Protein AF-0000000072410077 (afdb_homodimer)

Solvent-accessible surface area (backbone atoms only — not comparable to full-atom values): 20639 Å² total; per-residue (Å²): 128,82,78,60,35,31,35,37,27,25,62,32,57,53,65,72,70,93,72,72,82,57,91,78,33,46,32,35,15,23,42,49,2,46,59,49,29,54,75,70,72,44,81,58,64,32,39,32,26,60,49,81,77,43,93,65,86,74,95,58,97,38,67,46,81,42,70,79,87,55,62,61,48,50,64,50,47,52,51,52,54,40,45,74,73,64,48,48,33,37,41,34,34,12,50,25,89,51,91,48,63,64,52,32,52,36,47,52,13,41,22,39,37,32,22,75,69,74,21,46,33,34,42,38,33,68,63,31,38,33,35,29,47,47,52,37,71,51,74,42,78,56,32,77,62,38,32,40,24,44,36,35,44,21,43,63,15,32,43,28,28,34,41,46,37,72,71,60,41,75,60,36,72,39,37,43,40,53,49,63,36,57,72,31,32,37,65,55,32,49,29,39,41,33,28,63,39,41,24,36,39,35,38,39,36,108,127,82,79,59,35,28,36,36,27,26,64,33,53,53,63,74,70,93,74,70,81,57,93,80,33,47,32,34,16,22,42,49,1,46,60,48,28,56,75,68,71,46,80,58,63,33,38,34,25,59,49,81,79,43,91,65,84,73,96,59,96,37,68,46,80,40,70,80,86,56,62,60,50,49,64,49,47,50,50,50,52,41,44,75,72,65,48,47,31,37,42,36,33,12,50,24,88,51,93,49,62,64,51,33,54,37,47,52,14,41,24,38,36,32,21,75,68,75,21,45,34,36,42,37,31,67,64,32,39,33,35,30,46,45,52,37,71,50,75,44,76,55,32,77,63,38,31,42,23,42,35,35,44,21,42,63,16,32,44,28,28,33,41,47,38,72,69,60,42,75,58,35,73,40,38,42,40,50,49,61,36,56,73,32,31,37,66,53,31,47,30,38,40,34,29,64,39,40,24,37,39,36,38,37,35,109

Secondary structure (DSSP, 8-state):
-----EEEE-SS---S-SS---TTSEEEEETTHHHHHHHHT---SEEEE--SS-SS----S-EEE--SS-SS-HHHHHHHHHHHTT--EEEEESSSSSS-HHHHHHHHHHHHHHHHTT-EEEEE-SSEEEEEEESSEEEEPP-SS-EEEEEE-SSPEEEEEEESBSS-EEEEEE-TT--TEEEEEB-SS-EEEE-SBSEEEEEEE-/-----EEEE-SS---S-SS---TTSEEEEETTHHHHHHHHT---SEEEE--SS-SS----S-EEE--SS-SS-HHHHHHHHHHHTT--EEEEESSSSSS-HHHHHHHHHHHHHHHHTT-EEEEE-SSEEEEEEESSEEEEPP-SS-EEEEEE-SSPEEEEEEESBSS-EEEEEE-TT--TEEEEEB-SS-EEEE-SBSEEEEEEE-

Nearest PDB structures (foldseek):
  3lm8-assembly5_C  TM=8.973E-01  e=4.976E-18  Bacillus subtilis
  3lm8-assembly1_A  TM=9.054E-01  e=9.655E-18  Bacillus subtilis
  3lm8-assembly6_D  TM=8.546E-01  e=1.764E-17  Bacillus subtilis
  3mel-assembly2_D  TM=8.499E-01  e=6.964E-16  Enterococcus faecalis
  3s4y-assembly1_A  TM=8.093E-01  e=4.730E-14  Homo sapiens

Organism: NCBI:txid2714355

InterPro domains:
  IPR006282 Thiamin pyrophosphokinase [TIGR01378] (20-201)
  IPR006282 Thiamin pyrophosphokinase [cd07995] (6-202)
  IPR007371 Thiamin pyrophosphokinase, catalytic domain [PF04263] (24-118)
  IPR007373 Thiamin pyrophosphokinase, thiamin-binding domain [PF04265] (146-199)
  IPR007373 Thiamin pyrophosphokinase, thiamin-binding domain [SM00983] (136-201)
  IPR036759 Thiamin pyrophosphokinase, catalytic domain superfamily [G3DSA:3.40.50.10240] (7-206)
  IPR036759 Thiamin pyrophosphokinase, catalytic domain superfamily [SSF63999] (3-117)
  IPR053149 Thiamine pyrophosphokinase [PTHR41299] (7-202)

Foldseek 3Di:
DPQAEEEEFEQADADADPDDHDPRHAYEYQQNRCVVCVVNVHDHQEYEECNPVPPDDDPHPHYHHDDPPDDDHSRLVSLVVCVVVVGQEYEYERQDDDPDVVSVVSVLVSLVVSQVVNHWYWYHHYQKIKHKHFQWKDKDAADQKWWKFKAFDDAKFFQKFKPQWPDTDGGDIHGRVDRPRGTIIGHGGMIMIGTRHGMMMMMIGD/DPQAEEEEFEQADADADPDDHDPRHAYEYQQNRCVVCVVNVHDHQEYEECNPVPPDDDPHPHYHHDDPPDDDHSRLVSLVVCVVVVGQEYEYERQDDDPDVVSVVSVLVSLVVSQVVNHWYWYGHYQKIKHKHFQWKDKDAADQKWWKFKAFDPAKFFQKFKPQWPDTDGGDIHGRVDRPRGTIIGHGGMIMIGTRHGMMMMMIGD

pLDDT: mean 91.07, std 9.56, range [36.94, 98.69]

Sequence (412 aa):
MTDMACYIFGAGDFDGLEERPGAEDYVIAADGGYTACRRAGVEPQLLLGDFDSLAEVPALPHVERVPVEKDDTDMMLAVKRGLERGETLFHLYGGMGGQRTDHTVANFQALLYLADHGAEGWLHGRGERWTAIRDGSIVFPARPEGILSVFCVGPDAEGVTIRGAQYPLEGATLTASVPLGVSNHFIGQDIMVEVTHGSLLLGLHDMTDMACYIFGAGDFDGLEERPGAEDYVIAADGGYTACRRAGVEPQLLLGDFDSLAEVPALPHVERVPVEKDDTDMMLAVKRGLERGETLFHLYGGMGGQRTDHTVANFQALLYLADHGAEGWLHGRGERWTAIRDGSIVFPARPEGILSVFCVGPDAEGVTIRGAQYPLEGATLTASVPLGVSNHFIGQDIMVEVTHGSLLLGLHD

Radius of gyration: 21.26 Å; Cα contacts (8 Å, |Δi|>4): 1087; chains: 2; bounding box: 54×62×44 Å

Structure (mmCIF, N/CA/C/O backbone):
data_AF-0000000072410077-model_v1
#
loop_
_entity.id
_entity.type
_entity.pdbx_description
1 polymer 'Thiamine diphosphokinase'
#
loop_
_atom_site.group_PDB
_atom_site.id
_atom_site.type_symbol
_atom_site.label_atom_id
_atom_site.label_alt_id
_atom_site.label_comp_id
_atom_site.label_asym_id
_atom_site.label_entity_id
_atom_site.label_seq_id
_atom_site.pdbx_PDB_ins_code
_atom_site.Cartn_x
_atom_site.Cartn_y
_atom_site.Cartn_z
_atom_site.occupancy
_atom_site.B_iso_or_equiv
_atom_site.auth_seq_id
_atom_site.auth_comp_id
_atom_site.auth_asym_id
_atom_site.auth_atom_id
_atom_site.pdbx_PDB_model_num
ATOM 1 N N . MET A 1 1 ? -15.922 -27.625 -14.016 1 36.94 1 MET A N 1
ATOM 2 C CA . MET A 1 1 ? -14.469 -27.734 -13.992 1 36.94 1 MET A CA 1
ATOM 3 C C . MET A 1 1 ? -13.859 -26.828 -12.93 1 36.94 1 MET A C 1
ATOM 5 O O . MET A 1 1 ? -14.109 -25.625 -12.93 1 36.94 1 MET A O 1
ATOM 9 N N . THR A 1 2 ? -13.68 -27.172 -11.719 1 47.84 2 THR A N 1
ATOM 10 C CA . THR A 1 2 ? -13.289 -26.375 -10.562 1 47.84 2 THR A CA 1
ATOM 11 C C . THR A 1 2 ? -12.047 -25.547 -10.875 1 47.84 2 THR A C 1
ATOM 13 O O . THR A 1 2 ? -11.039 -26.078 -11.352 1 47.84 2 THR A O 1
ATOM 16 N N . ASP A 1 3 ? -12.125 -24.266 -11.258 1 66 3 ASP A N 1
ATOM 17 C CA . ASP A 1 3 ? -11.102 -23.5 -11.953 1 66 3 ASP A CA 1
ATOM 18 C C . ASP A 1 3 ? -9.766 -23.578 -11.227 1 66 3 ASP A C 1
ATOM 20 O O . ASP A 1 3 ? -9.695 -23.391 -10.016 1 66 3 ASP A O 1
ATOM 24 N N . MET A 1 4 ? -8.844 -24.375 -11.867 1 89.19 4 MET A N 1
ATOM 25 C CA . MET A 1 4 ? -7.473 -24.562 -11.398 1 89.19 4 MET A CA 1
ATOM 26 C C . MET A 1 4 ? -6.848 -23.219 -11.031 1 89.19 4 MET A C 1
ATOM 28 O O . MET A 1 4 ? -7.195 -22.188 -11.602 1 89.19 4 MET A O 1
ATOM 32 N N . ALA A 1 5 ? -6.176 -23.281 -9.836 1 96.44 5 ALA A N 1
ATOM 33 C CA . ALA A 1 5 ? -5.531 -22.047 -9.383 1 96.44 5 ALA A CA 1
ATOM 34 C C . ALA A 1 5 ? -4.062 -22.281 -9.055 1 96.44 5 ALA A C 1
ATOM 36 O O . ALA A 1 5 ? -3.629 -23.438 -8.906 1 96.44 5 ALA A O 1
ATOM 37 N N . CYS A 1 6 ? -3.393 -21.281 -9.141 1 97.56 6 CYS A N 1
ATOM 38 C CA . CYS A 1 6 ? -2.016 -21.266 -8.656 1 97.56 6 CYS A CA 1
ATOM 39 C C . CYS A 1 6 ? -1.934 -20.672 -7.254 1 97.56 6 CYS A C 1
ATOM 41 O O . CYS A 1 6 ? -2.43 -19.562 -7.008 1 97.56 6 CYS A O 1
ATOM 43 N N . TYR A 1 7 ? -1.362 -21.438 -6.379 1 96.94 7 TYR A N 1
ATOM 44 C CA . TYR A 1 7 ? -1.143 -20.984 -5.008 1 96.94 7 TYR A CA 1
ATOM 45 C C . TYR A 1 7 ? 0.326 -20.656 -4.77 1 96.94 7 TYR A C 1
ATOM 47 O O . TYR A 1 7 ? 1.208 -21.453 -5.082 1 96.94 7 TYR A O 1
ATOM 55 N N . ILE A 1 8 ? 0.537 -19.469 -4.25 1 96.75 8 ILE A N 1
ATOM 56 C CA . ILE A 1 8 ? 1.903 -19.047 -3.961 1 96.75 8 ILE A CA 1
ATOM 57 C C . ILE A 1 8 ? 2.035 -18.703 -2.479 1 96.75 8 ILE A C 1
ATOM 59 O O . ILE A 1 8 ? 1.229 -17.953 -1.937 1 96.75 8 ILE A O 1
ATOM 63 N N . PHE A 1 9 ? 3.057 -19.266 -1.868 1 94 9 PHE A N 1
ATOM 64 C CA . PHE A 1 9 ? 3.291 -19.031 -0.447 1 94 9 PHE A CA 1
ATOM 65 C C . PHE A 1 9 ? 4.582 -18.25 -0.23 1 94 9 PHE A C 1
ATOM 67 O O . PHE A 1 9 ? 5.637 -18.625 -0.745 1 94 9 PHE A O 1
ATOM 74 N N . GLY A 1 10 ? 4.438 -17.125 0.46 1 90.88 10 GLY A N 1
ATOM 75 C CA . GLY A 1 10 ? 5.594 -16.375 0.926 1 90.88 10 GLY A CA 1
ATOM 76 C C . GLY A 1 10 ? 5.926 -16.641 2.381 1 90.88 10 GLY A C 1
ATOM 77 O O . GLY A 1 10 ? 5.41 -17.578 2.982 1 90.88 10 GLY A O 1
ATOM 78 N N . ALA A 1 11 ? 6.785 -15.805 2.93 1 82.19 11 ALA A N 1
ATOM 79 C CA . ALA A 1 11 ? 7.336 -16.062 4.258 1 82.19 11 ALA A CA 1
ATOM 80 C C . ALA A 1 11 ? 6.52 -15.367 5.34 1 82.19 11 ALA A C 1
ATOM 82 O O . ALA A 1 11 ? 6.738 -15.586 6.531 1 82.19 11 ALA A O 1
ATOM 83 N N . GLY A 1 12 ? 5.641 -14.492 4.891 1 77.75 12 GLY A N 1
ATOM 84 C CA . GLY A 1 12 ? 4.863 -13.75 5.875 1 77.75 12 GLY A CA 1
ATOM 85 C C . GLY A 1 12 ? 3.842 -14.609 6.594 1 77.75 12 GLY A C 1
ATOM 86 O O . GLY A 1 12 ? 3.629 -15.766 6.23 1 77.75 12 GLY A O 1
ATOM 87 N N . ASP A 1 13 ? 3.271 -13.977 7.684 1 68.94 13 ASP A N 1
ATOM 88 C CA . ASP A 1 13 ? 2.297 -14.688 8.508 1 68.94 13 ASP A CA 1
ATOM 89 C C . ASP A 1 13 ? 0.922 -14.703 7.84 1 68.94 13 ASP A C 1
ATOM 91 O O . ASP A 1 13 ? 0.587 -13.797 7.078 1 68.94 13 ASP A O 1
ATOM 95 N N . PHE A 1 14 ? 0.234 -15.766 7.914 1 68.81 14 PHE A N 1
ATOM 96 C CA . PHE A 1 14 ? -1.175 -15.82 7.543 1 68.81 14 PHE A CA 1
ATOM 97 C C . PHE A 1 14 ? -1.938 -16.766 8.461 1 68.81 14 PHE A C 1
ATOM 99 O O . PHE A 1 14 ? -1.346 -17.656 9.086 1 68.81 14 PHE A O 1
ATOM 106 N N . ASP A 1 15 ? -3.148 -16.219 8.586 1 68.06 15 ASP A N 1
ATOM 107 C CA . ASP A 1 15 ? -4.016 -17.016 9.453 1 68.06 15 ASP A CA 1
ATOM 108 C C . ASP A 1 15 ? -4.691 -18.125 8.664 1 68.06 15 ASP A C 1
ATOM 110 O O . ASP A 1 15 ? -5.715 -17.906 8.008 1 68.06 15 ASP A O 1
ATOM 114 N N . GLY A 1 16 ? -4.141 -19.281 8.648 1 74.56 16 GLY A N 1
ATOM 115 C CA . GLY A 1 16 ? -4.812 -20.406 8.016 1 74.56 16 GLY A CA 1
ATOM 116 C C . GLY A 1 16 ? -5.082 -20.172 6.539 1 74.56 16 GLY A C 1
ATOM 117 O O . GLY A 1 16 ? -4.785 -19.109 6.004 1 74.56 16 GLY A O 1
ATOM 118 N N . LEU A 1 17 ? -5.531 -21.219 5.816 1 81.56 17 LEU A N 1
ATOM 119 C CA . LEU A 1 17 ? -5.801 -21.156 4.383 1 81.56 17 LEU A CA 1
ATOM 120 C C . LEU A 1 17 ? -7.289 -20.953 4.121 1 81.56 17 LEU A C 1
ATOM 122 O O . LEU A 1 17 ? -8.094 -21.859 4.344 1 81.56 17 LEU A O 1
ATOM 126 N N . GLU A 1 18 ? -7.641 -19.703 3.762 1 79.69 18 GLU A N 1
ATOM 127 C CA . GLU A 1 18 ? -9.023 -19.469 3.352 1 79.69 18 GLU A CA 1
ATOM 128 C C . GLU A 1 18 ? -9.383 -20.312 2.135 1 79.69 18 GLU A C 1
ATOM 130 O O . GLU A 1 18 ? -10.516 -20.781 2.018 1 79.69 18 GLU A O 1
ATOM 135 N N . GLU A 1 19 ? -8.398 -20.438 1.224 1 86.19 19 GLU A N 1
ATOM 136 C CA . GLU A 1 19 ? -8.484 -21.312 0.056 1 86.19 19 GLU A CA 1
ATOM 137 C C . GLU A 1 19 ? -7.367 -22.359 0.055 1 86.19 19 GLU A C 1
ATOM 139 O O . GLU A 1 19 ? -6.188 -22 -0.023 1 86.19 19 GLU A O 1
ATOM 144 N N . ARG A 1 20 ? -7.789 -23.578 0.051 1 88.44 20 ARG A N 1
ATOM 145 C CA . ARG A 1 20 ? -6.793 -24.656 0.08 1 88.44 20 ARG A CA 1
ATOM 146 C C . ARG A 1 20 ? -6.598 -25.25 -1.306 1 88.44 20 ARG A C 1
ATOM 148 O O . ARG A 1 20 ? -7.57 -25.516 -2.014 1 88.44 20 ARG A O 1
ATOM 155 N N . PRO A 1 21 ? -5.328 -25.406 -1.577 1 92.75 21 PRO A N 1
ATOM 156 C CA . PRO A 1 21 ? -5.094 -26.031 -2.879 1 92.75 21 PRO A CA 1
ATOM 157 C C . PRO A 1 21 ? -5.621 -27.469 -2.949 1 92.75 21 PRO A C 1
ATOM 159 O O . PRO A 1 21 ? -5.523 -28.203 -1.972 1 92.75 21 PRO A O 1
ATOM 162 N N . GLY A 1 22 ? -6.234 -27.75 -4.039 1 89.88 22 GLY A N 1
ATOM 163 C CA . GLY A 1 22 ? -6.609 -29.125 -4.348 1 89.88 22 GLY A CA 1
ATOM 164 C C . GLY A 1 22 ? -5.566 -29.859 -5.168 1 89.88 22 GLY A C 1
ATOM 165 O O . GLY A 1 22 ? -4.484 -29.312 -5.426 1 89.88 22 GLY A O 1
ATOM 166 N N . ALA A 1 23 ? -5.914 -31.031 -5.574 1 88.25 23 ALA A N 1
ATOM 167 C CA . ALA A 1 23 ? -4.977 -31.922 -6.262 1 88.25 23 ALA A CA 1
ATOM 168 C C . ALA A 1 23 ? -4.59 -31.359 -7.625 1 88.25 23 ALA A C 1
ATOM 170 O O . ALA A 1 23 ? -3.48 -31.594 -8.109 1 88.25 23 ALA A O 1
ATOM 171 N N . GLU A 1 24 ? -5.422 -30.578 -8.227 1 91.75 24 GLU A N 1
ATOM 172 C CA . GLU A 1 24 ? -5.188 -30.094 -9.586 1 91.75 24 GLU A CA 1
ATOM 173 C C . GLU A 1 24 ? -4.539 -28.703 -9.562 1 91.75 24 GLU A C 1
ATOM 175 O O . GLU A 1 24 ? -4.176 -28.172 -10.617 1 91.75 24 GLU A O 1
ATOM 180 N N . ASP A 1 25 ? -4.426 -28.156 -8.391 1 95.38 25 ASP A N 1
ATOM 181 C CA . ASP A 1 25 ? -3.867 -26.812 -8.273 1 95.38 25 ASP A CA 1
ATOM 182 C C . ASP A 1 25 ? -2.342 -26.844 -8.297 1 95.38 25 ASP A C 1
ATOM 184 O O . ASP A 1 25 ? -1.735 -27.891 -8.039 1 95.38 25 ASP A O 1
ATOM 188 N N . TYR A 1 26 ? -1.795 -25.797 -8.727 1 96 26 TYR A N 1
ATOM 189 C CA . TYR A 1 26 ? -0.346 -25.641 -8.766 1 96 26 TYR A CA 1
ATOM 190 C C . TYR A 1 26 ? 0.138 -24.797 -7.59 1 96 26 TYR A C 1
ATOM 192 O O . TYR A 1 26 ? -0.373 -23.703 -7.348 1 96 26 TYR A O 1
ATOM 200 N N . VAL A 1 27 ? 1.108 -25.344 -6.875 1 96.25 27 VAL A N 1
ATOM 201 C CA . VAL A 1 27 ? 1.57 -24.672 -5.66 1 96.25 27 VAL A CA 1
ATOM 202 C C . VAL A 1 27 ? 3.043 -24.297 -5.805 1 96.25 27 VAL A C 1
ATOM 204 O O . VAL A 1 27 ? 3.871 -25.141 -6.168 1 96.25 27 VAL A O 1
ATOM 207 N N . ILE A 1 28 ? 3.314 -23.031 -5.555 1 96.5 28 ILE A N 1
ATOM 208 C CA . ILE A 1 28 ? 4.68 -22.516 -5.57 1 96.5 28 ILE A CA 1
ATOM 209 C C . ILE A 1 28 ? 5.047 -21.969 -4.188 1 96.5 28 ILE A C 1
ATOM 211 O O . ILE A 1 28 ? 4.273 -21.234 -3.574 1 96.5 28 ILE A O 1
ATOM 215 N N . ALA A 1 29 ? 6.191 -22.375 -3.703 1 94.25 29 ALA A N 1
ATOM 216 C CA . ALA A 1 29 ? 6.77 -21.781 -2.506 1 94.25 29 ALA A CA 1
ATOM 217 C C . ALA A 1 29 ? 7.883 -20.797 -2.865 1 94.25 29 ALA A C 1
ATOM 219 O O . ALA A 1 29 ? 8.836 -21.156 -3.561 1 94.25 29 ALA A O 1
ATOM 220 N N . ALA A 1 30 ? 7.703 -19.594 -2.432 1 92.38 30 ALA A N 1
ATOM 221 C CA . ALA A 1 30 ? 8.719 -18.562 -2.652 1 92.38 30 ALA A CA 1
ATOM 222 C C . ALA A 1 30 ? 9.578 -18.375 -1.407 1 92.38 30 ALA A C 1
ATOM 224 O O . ALA A 1 30 ? 9.102 -17.859 -0.39 1 92.38 30 ALA A O 1
ATOM 225 N N . ASP A 1 31 ? 10.781 -18.766 -1.502 1 88.69 31 ASP A N 1
ATOM 226 C CA . ASP A 1 31 ? 11.773 -18.641 -0.443 1 88.69 31 ASP A CA 1
ATOM 227 C C . ASP A 1 31 ? 11.25 -19.203 0.875 1 88.69 31 ASP A C 1
ATOM 229 O O . ASP A 1 31 ? 10.875 -20.375 0.947 1 88.69 31 ASP A O 1
ATOM 233 N N . GLY A 1 32 ? 11.047 -18.359 1.871 1 83.94 32 GLY A N 1
ATOM 234 C CA . GLY A 1 32 ? 10.578 -18.781 3.18 1 83.94 32 GLY A CA 1
ATOM 235 C C . GLY A 1 32 ? 9.164 -19.344 3.154 1 83.94 32 GLY A C 1
ATOM 236 O O . GLY A 1 32 ? 8.703 -19.906 4.141 1 83.94 32 GLY A O 1
ATOM 237 N N . GLY A 1 33 ? 8.562 -19.266 2.021 1 89.38 33 GLY A N 1
ATOM 238 C CA . GLY A 1 33 ? 7.219 -19.812 1.865 1 89.38 33 GLY A CA 1
ATOM 239 C C . GLY A 1 33 ? 7.164 -21.312 1.979 1 89.38 33 GLY A C 1
ATOM 240 O O . GLY A 1 33 ? 6.098 -21.891 2.223 1 89.38 33 GLY A O 1
ATOM 241 N N . TYR A 1 34 ? 8.297 -21.938 1.88 1 88.75 34 TYR A N 1
ATOM 242 C CA . TYR A 1 34 ? 8.344 -23.391 2.021 1 88.75 34 TYR A CA 1
ATOM 243 C C . TYR A 1 34 ? 7.926 -23.812 3.426 1 88.75 34 TYR A C 1
ATOM 245 O O . TYR A 1 34 ? 7.168 -24.766 3.594 1 88.75 34 TYR A O 1
ATOM 253 N N . THR A 1 35 ? 8.43 -23.062 4.344 1 85.88 35 THR A N 1
ATOM 254 C CA . THR A 1 35 ? 8.07 -23.344 5.73 1 85.88 35 THR A CA 1
ATOM 255 C C . THR A 1 35 ? 6.566 -23.172 5.941 1 85.88 35 THR A C 1
ATOM 257 O O . THR A 1 35 ? 5.941 -23.969 6.641 1 85.88 35 THR A O 1
ATOM 260 N N . ALA A 1 36 ? 6.043 -22.188 5.309 1 86.69 36 ALA A N 1
ATOM 261 C CA . ALA A 1 36 ? 4.605 -21.938 5.395 1 86.69 36 ALA A CA 1
ATOM 262 C C . ALA A 1 36 ? 3.816 -23.094 4.777 1 86.69 36 ALA A C 1
ATOM 264 O O . ALA A 1 36 ? 2.793 -23.516 5.324 1 86.69 36 ALA A O 1
ATOM 265 N N . CYS A 1 37 ? 4.223 -23.578 3.707 1 88.25 37 CYS A N 1
ATOM 266 C CA . CYS A 1 37 ? 3.592 -24.719 3.059 1 88.25 37 CYS A CA 1
ATOM 267 C C . CYS A 1 37 ? 3.572 -25.938 3.984 1 88.25 37 CYS A C 1
ATOM 269 O O . CYS A 1 37 ? 2.531 -26.562 4.164 1 88.25 37 CYS A O 1
ATOM 271 N N . ARG A 1 38 ? 4.691 -26.141 4.535 1 86.19 38 ARG A N 1
ATOM 272 C CA . ARG A 1 38 ? 4.816 -27.281 5.43 1 86.19 38 ARG A CA 1
ATOM 273 C C . ARG A 1 38 ? 3.859 -27.172 6.609 1 86.19 38 ARG A C 1
ATOM 275 O O . ARG A 1 38 ? 3.189 -28.141 6.973 1 86.19 38 ARG A O 1
ATOM 282 N N . ARG A 1 39 ? 3.83 -26.016 7.141 1 84.88 39 ARG A N 1
ATOM 283 C CA . ARG A 1 39 ? 2.945 -25.766 8.273 1 84.88 39 ARG A CA 1
ATOM 284 C C . ARG A 1 39 ? 1.484 -25.953 7.883 1 84.88 39 ARG A C 1
ATOM 286 O O . ARG A 1 39 ? 0.674 -26.406 8.695 1 84.88 39 ARG A O 1
ATOM 293 N N . ALA A 1 40 ? 1.235 -25.641 6.664 1 86.25 40 ALA A N 1
ATOM 294 C CA . ALA A 1 40 ? -0.14 -25.734 6.18 1 86.25 40 ALA A CA 1
ATOM 295 C C . ALA A 1 40 ? -0.438 -27.125 5.641 1 86.25 40 ALA A C 1
ATOM 297 O O . ALA A 1 40 ? -1.569 -27.422 5.246 1 86.25 40 ALA A O 1
ATOM 298 N N . GLY A 1 41 ? 0.55 -27.984 5.559 1 86.81 41 GLY A N 1
ATOM 299 C CA . GLY A 1 41 ? 0.394 -29.328 5.043 1 86.81 41 GLY A CA 1
ATOM 300 C C . GLY A 1 41 ? 0.259 -29.375 3.533 1 86.81 41 GLY A C 1
ATOM 301 O O . GLY A 1 41 ? -0.442 -30.234 2.994 1 86.81 41 GLY A O 1
ATOM 302 N N . VAL A 1 42 ? 0.768 -28.438 2.867 1 90.12 42 VAL A N 1
ATOM 303 C CA . VAL A 1 42 ? 0.712 -28.344 1.411 1 90.12 42 VAL A CA 1
ATOM 304 C C . VAL A 1 42 ? 2.094 -28.625 0.823 1 90.12 42 VAL A C 1
ATOM 306 O O . VAL A 1 42 ? 3.102 -28.125 1.319 1 90.12 42 VAL A O 1
ATOM 309 N N . GLU A 1 43 ? 2.15 -29.469 -0.168 1 89.5 43 GLU A N 1
ATOM 310 C CA . GLU A 1 43 ? 3.416 -29.734 -0.845 1 89.5 43 GLU A CA 1
ATOM 311 C C . GLU A 1 43 ? 3.545 -28.922 -2.121 1 89.5 43 GLU A C 1
ATOM 313 O O . GLU A 1 43 ? 2.775 -29.094 -3.066 1 89.5 43 GLU A O 1
ATOM 318 N N . PRO A 1 44 ? 4.492 -28.094 -2.162 1 94.25 44 PRO A N 1
ATOM 319 C CA . PRO A 1 44 ? 4.637 -27.297 -3.377 1 94.25 44 PRO A CA 1
ATOM 320 C C . PRO A 1 44 ? 5.246 -28.078 -4.535 1 94.25 44 PRO A C 1
ATOM 322 O O . PRO A 1 44 ? 6.07 -28.969 -4.316 1 94.25 44 PRO A O 1
ATOM 325 N N . GLN A 1 45 ? 4.871 -27.766 -5.734 1 94.25 45 GLN A N 1
ATOM 326 C CA . GLN A 1 45 ? 5.457 -28.328 -6.941 1 94.25 45 GLN A CA 1
ATOM 327 C C . GLN A 1 45 ? 6.711 -27.578 -7.359 1 94.25 45 GLN A C 1
ATOM 329 O O . GLN A 1 45 ? 7.57 -28.125 -8.055 1 94.25 45 GLN A O 1
ATOM 334 N N . LEU A 1 46 ? 6.816 -26.312 -6.961 1 94.56 46 LEU A N 1
ATOM 335 C CA . LEU A 1 46 ? 7.965 -25.484 -7.285 1 94.56 46 LEU A CA 1
ATOM 336 C C . LEU A 1 46 ? 8.422 -24.688 -6.062 1 94.56 46 LEU A C 1
ATOM 338 O O . LEU A 1 46 ? 7.598 -24.094 -5.367 1 94.56 46 LEU A O 1
ATOM 342 N N . LEU A 1 47 ? 9.633 -24.797 -5.715 1 93.06 47 LEU A N 1
ATOM 343 C CA . LEU A 1 47 ? 10.297 -23.938 -4.738 1 93.06 47 LEU A CA 1
ATOM 344 C C . LEU A 1 47 ? 11.258 -22.969 -5.43 1 93.06 47 LEU A C 1
ATOM 346 O O . LEU A 1 47 ? 12.156 -23.406 -6.16 1 93.06 47 LEU A O 1
ATOM 350 N N . LEU A 1 48 ? 10.969 -21.734 -5.219 1 92.44 48 LEU A N 1
ATOM 351 C CA . LEU A 1 48 ? 11.82 -20.766 -5.887 1 92.44 48 LEU A CA 1
ATOM 352 C C . LEU A 1 48 ? 12.352 -19.734 -4.898 1 92.44 48 LEU A C 1
ATOM 354 O O . LEU A 1 48 ? 11.633 -19.312 -3.986 1 92.44 48 LEU A O 1
ATOM 358 N N . GLY A 1 49 ? 13.648 -19.297 -5.105 1 88.5 49 GLY A N 1
ATOM 359 C CA . GLY A 1 49 ? 14.25 -18.234 -4.301 1 88.5 49 GLY A CA 1
ATOM 360 C C . GLY A 1 49 ? 15.758 -18.328 -4.215 1 88.5 49 GLY A C 1
ATOM 361 O O . GLY A 1 49 ? 16.375 -19.125 -4.93 1 88.5 49 GLY A O 1
ATOM 362 N N . ASP A 1 50 ? 16.344 -17.469 -3.467 1 82.56 50 ASP A N 1
ATOM 363 C CA . ASP A 1 50 ? 17.781 -17.531 -3.254 1 82.56 50 ASP A CA 1
ATOM 364 C C . ASP A 1 50 ? 18.125 -18.328 -1.999 1 82.56 50 ASP A C 1
ATOM 366 O O . ASP A 1 50 ? 19.297 -18.531 -1.684 1 82.56 50 ASP A O 1
ATOM 370 N N . PHE A 1 51 ? 17.156 -18.828 -1.328 1 78.75 51 PHE A N 1
ATOM 371 C CA . PHE A 1 51 ? 17.172 -19.75 -0.195 1 78.75 51 PHE A CA 1
ATOM 372 C C . PHE A 1 51 ? 18.047 -19.203 0.928 1 78.75 51 PHE A C 1
ATOM 374 O O . PHE A 1 51 ? 18.656 -19.969 1.681 1 78.75 51 PHE A O 1
ATOM 381 N N . ASP A 1 52 ? 18.219 -17.859 0.955 1 71 52 ASP A N 1
ATOM 382 C CA . ASP A 1 52 ? 19.016 -17.25 2.02 1 71 52 ASP A CA 1
ATOM 383 C C . ASP A 1 52 ? 18.359 -17.484 3.385 1 71 52 ASP A C 1
ATOM 385 O O . ASP A 1 52 ? 19.047 -17.531 4.406 1 71 52 ASP A O 1
ATOM 389 N N . SER A 1 53 ? 17.125 -17.641 3.342 1 65.69 53 SER A N 1
ATOM 390 C CA . SER A 1 53 ? 16.391 -17.719 4.598 1 65.69 53 SER A CA 1
ATOM 391 C C . SER A 1 53 ? 16.172 -19.172 5.02 1 65.69 53 SER A C 1
ATOM 393 O O . SER A 1 53 ? 15.641 -19.438 6.102 1 65.69 53 SER A O 1
ATOM 395 N N . LEU A 1 54 ? 16.484 -20.031 4.141 1 68.62 54 LEU A N 1
ATOM 396 C CA . LEU A 1 54 ? 16.234 -21.422 4.434 1 68.62 54 LEU A CA 1
ATOM 397 C C . LEU A 1 54 ? 17.469 -22.109 5.02 1 68.62 54 LEU A C 1
ATOM 399 O O . LEU A 1 54 ? 18.578 -21.906 4.523 1 68.62 54 LEU A O 1
ATOM 403 N N . ALA A 1 55 ? 17.297 -22.719 6.164 1 66.88 55 ALA A N 1
ATOM 404 C CA . ALA A 1 55 ? 18.391 -23.453 6.793 1 66.88 55 ALA A CA 1
ATOM 405 C C . ALA A 1 55 ? 18.875 -24.594 5.902 1 66.88 55 ALA A C 1
ATOM 407 O O . ALA A 1 55 ? 20.078 -24.828 5.766 1 66.88 55 ALA A O 1
ATOM 408 N N . GLU A 1 56 ? 17.938 -25.281 5.363 1 69.56 56 GLU A N 1
ATOM 409 C CA . GLU A 1 56 ? 18.203 -26.375 4.438 1 69.56 56 GLU A CA 1
ATOM 410 C C . GLU A 1 56 ? 17.25 -26.344 3.25 1 69.56 56 GLU A C 1
ATOM 412 O O . GLU A 1 56 ? 16.062 -26.062 3.412 1 69.56 56 GLU A O 1
ATOM 417 N N . VAL A 1 57 ? 17.906 -26.406 2.059 1 71.19 57 VAL A N 1
ATOM 418 C CA . VAL A 1 57 ? 17.062 -26.469 0.867 1 71.19 57 VAL A CA 1
ATOM 419 C C . VAL A 1 57 ? 16.484 -27.875 0.72 1 71.19 57 VAL A C 1
ATOM 421 O O . VAL A 1 57 ? 17.219 -28.859 0.669 1 71.19 57 VAL A O 1
ATOM 424 N N . PRO A 1 58 ? 15.172 -27.859 0.864 1 74.25 58 PRO A N 1
ATOM 425 C CA . PRO A 1 58 ? 14.531 -29.172 0.829 1 74.25 58 PRO A CA 1
ATOM 426 C C . PRO A 1 58 ? 14.734 -29.906 -0.5 1 74.25 58 PRO A C 1
ATOM 428 O O . PRO A 1 58 ? 15.008 -29.266 -1.52 1 74.25 58 PRO A O 1
ATOM 431 N N . ALA A 1 59 ? 14.734 -31.234 -0.424 1 74.56 59 ALA A N 1
ATOM 432 C CA . ALA A 1 59 ? 14.82 -32.094 -1.609 1 74.56 59 ALA A CA 1
ATOM 433 C C . ALA A 1 59 ? 13.484 -32.156 -2.33 1 74.56 59 ALA A C 1
ATOM 435 O O . ALA A 1 59 ? 12.664 -33.031 -2.039 1 74.56 59 ALA A O 1
ATOM 436 N N . LEU A 1 60 ? 13.07 -31.078 -3.041 1 77.62 60 LEU A N 1
ATOM 437 C CA . LEU A 1 60 ? 11.875 -31.078 -3.879 1 77.62 60 LEU A CA 1
ATOM 438 C C . LEU A 1 60 ? 12.242 -31.328 -5.34 1 77.62 60 LEU A C 1
ATOM 440 O O . LEU A 1 60 ? 13.375 -31.078 -5.754 1 77.62 60 LEU A O 1
ATOM 444 N N . PRO A 1 61 ? 11.297 -31.922 -6.051 1 74.69 61 PRO A N 1
ATOM 445 C CA . PRO A 1 61 ? 11.594 -32.219 -7.449 1 74.69 61 PRO A CA 1
ATOM 446 C C . PRO A 1 61 ? 11.953 -30.984 -8.266 1 74.69 61 PRO A C 1
ATOM 448 O O . PRO A 1 61 ? 12.773 -31.062 -9.188 1 74.69 61 PRO A O 1
ATOM 451 N N . HIS A 1 62 ? 11.297 -29.906 -7.969 1 87.75 62 HIS A N 1
ATOM 452 C CA . HIS A 1 62 ? 11.586 -28.719 -8.758 1 87.75 62 HIS A CA 1
ATOM 453 C C . HIS A 1 62 ? 11.992 -27.547 -7.867 1 87.75 62 HIS A C 1
ATOM 455 O O . HIS A 1 62 ? 11.148 -26.969 -7.18 1 87.75 62 HIS A O 1
ATOM 461 N N . VAL A 1 63 ? 13.133 -27.297 -7.809 1 88.69 63 VAL A N 1
ATOM 462 C CA . VAL A 1 63 ? 13.734 -26.172 -7.086 1 88.69 63 VAL A CA 1
ATOM 463 C C . VAL A 1 63 ? 14.414 -25.234 -8.07 1 88.69 63 VAL A C 1
ATOM 465 O O . VAL A 1 63 ? 15.258 -25.656 -8.867 1 88.69 63 VAL A O 1
ATOM 468 N N . GLU A 1 64 ? 13.938 -24.031 -8.086 1 90.38 64 GLU A N 1
ATOM 469 C CA . GLU A 1 64 ? 14.547 -23 -8.906 1 90.38 64 GLU A CA 1
ATOM 470 C C . GLU A 1 64 ? 15.312 -21.984 -8.055 1 90.38 64 GLU A C 1
ATOM 472 O O . GLU A 1 64 ? 14.703 -21.125 -7.414 1 90.38 64 GLU A O 1
ATOM 477 N N . ARG A 1 65 ? 16.578 -22.141 -8.102 1 88.12 65 ARG A N 1
ATOM 478 C CA . ARG A 1 65 ? 17.422 -21.188 -7.395 1 88.12 65 ARG A CA 1
ATOM 479 C C . ARG A 1 65 ? 17.641 -19.922 -8.234 1 88.12 65 ARG A C 1
ATOM 481 O O . ARG A 1 65 ? 17.984 -20.016 -9.414 1 88.12 65 ARG A O 1
ATOM 488 N N . VAL A 1 66 ? 17.328 -18.781 -7.617 1 86.31 66 VAL A N 1
ATOM 489 C CA . VAL A 1 66 ? 17.5 -17.516 -8.328 1 86.31 66 VAL A CA 1
ATOM 490 C C . VAL A 1 66 ? 18.516 -16.641 -7.598 1 86.31 66 VAL A C 1
ATOM 492 O O . VAL A 1 66 ? 18.688 -16.766 -6.383 1 86.31 66 VAL A O 1
ATOM 495 N N . PRO A 1 67 ? 19.219 -15.805 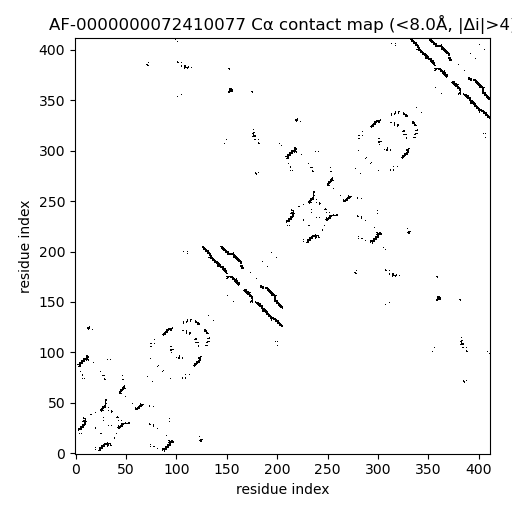-8.359 1 81 67 PRO A N 1
ATOM 496 C CA . PRO A 1 67 ? 20.203 -14.93 -7.715 1 81 67 PRO A CA 1
ATOM 497 C C . PRO A 1 67 ? 19.562 -13.961 -6.723 1 81 67 PRO A C 1
ATOM 499 O O . PRO A 1 67 ? 18.406 -13.586 -6.875 1 81 67 PRO A O 1
ATOM 502 N N . VAL A 1 68 ? 20.359 -13.586 -5.828 1 73.5 68 VAL A N 1
ATOM 503 C CA . VAL A 1 68 ? 19.938 -12.602 -4.84 1 73.5 68 VAL A CA 1
ATOM 504 C C . VAL A 1 68 ? 19.688 -11.25 -5.52 1 73.5 68 VAL A C 1
ATOM 506 O O . VAL A 1 68 ? 18.703 -10.578 -5.242 1 73.5 68 VAL A O 1
ATOM 509 N N . GLU A 1 69 ? 20.75 -10.969 -6.363 1 72.56 69 GLU A N 1
ATOM 510 C CA . GLU A 1 69 ? 20.656 -9.711 -7.098 1 72.56 69 GLU A CA 1
ATOM 511 C C . GLU A 1 69 ? 19.781 -9.852 -8.336 1 72.56 69 GLU A C 1
ATOM 513 O O . GLU A 1 69 ? 20.234 -10.305 -9.383 1 72.56 69 GLU A O 1
ATOM 518 N N . LYS A 1 70 ? 18.562 -9.625 -8.102 1 75.75 70 LYS A N 1
ATOM 519 C CA . LYS A 1 70 ? 17.594 -9.695 -9.195 1 75.75 70 LYS A CA 1
ATOM 520 C C . LYS A 1 70 ? 16.594 -8.547 -9.109 1 75.75 70 LYS A C 1
ATOM 522 O O . LYS A 1 70 ? 16.469 -7.902 -8.07 1 75.75 70 LYS A O 1
ATOM 527 N N . ASP A 1 71 ? 15.891 -8.422 -10.188 1 80 71 ASP A N 1
ATOM 528 C CA . ASP A 1 71 ? 14.969 -7.297 -10.312 1 80 71 ASP A CA 1
ATOM 529 C C . ASP A 1 71 ? 13.617 -7.621 -9.695 1 80 71 ASP A C 1
ATOM 531 O O . ASP A 1 71 ? 12.891 -6.723 -9.258 1 80 71 ASP A O 1
ATOM 535 N N . ASP A 1 72 ? 13.344 -8.891 -9.68 1 88.56 72 ASP A N 1
ATOM 536 C CA . ASP A 1 72 ? 12.039 -9.297 -9.18 1 88.56 72 ASP A CA 1
ATOM 537 C C . ASP A 1 72 ? 12.133 -9.82 -7.754 1 88.56 72 ASP A C 1
ATOM 539 O O . ASP A 1 72 ? 13.117 -10.469 -7.387 1 88.56 72 ASP A O 1
ATOM 543 N N . THR A 1 73 ? 11.086 -9.477 -6.988 1 90.44 73 THR A N 1
ATOM 544 C CA . THR A 1 73 ? 10.953 -10.188 -5.723 1 90.44 73 THR A CA 1
ATOM 545 C C . THR A 1 73 ? 10.672 -11.672 -5.961 1 90.44 73 THR A C 1
ATOM 547 O O . THR A 1 73 ? 10.234 -12.055 -7.047 1 90.44 73 THR A O 1
ATOM 550 N N . ASP A 1 74 ? 10.906 -12.43 -4.926 1 90.81 74 ASP A N 1
ATOM 551 C CA . ASP A 1 74 ? 10.609 -13.852 -5.051 1 90.81 74 ASP A CA 1
ATOM 552 C C . ASP A 1 74 ? 9.125 -14.086 -5.324 1 90.81 74 ASP A C 1
ATOM 554 O O . ASP A 1 74 ? 8.758 -14.961 -6.113 1 90.81 74 ASP A O 1
ATOM 558 N N . MET A 1 75 ? 8.258 -13.32 -4.719 1 93.06 75 MET A N 1
ATOM 559 C CA . MET A 1 75 ? 6.82 -13.422 -4.973 1 93.06 75 MET A CA 1
ATOM 560 C C . MET A 1 75 ? 6.5 -13.117 -6.43 1 93.06 75 MET A C 1
ATOM 562 O O . MET A 1 75 ? 5.738 -13.844 -7.066 1 93.06 75 MET A O 1
ATOM 566 N N . MET A 1 76 ? 7.066 -12.039 -6.98 1 95.38 76 MET A N 1
ATOM 567 C CA . MET A 1 76 ? 6.824 -11.648 -8.367 1 95.38 76 MET A CA 1
ATOM 568 C C . MET A 1 76 ? 7.32 -12.727 -9.328 1 95.38 76 MET A C 1
ATOM 570 O O . MET A 1 76 ? 6.656 -13.039 -10.312 1 95.38 76 MET A O 1
ATOM 574 N N . LEU A 1 77 ? 8.484 -13.266 -8.984 1 95.12 77 LEU A N 1
ATOM 575 C CA . LEU A 1 77 ? 9 -14.344 -9.812 1 95.12 77 LEU A CA 1
ATOM 576 C C . LEU A 1 77 ? 8.047 -15.531 -9.828 1 95.12 77 LEU A C 1
ATOM 578 O O . LEU A 1 77 ? 7.797 -16.125 -10.875 1 95.12 77 LEU A O 1
ATOM 582 N N . ALA A 1 78 ? 7.555 -15.875 -8.664 1 96.25 78 ALA A N 1
ATOM 583 C CA . ALA A 1 78 ? 6.582 -16.953 -8.562 1 96.25 78 ALA A CA 1
ATOM 584 C C . ALA A 1 78 ? 5.34 -16.656 -9.398 1 96.25 78 ALA A C 1
ATOM 586 O O . ALA A 1 78 ? 4.824 -17.531 -10.094 1 96.25 78 ALA A O 1
ATOM 587 N N . VAL A 1 79 ? 4.863 -15.477 -9.352 1 97.5 79 VAL A N 1
ATOM 588 C CA . VAL A 1 79 ? 3.721 -15.031 -10.141 1 97.5 79 VAL A CA 1
ATOM 589 C C . VAL A 1 79 ? 4.008 -15.227 -11.625 1 97.5 79 VAL A C 1
ATOM 591 O O . VAL A 1 79 ? 3.186 -15.789 -12.352 1 97.5 79 VAL A O 1
ATOM 594 N N . LYS A 1 80 ? 5.176 -14.781 -12.055 1 97.12 80 LYS A N 1
ATOM 595 C CA . LYS A 1 80 ? 5.555 -14.898 -13.461 1 97.12 80 LYS A CA 1
ATOM 596 C C . LYS A 1 80 ? 5.621 -16.359 -13.891 1 97.12 80 LYS A C 1
ATOM 598 O O . LYS A 1 80 ? 5.191 -16.719 -15 1 97.12 80 LYS A O 1
ATOM 603 N N . ARG A 1 81 ? 6.141 -17.219 -13.039 1 96.62 81 ARG A N 1
ATOM 604 C CA . ARG A 1 81 ? 6.199 -18.656 -13.352 1 96.62 81 ARG A CA 1
ATOM 605 C C . ARG A 1 81 ? 4.801 -19.234 -13.5 1 96.62 81 ARG A C 1
ATOM 607 O O . ARG A 1 81 ? 4.555 -20.031 -14.406 1 96.62 81 ARG A O 1
ATOM 614 N N . GLY A 1 82 ? 3.914 -18.859 -12.547 1 97 82 GLY A N 1
ATOM 615 C CA . GLY A 1 82 ? 2.535 -19.297 -12.68 1 97 82 GLY A CA 1
ATOM 616 C C . GLY A 1 82 ? 1.895 -18.859 -13.984 1 97 82 GLY A C 1
ATOM 617 O O . GLY A 1 82 ? 1.22 -19.641 -14.648 1 97 82 GLY A O 1
ATOM 618 N N . LEU A 1 83 ? 2.107 -17.656 -14.359 1 97.75 83 LEU A N 1
ATOM 619 C CA . LEU A 1 83 ? 1.565 -17.125 -15.609 1 97.75 83 LEU A CA 1
ATOM 620 C C . LEU A 1 83 ? 2.131 -17.875 -16.812 1 97.75 83 LEU A C 1
ATOM 622 O O . LEU A 1 83 ? 1.398 -18.203 -17.75 1 97.75 83 LEU A O 1
ATOM 626 N N . GLU A 1 84 ? 3.404 -18.094 -16.781 1 97 84 GLU A N 1
ATOM 627 C CA . GLU A 1 84 ? 4.066 -18.812 -17.859 1 97 84 GLU A CA 1
ATOM 628 C C . GLU A 1 84 ? 3.457 -20.203 -18.047 1 97 84 GLU A C 1
ATOM 630 O O . GLU A 1 84 ? 3.447 -20.734 -19.156 1 97 84 GLU A O 1
ATOM 635 N N . ARG A 1 85 ? 2.943 -20.766 -16.984 1 95.5 85 ARG A N 1
ATOM 636 C CA . ARG A 1 85 ? 2.318 -22.094 -17.031 1 95.5 85 ARG A CA 1
ATOM 637 C C . ARG A 1 85 ? 0.888 -22 -17.547 1 95.5 85 ARG A C 1
ATOM 639 O O . ARG A 1 85 ? 0.233 -23.031 -17.75 1 95.5 85 ARG A O 1
ATOM 646 N N . GLY A 1 86 ? 0.396 -20.797 -17.672 1 96.31 86 GLY A N 1
ATOM 647 C CA . GLY A 1 86 ? -0.941 -20.578 -18.203 1 96.31 86 GLY A CA 1
ATOM 648 C C . GLY A 1 86 ? -1.995 -20.422 -17.125 1 96.31 86 GLY A C 1
ATOM 649 O O . GLY A 1 86 ? -3.193 -20.406 -17.422 1 96.31 86 GLY A O 1
ATOM 650 N N . GLU A 1 87 ? -1.568 -20.312 -15.852 1 96.88 87 GLU A N 1
ATOM 651 C CA . GLU A 1 87 ? -2.516 -20.094 -14.758 1 96.88 87 GLU A CA 1
ATOM 652 C C . GLU A 1 87 ? -3.201 -18.734 -14.891 1 96.88 87 GLU A C 1
ATOM 654 O O . GLU A 1 87 ? -2.572 -17.75 -15.281 1 96.88 87 GLU A O 1
ATOM 659 N N . THR A 1 88 ? -4.492 -18.734 -14.484 1 97.25 88 THR A N 1
ATOM 660 C CA . THR A 1 88 ? -5.234 -17.484 -14.633 1 97.25 88 THR A CA 1
ATOM 661 C C . THR A 1 88 ? -5.855 -17.062 -13.305 1 97.25 88 THR A C 1
ATOM 663 O O . THR A 1 88 ? -6.41 -15.977 -13.195 1 97.25 88 THR A O 1
ATOM 666 N N . LEU A 1 89 ? -5.82 -17.906 -12.312 1 97.75 89 LEU A N 1
ATOM 667 C CA . LEU A 1 89 ? -6.277 -17.609 -10.953 1 97.75 89 LEU A CA 1
ATOM 668 C C . LEU A 1 89 ? -5.168 -17.875 -9.945 1 97.75 89 LEU A C 1
ATOM 670 O O . LEU A 1 89 ? -4.562 -18.938 -9.938 1 97.75 89 LEU A O 1
ATOM 674 N N . PHE A 1 90 ? -4.93 -16.859 -9.117 1 98.12 90 PHE A N 1
ATOM 675 C CA . PHE A 1 90 ? -3.812 -16.938 -8.18 1 98.12 90 PHE A CA 1
ATOM 676 C C . PHE A 1 90 ? -4.273 -16.641 -6.758 1 98.12 90 PHE A C 1
ATOM 678 O O . PHE A 1 90 ? -5.07 -15.719 -6.539 1 98.12 90 PHE A O 1
ATOM 685 N N . HIS A 1 91 ? -3.807 -17.438 -5.82 1 96.94 91 HIS A N 1
ATOM 686 C CA . HIS A 1 91 ? -3.916 -17.141 -4.395 1 96.94 91 HIS A CA 1
ATOM 687 C C . HIS A 1 91 ? -2.541 -17 -3.758 1 96.94 91 HIS A C 1
ATOM 689 O O . HIS A 1 91 ? -1.744 -17.938 -3.756 1 96.94 91 HIS A O 1
ATOM 695 N N . LEU A 1 92 ? -2.301 -15.82 -3.271 1 96.25 92 LEU A N 1
ATOM 696 C CA . LEU A 1 92 ? -1.03 -15.5 -2.631 1 96.25 92 LEU A CA 1
ATOM 697 C C . LEU A 1 92 ? -1.175 -15.492 -1.112 1 96.25 92 LEU A C 1
ATOM 699 O O . LEU A 1 92 ? -2.033 -14.789 -0.571 1 96.25 92 LEU A O 1
ATOM 703 N N . TYR A 1 93 ? -0.369 -16.281 -0.433 1 93.94 93 TYR A N 1
ATOM 704 C CA . TYR A 1 93 ? -0.334 -16.328 1.023 1 93.94 93 TYR A CA 1
ATOM 705 C C . TYR A 1 93 ? 1.025 -15.891 1.554 1 93.94 93 TYR A C 1
ATOM 707 O O . TYR A 1 93 ? 2.035 -16 0.854 1 93.94 93 TYR A O 1
ATOM 715 N N . GLY A 1 94 ? 1.005 -15.383 2.773 1 90.75 94 GLY A N 1
ATOM 716 C CA . GLY A 1 94 ? 2.256 -15 3.406 1 90.75 94 GLY A CA 1
ATOM 717 C C . GLY A 1 94 ? 2.889 -13.766 2.787 1 90.75 94 GLY A C 1
ATOM 718 O O . GLY A 1 94 ? 4.113 -13.617 2.799 1 90.75 94 GLY A O 1
ATOM 719 N N . GLY A 1 95 ? 2.104 -12.977 2.123 1 90.44 95 GLY A N 1
ATOM 720 C CA . GLY A 1 95 ? 2.613 -11.805 1.439 1 90.44 95 GLY A CA 1
ATOM 721 C C . GLY A 1 95 ? 2.279 -10.508 2.154 1 90.44 95 GLY A C 1
ATOM 722 O O . GLY A 1 95 ? 2.566 -9.422 1.648 1 90.44 95 GLY A O 1
ATOM 723 N N . MET A 1 96 ? 1.6 -10.625 3.324 1 87.69 96 MET A N 1
ATOM 724 C CA . MET A 1 96 ? 1.203 -9.453 4.098 1 87.69 96 MET A CA 1
ATOM 725 C C . MET A 1 96 ? 1.541 -9.633 5.574 1 87.69 96 MET A C 1
ATOM 727 O O . MET A 1 96 ? 1.87 -10.742 6.008 1 87.69 96 MET A O 1
ATOM 731 N N . GLY A 1 97 ? 1.328 -8.484 6.379 1 72.12 97 GLY A N 1
ATOM 732 C CA . GLY A 1 97 ? 1.284 -8.539 7.828 1 72.12 97 GLY A CA 1
ATOM 733 C C . GLY A 1 97 ? 2.66 -8.594 8.469 1 72.12 97 GLY A C 1
ATOM 734 O O . GLY A 1 97 ? 2.779 -8.688 9.688 1 72.12 97 GLY A O 1
ATOM 735 N N . GLY A 1 98 ? 3.711 -8.594 7.773 1 69.31 98 GLY A N 1
ATOM 736 C CA . GLY A 1 98 ? 5.027 -8.656 8.391 1 69.31 98 GLY A CA 1
ATOM 737 C C . GLY A 1 98 ? 5.578 -7.293 8.758 1 69.31 98 GLY A C 1
ATOM 738 O O . GLY A 1 98 ? 4.824 -6.324 8.875 1 69.31 98 GLY A O 1
ATOM 739 N N . GLN A 1 99 ? 6.789 -7.371 9.258 1 72.94 99 GLN A N 1
ATOM 740 C CA . GLN A 1 99 ? 7.477 -6.16 9.695 1 72.94 99 GLN A CA 1
ATOM 741 C C . GLN A 1 99 ? 7.891 -5.297 8.516 1 72.94 99 GLN A C 1
ATOM 743 O O . GLN A 1 99 ? 8.328 -4.156 8.688 1 72.94 99 GLN A O 1
ATOM 748 N N . ARG A 1 100 ? 7.641 -5.883 7.379 1 84.5 100 ARG A N 1
ATOM 749 C CA . ARG A 1 100 ? 8.109 -5.203 6.176 1 84.5 100 ARG A CA 1
ATOM 750 C C . ARG A 1 100 ? 6.934 -4.762 5.305 1 84.5 100 ARG A C 1
ATOM 752 O O . ARG A 1 100 ? 6.5 -5.504 4.422 1 84.5 100 ARG A O 1
ATOM 759 N N . THR A 1 101 ? 6.52 -3.557 5.523 1 91.94 101 THR A N 1
ATOM 760 C CA . THR A 1 101 ? 5.371 -3.039 4.785 1 91.94 101 THR A CA 1
ATOM 761 C C . THR A 1 101 ? 5.715 -2.869 3.307 1 91.94 101 THR A C 1
ATOM 763 O O . THR A 1 101 ? 4.832 -2.934 2.447 1 91.94 101 THR A O 1
ATOM 766 N N . ASP A 1 102 ? 7.027 -2.729 3.018 1 93.94 102 ASP A N 1
ATOM 767 C CA . ASP A 1 102 ? 7.418 -2.584 1.618 1 93.94 102 ASP A CA 1
ATOM 768 C C . ASP A 1 102 ? 7.129 -3.859 0.832 1 93.94 102 ASP A C 1
ATOM 770 O O . ASP A 1 102 ? 6.785 -3.803 -0.351 1 93.94 102 ASP A O 1
ATOM 774 N N . HIS A 1 103 ? 7.191 -5.012 1.53 1 92.12 103 HIS A N 1
ATOM 775 C CA . HIS A 1 103 ? 6.809 -6.254 0.866 1 92.12 103 HIS A CA 1
ATOM 776 C C . HIS A 1 103 ? 5.312 -6.285 0.573 1 92.12 103 HIS A C 1
ATOM 778 O O . HIS A 1 103 ? 4.891 -6.785 -0.471 1 92.12 103 HIS A O 1
ATOM 784 N N . THR A 1 104 ? 4.57 -5.801 1.476 1 93.25 104 THR A N 1
ATOM 785 C CA . THR A 1 104 ? 3.133 -5.727 1.243 1 93.25 104 THR A CA 1
ATOM 786 C C . THR A 1 104 ? 2.826 -4.863 0.022 1 93.25 104 THR A C 1
ATOM 788 O O . THR A 1 104 ? 2.043 -5.258 -0.843 1 93.25 104 THR A O 1
ATOM 791 N N . VAL A 1 105 ? 3.469 -3.732 -0.107 1 96.06 105 VAL A N 1
ATOM 792 C CA . VAL A 1 105 ? 3.26 -2.838 -1.241 1 96.06 105 VAL A CA 1
ATOM 793 C C . VAL A 1 105 ? 3.684 -3.533 -2.533 1 96.06 105 VAL A C 1
ATOM 795 O O . VAL A 1 105 ? 2.973 -3.475 -3.539 1 96.06 105 VAL A O 1
ATOM 798 N N . ALA A 1 106 ? 4.789 -4.211 -2.459 1 95.75 106 ALA A N 1
ATOM 799 C CA . ALA A 1 106 ? 5.266 -4.949 -3.625 1 95.75 106 ALA A CA 1
ATOM 800 C C . ALA A 1 106 ? 4.246 -6 -4.059 1 95.75 106 ALA A C 1
ATOM 802 O O . ALA A 1 106 ? 4.043 -6.223 -5.254 1 95.75 106 ALA A O 1
ATOM 803 N N . ASN A 1 107 ? 3.68 -6.602 -3.102 1 95.44 107 ASN A N 1
ATOM 804 C CA . ASN A 1 107 ? 2.721 -7.656 -3.424 1 95.44 107 ASN A CA 1
ATOM 805 C C . ASN A 1 107 ? 1.411 -7.078 -3.949 1 95.44 107 ASN A C 1
ATOM 807 O O . ASN A 1 107 ? 0.72 -7.719 -4.746 1 95.44 107 ASN A O 1
ATOM 811 N N . PHE A 1 108 ? 1.034 -5.875 -3.555 1 97.19 108 PHE A N 1
ATOM 812 C CA . PHE A 1 108 ? -0.069 -5.176 -4.203 1 97.19 108 PHE A CA 1
ATOM 813 C C . PHE A 1 108 ? 0.231 -4.941 -5.68 1 97.19 108 PHE A C 1
ATOM 815 O O . PHE A 1 108 ? -0.643 -5.113 -6.531 1 97.19 108 PHE A O 1
ATOM 822 N N . GLN A 1 109 ? 1.457 -4.559 -5.965 1 97.31 109 GLN A N 1
ATOM 823 C CA . GLN A 1 109 ? 1.85 -4.363 -7.355 1 97.31 109 GLN A CA 1
ATOM 824 C C . GLN A 1 109 ? 1.793 -5.676 -8.133 1 97.31 109 GLN A C 1
ATOM 826 O O . GLN A 1 109 ? 1.472 -5.688 -9.32 1 97.31 109 GLN A O 1
ATOM 831 N N . ALA A 1 110 ? 2.115 -6.75 -7.418 1 97.31 110 ALA A N 1
ATOM 832 C CA . ALA A 1 110 ? 2.004 -8.062 -8.055 1 97.31 110 ALA A CA 1
ATOM 833 C C . ALA A 1 110 ? 0.561 -8.359 -8.453 1 97.31 110 ALA A C 1
ATOM 835 O O . ALA A 1 110 ? 0.31 -8.969 -9.492 1 97.31 110 ALA A O 1
ATOM 836 N N . LEU A 1 111 ? -0.382 -7.965 -7.652 1 98.19 111 LEU A N 1
ATOM 837 C CA . LEU A 1 111 ? -1.791 -8.125 -7.996 1 98.19 111 LEU A CA 1
ATOM 838 C C . LEU A 1 111 ? -2.127 -7.344 -9.266 1 98.19 111 LEU A C 1
ATOM 840 O O . LEU A 1 111 ? -2.855 -7.84 -10.125 1 98.19 111 LEU A O 1
ATOM 844 N N . LEU A 1 112 ? -1.646 -6.133 -9.32 1 97.62 112 LEU A N 1
ATOM 845 C CA . LEU A 1 112 ? -1.87 -5.32 -10.508 1 97.62 112 LEU A CA 1
ATOM 846 C C . LEU A 1 112 ? -1.236 -5.969 -11.734 1 97.62 112 LEU A C 1
ATOM 848 O O . LEU A 1 112 ? -1.824 -5.961 -12.82 1 97.62 112 LEU A O 1
ATOM 852 N N . TYR A 1 113 ? -0.038 -6.477 -11.547 1 97.88 113 TYR A N 1
ATOM 853 C CA . TYR A 1 113 ? 0.646 -7.191 -12.625 1 97.88 113 TYR A CA 1
ATOM 854 C C . TYR A 1 113 ? -0.218 -8.328 -13.156 1 97.88 113 TYR A C 1
ATOM 856 O O . TYR A 1 113 ? -0.349 -8.5 -14.367 1 97.88 113 TYR A O 1
ATOM 864 N N . LEU A 1 114 ? -0.766 -9.07 -12.258 1 98.25 114 LEU A N 1
ATOM 865 C CA . LEU A 1 114 ? -1.654 -10.156 -12.648 1 98.25 114 LEU A CA 1
ATOM 866 C C . LEU A 1 114 ? -2.848 -9.633 -13.438 1 98.25 114 LEU A C 1
ATOM 868 O O . LEU A 1 114 ? -3.189 -10.172 -14.492 1 98.25 114 LEU A O 1
ATOM 872 N N . ALA A 1 115 ? -3.459 -8.586 -12.992 1 97.69 115 ALA A N 1
ATOM 873 C CA . ALA A 1 115 ? -4.594 -7.988 -13.68 1 97.69 115 ALA A CA 1
ATOM 874 C C . ALA A 1 115 ? -4.203 -7.52 -15.078 1 97.69 115 ALA A C 1
ATOM 876 O O . ALA A 1 115 ? -4.957 -7.711 -16.031 1 97.69 115 ALA A O 1
ATOM 877 N N . ASP A 1 116 ? -3.031 -6.965 -15.195 1 96.38 116 ASP A N 1
ATOM 878 C CA . ASP A 1 116 ? -2.512 -6.492 -16.484 1 96.38 116 ASP A CA 1
ATOM 879 C C . ASP A 1 116 ? -2.367 -7.645 -17.469 1 96.38 116 ASP A C 1
ATOM 881 O O . ASP A 1 116 ? -2.383 -7.43 -18.688 1 96.38 116 ASP A O 1
ATOM 885 N N . HIS A 1 117 ? -2.201 -8.734 -16.938 1 97.25 117 HIS A N 1
ATOM 886 C CA . HIS A 1 117 ? -1.979 -9.891 -17.797 1 97.25 117 HIS A CA 1
ATOM 887 C C . HIS A 1 117 ? -3.234 -10.75 -17.906 1 97.25 117 HIS A C 1
ATOM 889 O O . HIS A 1 117 ? -3.16 -11.922 -18.281 1 97.25 117 HIS A O 1
ATOM 895 N N . GLY A 1 118 ? -4.309 -10.219 -17.484 1 96.25 118 GLY A N 1
ATOM 896 C CA . GLY A 1 118 ? -5.598 -10.875 -17.656 1 96.25 118 GLY A CA 1
ATOM 897 C C . GLY A 1 118 ? -5.855 -11.969 -16.641 1 96.25 118 GLY A C 1
ATOM 898 O O . GLY A 1 118 ? -6.707 -12.836 -16.859 1 96.25 118 GLY A O 1
ATOM 899 N N . ALA A 1 119 ? -5.09 -12.031 -15.594 1 97.62 119 ALA A N 1
ATOM 900 C CA . ALA A 1 119 ? -5.266 -13.031 -14.539 1 97.62 119 ALA A CA 1
ATOM 901 C C . ALA A 1 119 ? -5.902 -12.414 -13.297 1 97.62 119 ALA A C 1
ATOM 903 O O . ALA A 1 119 ? -5.848 -11.203 -13.102 1 97.62 119 ALA A O 1
ATOM 904 N N . GLU A 1 120 ? -6.527 -13.273 -12.531 1 97.88 120 GLU A N 1
ATOM 905 C CA . GLU A 1 120 ? -7.113 -12.875 -11.258 1 97.88 120 GLU A CA 1
ATOM 906 C C . GLU A 1 120 ? -6.223 -13.297 -10.094 1 97.88 120 GLU A C 1
ATOM 908 O O . GLU A 1 120 ? -5.746 -14.43 -10.039 1 97.88 120 GLU A O 1
ATOM 913 N N . GLY A 1 121 ? -5.945 -12.344 -9.203 1 98 121 GLY A N 1
ATOM 914 C CA . GLY A 1 121 ? -5.125 -12.641 -8.039 1 98 121 GLY A CA 1
ATOM 915 C C . GLY A 1 121 ? -5.777 -12.242 -6.727 1 98 121 GLY A C 1
ATOM 916 O O . GLY A 1 121 ? -6.438 -11.203 -6.652 1 98 121 GLY A O 1
ATOM 917 N N . TRP A 1 122 ? -5.578 -13.062 -5.703 1 97.5 122 TRP A N 1
ATOM 918 C CA . TRP A 1 122 ? -6.016 -12.773 -4.344 1 97.5 122 TRP A CA 1
ATOM 919 C C . TRP A 1 122 ? -4.848 -12.852 -3.365 1 97.5 122 TRP A C 1
ATOM 921 O O . TRP A 1 122 ? -4.141 -13.867 -3.314 1 97.5 122 TRP A O 1
ATOM 931 N N . LEU A 1 123 ? -4.586 -11.812 -2.725 1 96.06 123 LEU A N 1
ATOM 932 C CA . LEU A 1 123 ? -3.621 -11.766 -1.629 1 96.06 123 LEU A CA 1
ATOM 933 C C . LEU A 1 123 ? -4.324 -11.898 -0.282 1 96.06 123 LEU A C 1
ATOM 935 O O . LEU A 1 123 ? -5.125 -11.039 0.091 1 96.06 123 LEU A O 1
ATOM 939 N N . HIS A 1 124 ? -3.955 -12.953 0.469 1 93.44 124 HIS A N 1
ATOM 940 C CA . HIS A 1 124 ? -4.641 -13.266 1.718 1 93.44 124 HIS A CA 1
ATOM 941 C C . HIS A 1 124 ? -3.809 -12.844 2.924 1 93.44 124 HIS A C 1
ATOM 943 O O . HIS A 1 124 ? -2.641 -13.219 3.041 1 93.44 124 HIS A O 1
ATOM 949 N N . GLY A 1 125 ? -4.383 -11.992 3.732 1 89.81 125 GLY A N 1
ATOM 950 C CA . GLY A 1 125 ? -3.779 -11.625 5.004 1 89.81 125 GLY A CA 1
ATOM 951 C C . GLY A 1 125 ? -4.57 -12.102 6.203 1 89.81 125 GLY A C 1
ATOM 952 O O . GLY A 1 125 ? -5.254 -13.125 6.133 1 89.81 125 GLY A O 1
ATOM 953 N N . ARG A 1 126 ? -4.32 -11.523 7.363 1 87.62 126 ARG A N 1
ATOM 954 C CA . ARG A 1 126 ? -5.078 -11.852 8.57 1 87.62 126 ARG A CA 1
ATOM 955 C C . ARG A 1 126 ? -6.379 -11.055 8.633 1 87.62 126 ARG A C 1
ATOM 957 O O . ARG A 1 126 ? -6.359 -9.844 8.891 1 87.62 126 ARG A O 1
ATOM 964 N N . GLY A 1 127 ? -7.434 -11.711 8.375 1 87.5 127 GLY A N 1
ATOM 965 C CA . GLY A 1 127 ? -8.742 -11.078 8.445 1 87.5 127 GLY A CA 1
ATOM 966 C C . GLY A 1 127 ? -9.023 -10.156 7.277 1 87.5 127 GLY A C 1
ATOM 967 O O . GLY A 1 127 ? -9.938 -9.336 7.332 1 87.5 127 GLY A O 1
ATOM 968 N N . GLU A 1 128 ? -8.156 -10.211 6.312 1 91.88 128 GLU A N 1
ATOM 969 C CA . GLU A 1 128 ? -8.352 -9.367 5.145 1 91.88 128 GLU A CA 1
ATOM 970 C C . GLU A 1 128 ? -7.875 -10.055 3.871 1 91.88 128 GLU A C 1
ATOM 972 O O . GLU A 1 128 ? -7.086 -11 3.932 1 91.88 128 GLU A O 1
ATOM 977 N N . ARG A 1 129 ? -8.375 -9.656 2.734 1 94.19 129 ARG A N 1
ATOM 978 C CA . ARG A 1 129 ? -7.926 -10.094 1.418 1 94.19 129 ARG A CA 1
ATOM 979 C C . ARG A 1 129 ? -7.934 -8.938 0.424 1 94.19 129 ARG A C 1
ATOM 981 O O . ARG A 1 129 ? -8.758 -8.031 0.531 1 94.19 129 ARG A O 1
ATOM 988 N N . TRP A 1 130 ? -7.059 -9.047 -0.525 1 96.94 130 TRP A N 1
ATOM 989 C CA . TRP A 1 130 ? -6.898 -7.973 -1.505 1 96.94 130 TRP A CA 1
ATOM 990 C C . TRP A 1 130 ? -6.891 -8.531 -2.924 1 96.94 130 TRP A C 1
ATOM 992 O O . TRP A 1 130 ? -6.43 -9.648 -3.154 1 96.94 130 TRP A O 1
ATOM 1002 N N . THR A 1 131 ? -7.375 -7.812 -3.861 1 98.38 131 THR A N 1
ATOM 1003 C CA . THR A 1 131 ? -7.301 -8.117 -5.285 1 98.38 131 THR A CA 1
ATOM 1004 C C . THR A 1 131 ? -7.188 -6.836 -6.109 1 98.38 131 THR A C 1
ATOM 1006 O O . THR A 1 131 ? -7.176 -5.734 -5.551 1 98.38 131 THR A O 1
ATOM 1009 N N . ALA A 1 132 ? -6.941 -6.98 -7.391 1 98.56 132 ALA A N 1
ATOM 1010 C CA . ALA A 1 132 ? -6.879 -5.844 -8.305 1 98.56 132 ALA A CA 1
ATOM 1011 C C . ALA A 1 132 ? -7.629 -6.137 -9.602 1 98.56 132 ALA A C 1
ATOM 1013 O O . ALA A 1 132 ? -7.66 -7.281 -10.062 1 98.56 132 ALA A O 1
ATOM 1014 N N . ILE A 1 133 ? -8.242 -5.133 -10.156 1 98.44 133 ILE A N 1
ATOM 1015 C CA . ILE A 1 133 ? -8.891 -5.27 -11.453 1 98.44 133 ILE A CA 1
ATOM 1016 C C . ILE A 1 133 ? -8.406 -4.164 -12.391 1 98.44 133 ILE A C 1
ATOM 1018 O O . ILE A 1 133 ? -8 -3.094 -11.938 1 98.44 133 ILE A O 1
ATOM 1022 N N . ARG A 1 134 ? -8.398 -4.406 -13.602 1 97.69 134 ARG A N 1
ATOM 1023 C CA . ARG A 1 134 ? -8.078 -3.467 -14.664 1 97.69 134 ARG A CA 1
ATOM 1024 C C . ARG A 1 134 ? -9.125 -3.516 -15.773 1 97.69 134 ARG A C 1
ATOM 1026 O O . ARG A 1 134 ? -9.383 -4.578 -16.344 1 97.69 134 ARG A O 1
ATOM 1033 N N . ASP A 1 135 ? -9.68 -2.277 -16.094 1 98.25 135 ASP A N 1
ATOM 1034 C CA . ASP A 1 135 ? -10.656 -2.174 -17.188 1 98.25 135 ASP A CA 1
ATOM 1035 C C . ASP A 1 135 ? -11.656 -3.322 -17.125 1 98.25 135 ASP A C 1
ATOM 1037 O O . ASP A 1 135 ? -11.875 -4.012 -18.125 1 98.25 135 ASP A O 1
ATOM 1041 N N . GLY A 1 136 ? -12.266 -3.451 -16 1 98 136 GLY A N 1
ATOM 1042 C CA . GLY A 1 136 ? -13.141 -4.59 -15.789 1 98 136 GLY A CA 1
ATOM 1043 C C . GLY A 1 136 ? -14.008 -4.461 -14.555 1 98 136 GLY A C 1
ATOM 1044 O O . GLY A 1 136 ? -14.25 -3.352 -14.07 1 98 136 GLY A O 1
ATOM 1045 N N . SER A 1 137 ? -14.617 -5.633 -14.148 1 98.31 137 SER A N 1
ATOM 1046 C CA . SER A 1 137 ? -15.539 -5.613 -13.016 1 98.31 137 SER A CA 1
ATOM 1047 C C . SER A 1 137 ? -15.383 -6.867 -12.164 1 98.31 137 SER A C 1
ATOM 1049 O O . SER A 1 137 ? -14.773 -7.848 -12.594 1 98.31 137 SER A O 1
ATOM 1051 N N . ILE A 1 138 ? -15.836 -6.762 -10.984 1 98.38 138 ILE A N 1
ATOM 1052 C CA . ILE A 1 138 ? -15.859 -7.883 -10.047 1 98.38 138 ILE A CA 1
ATOM 1053 C C . ILE A 1 138 ? -17.078 -7.773 -9.141 1 98.38 138 ILE A C 1
ATOM 1055 O O . ILE A 1 138 ? -17.531 -6.672 -8.828 1 98.38 138 ILE A O 1
ATOM 1059 N N . VAL A 1 139 ? -17.594 -8.914 -8.734 1 98.44 139 VAL A N 1
ATOM 1060 C CA . VAL A 1 139 ? -18.75 -8.953 -7.824 1 98.44 139 VAL A CA 1
ATOM 1061 C C . VAL A 1 139 ? -18.359 -9.672 -6.535 1 98.44 139 VAL A C 1
ATOM 1063 O O . VAL A 1 139 ? -17.766 -10.758 -6.57 1 98.44 139 VAL A O 1
ATOM 1066 N N . PHE A 1 140 ? -18.594 -9.047 -5.43 1 97.88 140 PHE A N 1
ATOM 1067 C CA . PHE A 1 140 ? -18.438 -9.656 -4.113 1 97.88 140 PHE A CA 1
ATOM 1068 C C . PHE A 1 140 ? -19.781 -10.109 -3.562 1 97.88 140 PHE A C 1
ATOM 1070 O O . PHE A 1 140 ? -20.734 -9.32 -3.502 1 97.88 140 PHE A O 1
ATOM 1077 N N . PRO A 1 141 ? -19.844 -11.328 -3.162 1 97.12 141 PRO A N 1
ATOM 1078 C CA . PRO A 1 141 ? -21.109 -11.844 -2.654 1 97.12 141 PRO A CA 1
ATOM 1079 C C . PRO A 1 141 ? -21.609 -11.078 -1.426 1 97.12 141 PRO A C 1
ATOM 1081 O O . PRO A 1 141 ? -20.797 -10.594 -0.63 1 97.12 141 PRO A O 1
ATOM 1084 N N . ALA A 1 142 ? -22.906 -11.156 -1.241 1 97.06 142 ALA A N 1
ATOM 1085 C CA . ALA A 1 142 ? -23.578 -10.469 -0.146 1 97.06 142 ALA A CA 1
ATOM 1086 C C . ALA A 1 142 ? -23.062 -10.945 1.207 1 97.06 142 ALA A C 1
ATOM 1088 O O . ALA A 1 142 ? -22.828 -12.148 1.401 1 97.06 142 ALA A O 1
ATOM 1089 N N . ARG A 1 143 ? -22.859 -9.992 2.107 1 95.25 143 ARG A N 1
ATOM 1090 C CA . ARG A 1 143 ? -22.531 -10.211 3.512 1 95.25 143 ARG A CA 1
ATOM 1091 C C . ARG A 1 143 ? -23.266 -9.227 4.41 1 95.25 143 ARG A C 1
ATOM 1093 O O . ARG A 1 143 ? -23.5 -8.078 4.016 1 95.25 143 ARG A O 1
ATOM 1100 N N . PRO A 1 144 ? -23.562 -9.703 5.645 1 92.31 144 PRO A N 1
ATOM 1101 C CA . PRO A 1 144 ? -24.25 -8.781 6.555 1 92.31 144 PRO A CA 1
ATOM 1102 C C . PRO A 1 144 ? -23.359 -7.648 7.039 1 92.31 144 PRO A C 1
ATOM 1104 O O . PRO A 1 144 ? -23.859 -6.574 7.391 1 92.31 144 PRO A O 1
ATOM 1107 N N . GLU A 1 145 ? -22.062 -7.957 7.176 1 93.25 145 GLU A N 1
ATOM 1108 C CA . GLU A 1 145 ? -21.094 -6.957 7.637 1 93.25 145 GLU A CA 1
ATOM 1109 C C . GLU A 1 145 ? -19.766 -7.109 6.926 1 93.25 145 GLU A C 1
ATOM 1111 O O . GLU A 1 145 ? -19.531 -8.109 6.238 1 93.25 145 GLU A O 1
ATOM 1116 N N . GLY A 1 146 ? -18.938 -6.094 7.074 1 94.38 146 GLY A N 1
ATOM 1117 C CA . GLY A 1 146 ? -17.609 -6.105 6.465 1 94.38 146 GLY A CA 1
ATOM 1118 C C . GLY A 1 146 ? -17.281 -4.809 5.754 1 94.38 146 GLY A C 1
ATOM 1119 O O . GLY A 1 146 ? -18.141 -3.945 5.582 1 94.38 146 GLY A O 1
ATOM 1120 N N . ILE A 1 147 ? -15.992 -4.762 5.402 1 95.69 147 ILE A N 1
ATOM 1121 C CA . ILE A 1 147 ? -15.5 -3.529 4.805 1 95.69 147 ILE A CA 1
ATOM 1122 C C . ILE A 1 147 ? -14.93 -3.824 3.418 1 95.69 147 ILE A C 1
ATOM 1124 O O . ILE A 1 147 ? -14.25 -4.84 3.221 1 95.69 147 ILE A O 1
ATOM 1128 N N . LEU A 1 148 ? -15.273 -2.992 2.465 1 97.19 148 LEU A N 1
ATOM 1129 C CA . LEU A 1 148 ? -14.641 -2.988 1.151 1 97.19 148 LEU A CA 1
ATOM 1130 C C . LEU A 1 148 ? -13.984 -1.641 0.867 1 97.19 148 LEU A C 1
ATOM 1132 O O . LEU A 1 148 ? -14.656 -0.605 0.877 1 97.19 148 LEU A O 1
ATOM 1136 N N . SER A 1 149 ? -12.734 -1.635 0.681 1 97.69 149 SER A N 1
ATOM 1137 C CA . SER A 1 149 ? -12.031 -0.424 0.275 1 97.69 149 SER A CA 1
ATOM 1138 C C . SER A 1 149 ? -11.594 -0.504 -1.183 1 97.69 149 SER A C 1
ATOM 1140 O O . SER A 1 149 ? -11.148 -1.557 -1.646 1 97.69 149 SER A O 1
ATOM 1142 N N . VAL A 1 150 ? -11.766 0.574 -1.909 1 98.12 150 VAL A N 1
ATOM 1143 C CA . VAL A 1 150 ? -11.43 0.665 -3.326 1 98.12 150 VAL A CA 1
ATOM 1144 C C . VAL A 1 150 ? -10.445 1.805 -3.551 1 98.12 150 VAL A C 1
ATOM 1146 O O . VAL A 1 150 ? -10.734 2.959 -3.227 1 98.12 150 VAL A O 1
ATOM 1149 N N . PHE A 1 151 ? -9.297 1.477 -4.105 1 98 151 PHE A N 1
ATOM 1150 C CA . PHE A 1 151 ? -8.258 2.475 -4.32 1 98 151 PHE A CA 1
ATOM 1151 C C . PHE A 1 151 ? -7.82 2.496 -5.781 1 98 151 PHE A C 1
ATOM 1153 O O . PHE A 1 151 ? -7.688 1.443 -6.41 1 98 151 PHE A O 1
ATOM 1160 N N . CYS A 1 152 ? -7.641 3.682 -6.312 1 97.69 152 CYS A N 1
ATOM 1161 C CA . CYS A 1 152 ? -6.98 3.812 -7.605 1 97.69 152 CYS A CA 1
ATOM 1162 C C . CYS A 1 152 ? -5.504 3.451 -7.504 1 97.69 152 CYS A C 1
ATOM 1164 O O . CYS A 1 152 ? -4.809 3.926 -6.602 1 97.69 152 CYS A O 1
ATOM 1166 N N . VAL A 1 153 ? -5.105 2.553 -8.375 1 95.25 153 VAL A N 1
ATOM 1167 C CA . VAL A 1 153 ? -3.688 2.23 -8.492 1 95.25 153 VAL A CA 1
ATOM 1168 C C . VAL A 1 153 ? -3.229 2.439 -9.93 1 95.25 153 VAL A C 1
ATOM 1170 O O . VAL A 1 153 ? -3.867 1.958 -10.875 1 95.25 153 VAL A O 1
ATOM 1173 N N . GLY A 1 154 ? -2.154 3.273 -10.133 1 92.94 154 GLY A N 1
ATOM 1174 C CA . GLY A 1 154 ? -1.75 3.689 -11.469 1 92.94 154 GLY A CA 1
ATOM 1175 C C . GLY A 1 154 ? -2.383 5 -11.906 1 92.94 154 GLY A C 1
ATOM 1176 O O . GLY A 1 154 ? -2.639 5.875 -11.078 1 92.94 154 GLY A O 1
ATOM 1177 N N . PRO A 1 155 ? -2.512 5.152 -13.281 1 93.5 155 PRO A N 1
ATOM 1178 C CA . PRO A 1 155 ? -3.178 6.363 -13.766 1 93.5 155 PRO A CA 1
ATOM 1179 C C . PRO A 1 155 ? -4.629 6.469 -13.305 1 93.5 155 PRO A C 1
ATOM 1181 O O . PRO A 1 155 ? -5.188 5.496 -12.781 1 93.5 155 PRO A O 1
ATOM 1184 N N . ASP A 1 156 ? -5.199 7.617 -13.492 1 96.19 156 ASP A N 1
ATOM 1185 C CA . ASP A 1 156 ? -6.57 7.867 -13.055 1 96.19 156 ASP A CA 1
ATOM 1186 C C . ASP A 1 156 ? -7.5 6.742 -13.508 1 96.19 156 ASP A C 1
ATOM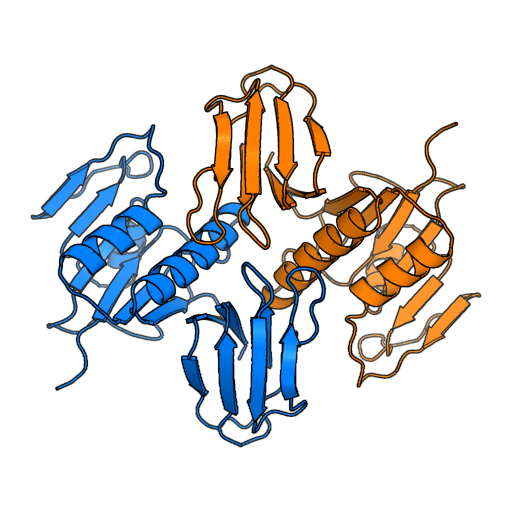 1188 O O . ASP A 1 156 ? -7.469 6.328 -14.664 1 96.19 156 ASP A O 1
ATOM 1192 N N . ALA A 1 157 ? -8.211 6.227 -12.555 1 97.62 157 ALA A N 1
ATOM 1193 C CA . ALA A 1 157 ? -9.242 5.238 -12.859 1 97.62 157 ALA A CA 1
ATOM 1194 C C . ALA A 1 157 ? -10.555 5.914 -13.242 1 97.62 157 ALA A C 1
ATOM 1196 O O . ALA A 1 157 ? -11.188 6.578 -12.406 1 97.62 157 ALA A O 1
ATOM 1197 N N . GLU A 1 158 ? -11 5.707 -14.438 1 98.38 158 GLU A N 1
ATOM 1198 C CA . GLU A 1 158 ? -12.18 6.395 -14.953 1 98.38 158 GLU A CA 1
ATOM 1199 C C . GLU A 1 158 ? -13.375 5.445 -15.047 1 98.38 158 GLU A C 1
ATOM 1201 O O . GLU A 1 158 ? -13.211 4.262 -15.352 1 98.38 158 GLU A O 1
ATOM 1206 N N . GLY A 1 159 ? -14.555 6.016 -14.867 1 98.38 159 GLY A N 1
ATOM 1207 C CA . GLY A 1 159 ? -15.773 5.227 -14.969 1 98.38 159 GLY A CA 1
ATOM 1208 C C . GLY A 1 159 ? -15.93 4.215 -13.852 1 98.38 159 GLY A C 1
ATOM 1209 O O . GLY A 1 159 ? -16.344 3.08 -14.086 1 98.38 159 GLY A O 1
ATOM 1210 N N . VAL A 1 160 ? -15.492 4.574 -12.641 1 98.38 160 VAL A N 1
ATOM 1211 C CA . VAL A 1 160 ? -15.594 3.676 -11.492 1 98.38 160 VAL A CA 1
ATOM 1212 C C . VAL A 1 160 ? -17.031 3.65 -10.984 1 98.38 160 VAL A C 1
ATOM 1214 O O . VAL A 1 160 ? -17.609 4.699 -10.695 1 98.38 160 VAL A O 1
ATOM 1217 N N . THR A 1 161 ? -17.562 2.516 -10.906 1 98.62 161 THR A N 1
ATOM 1218 C CA . THR A 1 161 ? -18.922 2.318 -10.391 1 98.62 161 THR A CA 1
ATOM 1219 C C . THR A 1 161 ? -18.922 1.28 -9.273 1 98.62 161 THR A C 1
ATOM 1221 O O . THR A 1 161 ? -18.297 0.228 -9.391 1 98.62 161 THR A O 1
ATOM 1224 N N . ILE A 1 162 ? -19.469 1.591 -8.164 1 98.12 162 ILE A N 1
ATOM 1225 C CA . ILE A 1 162 ? -19.703 0.696 -7.039 1 98.12 162 ILE A CA 1
ATOM 1226 C C . ILE A 1 162 ? -21.203 0.606 -6.75 1 98.12 162 ILE A C 1
ATOM 1228 O O . ILE A 1 162 ? -21.859 1.623 -6.516 1 98.12 162 ILE A O 1
ATOM 1232 N N . ARG A 1 163 ? -21.75 -0.542 -6.809 1 98.25 163 ARG A N 1
ATOM 1233 C CA . ARG A 1 163 ? -23.156 -0.779 -6.512 1 98.25 163 ARG A CA 1
ATOM 1234 C C . ARG A 1 163 ? -23.312 -1.797 -5.387 1 98.25 163 ARG A C 1
ATOM 1236 O O . ARG A 1 163 ? -22.531 -2.746 -5.289 1 98.25 163 ARG A O 1
ATOM 1243 N N . GLY A 1 164 ? -24.281 -1.575 -4.562 1 97.62 164 GLY A N 1
ATOM 1244 C CA . GLY A 1 164 ? -24.641 -2.551 -3.545 1 97.62 164 GLY A CA 1
ATOM 1245 C C . GLY A 1 164 ? -23.938 -2.309 -2.219 1 97.62 164 GLY A C 1
ATOM 1246 O O . GLY A 1 164 ? -24.188 -3.023 -1.244 1 97.62 164 GLY A O 1
ATOM 1247 N N . ALA A 1 165 ? -23.047 -1.388 -2.135 1 96.44 165 ALA A N 1
ATOM 1248 C CA . ALA A 1 165 ? -22.359 -1.035 -0.9 1 96.44 165 ALA A CA 1
ATOM 1249 C C . ALA A 1 165 ? -23.047 0.128 -0.194 1 96.44 165 ALA A C 1
ATOM 1251 O O . ALA A 1 165 ? -23.953 0.751 -0.753 1 96.44 165 ALA A O 1
ATOM 1252 N N . GLN A 1 166 ? -22.656 0.426 1 1 95.12 166 GLN A N 1
ATOM 1253 C CA . GLN A 1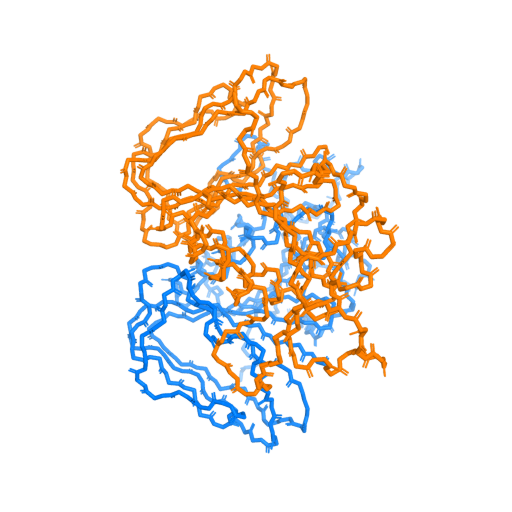 166 ? -23.219 1.522 1.772 1 95.12 166 GLN A CA 1
ATOM 1254 C C . GLN A 1 166 ? -23.047 2.854 1.048 1 95.12 166 GLN A C 1
ATOM 1256 O O . GLN A 1 166 ? -23.938 3.705 1.082 1 95.12 166 GLN A O 1
ATOM 1261 N N . TYR A 1 167 ? -21.859 3.105 0.402 1 94.94 167 TYR A N 1
ATOM 1262 C CA . TYR A 1 167 ? -21.547 4.324 -0.336 1 94.94 167 TYR A CA 1
ATOM 1263 C C . TYR A 1 167 ? -21.328 4.031 -1.814 1 94.94 167 TYR A C 1
ATOM 1265 O O . TYR A 1 167 ? -20.203 3.805 -2.246 1 94.94 167 TYR A O 1
ATOM 1273 N N . PRO A 1 168 ? -22.406 4.051 -2.58 1 95.5 168 PRO A N 1
ATOM 1274 C CA . PRO A 1 168 ? -22.281 3.76 -4.012 1 95.5 168 PRO A CA 1
ATOM 1275 C C . PRO A 1 168 ? -21.562 4.867 -4.777 1 95.5 168 PRO A C 1
ATOM 1277 O O . PRO A 1 168 ? -21.406 5.98 -4.262 1 95.5 168 PRO A O 1
ATOM 1280 N N . LEU A 1 169 ? -20.984 4.559 -5.871 1 95.69 169 LEU A N 1
ATOM 1281 C CA . LEU A 1 169 ? -20.375 5.453 -6.852 1 95.69 169 LEU A CA 1
ATOM 1282 C C . LEU A 1 169 ? -20.844 5.113 -8.258 1 95.69 169 LEU A C 1
ATOM 1284 O O . LEU A 1 169 ? -21.047 3.943 -8.586 1 95.69 169 LEU A O 1
ATOM 1288 N N . GLU A 1 170 ? -21.047 6.117 -9.078 1 97.38 170 GLU A N 1
ATOM 1289 C CA . GLU A 1 170 ? -21.453 5.902 -10.461 1 97.38 170 GLU A CA 1
ATOM 1290 C C . GLU A 1 170 ? -20.594 6.707 -11.422 1 97.38 170 GLU A C 1
ATOM 1292 O O . GLU A 1 170 ? -20.734 7.93 -11.508 1 97.38 170 GLU A O 1
ATOM 1297 N N . GLY A 1 171 ? -19.797 5.98 -12.148 1 97.5 171 GLY A N 1
ATOM 1298 C CA . GLY A 1 171 ? -19.016 6.594 -13.203 1 97.5 171 GLY A CA 1
ATOM 1299 C C . GLY A 1 171 ? -18.016 7.613 -12.695 1 97.5 171 GLY A C 1
ATOM 1300 O O . GLY A 1 171 ? -17.75 8.617 -13.359 1 97.5 171 GLY A O 1
ATOM 1301 N N . ALA A 1 172 ? -17.5 7.449 -11.547 1 96.69 172 ALA A N 1
ATOM 1302 C CA . ALA A 1 172 ? -16.594 8.422 -10.938 1 96.69 172 ALA A CA 1
ATOM 1303 C C . ALA A 1 172 ? -15.156 8.211 -11.422 1 96.69 172 ALA A C 1
ATOM 1305 O O . ALA A 1 172 ? -14.828 7.168 -11.984 1 96.69 172 ALA A O 1
ATOM 1306 N N . THR A 1 173 ? -14.391 9.25 -11.328 1 97.62 173 THR A N 1
ATOM 1307 C CA . THR A 1 173 ? -12.953 9.141 -11.523 1 97.62 173 THR A CA 1
ATOM 1308 C C . THR A 1 173 ? -12.227 9.102 -10.18 1 97.62 173 THR A C 1
ATOM 1310 O O . THR A 1 173 ? -12.422 9.984 -9.344 1 97.62 173 THR A O 1
ATOM 1313 N N . LEU A 1 174 ? -11.508 8.047 -9.938 1 96.69 174 LEU A N 1
ATOM 1314 C CA . LEU A 1 174 ? -10.656 7.953 -8.766 1 96.69 174 LEU A CA 1
ATOM 1315 C C . LEU A 1 174 ? -9.203 8.234 -9.125 1 96.69 174 LEU A C 1
ATOM 1317 O O . LEU A 1 174 ? -8.742 7.844 -10.203 1 96.69 174 LEU A O 1
ATOM 1321 N N . THR A 1 175 ? -8.477 8.938 -8.234 1 95.75 175 THR A N 1
ATOM 1322 C CA . THR A 1 175 ? -7.066 9.258 -8.453 1 95.75 175 THR A CA 1
ATOM 1323 C C . THR A 1 175 ? -6.191 8.617 -7.379 1 95.75 175 THR A C 1
ATOM 1325 O O . THR A 1 175 ? -6.695 8.195 -6.336 1 95.75 175 THR A O 1
ATOM 1328 N N . ALA A 1 176 ? -4.941 8.562 -7.648 1 94.56 176 ALA A N 1
ATOM 1329 C CA . ALA A 1 176 ? -4.012 7.875 -6.762 1 94.56 176 ALA A CA 1
ATOM 1330 C C . ALA A 1 176 ? -3.734 8.695 -5.508 1 94.56 176 ALA A C 1
ATOM 1332 O O . ALA A 1 176 ? -3.172 8.188 -4.535 1 94.56 176 ALA A O 1
ATOM 1333 N N . SER A 1 177 ? -4.191 9.938 -5.473 1 94.06 177 SER A N 1
ATOM 1334 C CA . SER A 1 177 ? -3.828 10.812 -4.359 1 94.06 177 SER A CA 1
ATOM 1335 C C . SER A 1 177 ? -5.02 11.055 -3.441 1 94.06 177 SER A C 1
ATOM 1337 O O . SER A 1 177 ? -4.895 11.742 -2.422 1 94.06 177 SER A O 1
ATOM 1339 N N . VAL A 1 178 ? -6.148 10.516 -3.764 1 90.75 178 VAL A N 1
ATOM 1340 C CA . VAL A 1 178 ? -7.332 10.75 -2.945 1 90.75 178 VAL A CA 1
ATOM 1341 C C . VAL A 1 178 ? -8.008 9.422 -2.605 1 90.75 178 VAL A C 1
ATOM 1343 O O . VAL A 1 178 ? -8.461 8.703 -3.5 1 90.75 178 VAL A O 1
ATOM 1346 N N . PRO A 1 179 ? -8.07 9.102 -1.358 1 88.94 179 PRO A N 1
ATOM 1347 C CA . PRO A 1 179 ? -8.656 7.828 -0.949 1 88.94 179 PRO A CA 1
ATOM 1348 C C . PRO A 1 179 ? -10.18 7.895 -0.827 1 88.94 179 PRO A C 1
ATOM 1350 O O . PRO A 1 179 ? -10.734 7.555 0.222 1 88.94 179 PRO A O 1
ATOM 1353 N N . LEU A 1 180 ? -10.891 8.102 -1.823 1 84.25 180 LEU A N 1
ATOM 1354 C CA . LEU A 1 180 ? -12.344 8.273 -1.833 1 84.25 180 LEU A CA 1
ATOM 1355 C C . LEU A 1 180 ? -13.047 6.957 -1.529 1 84.25 180 LEU A C 1
ATOM 1357 O O . LEU A 1 180 ? -14.117 6.949 -0.915 1 84.25 180 LEU A O 1
ATOM 1361 N N . GLY A 1 181 ? -12.484 5.863 -1.884 1 89.56 181 GLY A N 1
ATOM 1362 C CA . GLY A 1 181 ? -13.164 4.578 -1.798 1 89.56 181 GLY A CA 1
ATOM 1363 C C . GLY A 1 181 ? -12.75 3.768 -0.583 1 89.56 181 GLY A C 1
ATOM 1364 O O . GLY A 1 181 ? -12.891 2.543 -0.572 1 89.56 181 GLY A O 1
ATOM 1365 N N . VAL A 1 182 ? -12.141 4.406 0.415 1 92.62 182 VAL A N 1
ATOM 1366 C CA . VAL A 1 182 ? -11.648 3.693 1.591 1 92.62 182 VAL A CA 1
ATOM 1367 C C . VAL A 1 182 ? -12.812 3.402 2.535 1 92.62 182 VAL A C 1
ATOM 1369 O O . VAL A 1 182 ? -13.688 4.25 2.732 1 92.62 182 VAL A O 1
ATOM 1372 N N . SER A 1 183 ? -12.898 2.225 3.051 1 92.5 183 SER A N 1
ATOM 1373 C CA . SER A 1 183 ? -13.75 1.798 4.156 1 92.5 183 SER A CA 1
ATOM 1374 C C . SER A 1 183 ? -15.227 1.909 3.785 1 92.5 183 SER A C 1
ATOM 1376 O O . SER A 1 183 ? -16.016 2.471 4.543 1 92.5 183 SER A O 1
ATOM 1378 N N . ASN A 1 184 ? -15.602 1.457 2.646 1 94.62 184 ASN A N 1
ATOM 1379 C CA . ASN A 1 184 ? -17.016 1.212 2.35 1 94.62 184 ASN A CA 1
ATOM 1380 C C . ASN A 1 184 ? -17.547 0.015 3.131 1 94.62 184 ASN A C 1
ATOM 1382 O O . ASN A 1 184 ? -16.797 -0.669 3.822 1 94.62 184 ASN A O 1
ATOM 1386 N N . HIS A 1 185 ? -18.859 -0.2 3.1 1 94.94 185 HIS A N 1
ATOM 1387 C CA . HIS A 1 185 ? -19.422 -1.247 3.949 1 94.94 185 HIS A CA 1
ATOM 1388 C C . HIS A 1 185 ? -20.359 -2.154 3.164 1 94.94 185 HIS A C 1
ATOM 1390 O O . HIS A 1 185 ? -21.109 -1.681 2.312 1 94.94 185 HIS A O 1
ATOM 1396 N N . PHE A 1 186 ? -20.25 -3.441 3.518 1 96.19 186 PHE A N 1
ATOM 1397 C CA . PHE A 1 186 ? -21.297 -4.375 3.094 1 96.19 186 PHE A CA 1
ATOM 1398 C C . PHE A 1 186 ? -22.594 -4.098 3.822 1 96.19 186 PHE A C 1
ATOM 1400 O O . PHE A 1 186 ? -22.594 -3.797 5.016 1 96.19 186 PHE A O 1
ATOM 1407 N N . ILE A 1 187 ? -23.703 -4.254 3.146 1 96.38 187 ILE A N 1
ATOM 1408 C CA . ILE A 1 187 ? -24.984 -3.963 3.785 1 96.38 187 ILE A CA 1
ATOM 1409 C C . ILE A 1 187 ? -26 -5.059 3.445 1 96.38 187 ILE A C 1
ATOM 1411 O O . ILE A 1 187 ? -27.203 -4.801 3.352 1 96.38 187 ILE A O 1
ATOM 1415 N N . GLY A 1 188 ? -25.5 -6.203 3.137 1 96.62 188 GLY A N 1
ATOM 1416 C CA . GLY A 1 188 ? -26.375 -7.348 2.922 1 96.62 188 GLY A CA 1
ATOM 1417 C C . GLY A 1 188 ? -26.719 -7.566 1.46 1 96.62 188 GLY A C 1
ATOM 1418 O O . GLY A 1 188 ? -27.688 -8.258 1.144 1 96.62 188 GLY A O 1
ATOM 1419 N N . GLN A 1 189 ? -25.984 -6.98 0.587 1 97.25 189 GLN A N 1
ATOM 1420 C CA . GLN A 1 189 ? -26.156 -7.133 -0.855 1 97.25 189 GLN A CA 1
ATOM 1421 C C . GLN A 1 189 ? -24.828 -7.473 -1.531 1 97.25 189 GLN A C 1
ATOM 1423 O O . GLN A 1 189 ? -23.766 -7.227 -0.972 1 97.25 189 GLN A O 1
ATOM 1428 N N . ASP A 1 190 ? -25.031 -8.055 -2.676 1 98.38 190 ASP A N 1
ATOM 1429 C CA . ASP A 1 190 ? -23.828 -8.18 -3.498 1 98.38 190 ASP A CA 1
ATOM 1430 C C . ASP A 1 190 ? -23.25 -6.809 -3.832 1 98.38 190 ASP A C 1
ATOM 1432 O O . ASP A 1 190 ? -24 -5.863 -4.102 1 98.38 190 ASP A O 1
ATOM 1436 N N . ILE A 1 191 ? -21.953 -6.742 -3.783 1 98.31 191 ILE A N 1
ATOM 1437 C CA . ILE A 1 191 ? -21.312 -5.5 -4.203 1 98.31 191 ILE A CA 1
ATOM 1438 C C . ILE A 1 191 ? -20.641 -5.695 -5.562 1 98.31 191 ILE A C 1
ATOM 1440 O O . ILE A 1 191 ? -19.828 -6.602 -5.738 1 98.31 191 ILE A O 1
ATOM 1444 N N . MET A 1 192 ? -21 -4.902 -6.52 1 98.69 192 MET A N 1
ATOM 1445 C CA . MET A 1 192 ? -20.344 -4.871 -7.816 1 98.69 192 MET A CA 1
ATOM 1446 C C . MET A 1 192 ? -19.406 -3.67 -7.926 1 98.69 192 MET A C 1
ATOM 1448 O O . MET A 1 192 ? -19.812 -2.541 -7.645 1 98.69 192 MET A O 1
ATOM 1452 N N . VAL A 1 193 ? -18.172 -3.893 -8.242 1 98.69 193 VAL A N 1
ATOM 1453 C CA . VAL A 1 193 ? -17.203 -2.836 -8.539 1 98.69 193 VAL A CA 1
ATOM 1454 C C . VAL A 1 193 ? -16.766 -2.93 -10 1 98.69 193 VAL A C 1
ATOM 1456 O O . VAL A 1 193 ? -16.406 -4.004 -10.477 1 98.69 193 VAL A O 1
ATOM 1459 N N . GLU A 1 194 ? -16.828 -1.79 -10.656 1 98.69 194 GLU A N 1
ATOM 1460 C CA . GLU A 1 194 ? -16.438 -1.74 -12.07 1 98.69 194 GLU A CA 1
ATOM 1461 C C . GLU A 1 194 ? -15.578 -0.516 -12.359 1 98.69 194 GLU A C 1
ATOM 1463 O O . GLU A 1 194 ? -15.773 0.544 -11.766 1 98.69 194 GLU A O 1
ATOM 1468 N N . VAL A 1 195 ? -14.641 -0.704 -13.305 1 98.62 195 VAL A N 1
ATOM 1469 C CA . VAL A 1 195 ? -13.836 0.405 -13.812 1 98.62 195 VAL A CA 1
ATOM 1470 C C . VAL A 1 195 ? -13.711 0.297 -15.336 1 98.62 195 VAL A C 1
ATOM 1472 O O . VAL A 1 195 ? -13.352 -0.757 -15.859 1 98.62 195 VAL A O 1
ATOM 1475 N N . THR A 1 196 ? -14.031 1.39 -16.031 1 98.5 196 THR A N 1
ATOM 1476 C CA . THR A 1 196 ? -13.984 1.388 -17.484 1 98.5 196 THR A CA 1
ATOM 1477 C C . THR A 1 196 ? -12.547 1.511 -17.984 1 98.5 196 THR A C 1
ATOM 1479 O O . THR A 1 196 ? -12.133 0.784 -18.891 1 98.5 196 THR A O 1
ATOM 1482 N N . HIS A 1 197 ? -11.852 2.439 -17.453 1 98.06 197 HIS A N 1
ATOM 1483 C CA . HIS A 1 197 ? -10.445 2.641 -17.797 1 98.06 197 HIS A CA 1
ATOM 1484 C C . HIS A 1 197 ? -9.594 2.826 -16.547 1 98.06 197 HIS A C 1
ATOM 1486 O O . HIS A 1 197 ? -9.867 3.717 -15.734 1 98.06 197 HIS A O 1
ATOM 1492 N N . GLY A 1 198 ? -8.562 1.992 -16.484 1 97.5 198 GLY A N 1
ATOM 1493 C CA . GLY A 1 198 ? -7.652 2.115 -15.359 1 97.5 198 GLY A CA 1
ATOM 1494 C C . GLY A 1 198 ? -7.656 0.898 -14.453 1 97.5 198 GLY A C 1
ATOM 1495 O O . GLY A 1 198 ? -8.148 -0.164 -14.836 1 97.5 198 GLY A O 1
ATOM 1496 N N . SER A 1 199 ? -6.973 1.048 -13.312 1 97.69 199 SER A N 1
ATOM 1497 C CA . SER A 1 199 ? -6.812 -0.078 -12.398 1 97.69 199 SER A CA 1
ATOM 1498 C C . SER A 1 199 ? -7.242 0.294 -10.984 1 97.69 199 SER A C 1
ATOM 1500 O O . SER A 1 199 ? -7.074 1.439 -10.555 1 97.69 199 SER A O 1
ATOM 1502 N N . LEU A 1 200 ? -7.82 -0.698 -10.312 1 98.5 200 LEU A N 1
ATOM 1503 C CA . LEU A 1 200 ? -8.25 -0.533 -8.922 1 98.5 200 LEU A CA 1
ATOM 1504 C C . LEU A 1 200 ? -7.652 -1.62 -8.039 1 98.5 200 LEU A C 1
ATOM 1506 O O . LEU A 1 200 ? -7.559 -2.779 -8.445 1 98.5 200 LEU A O 1
ATOM 1510 N N . LEU A 1 201 ? -7.156 -1.265 -6.895 1 98.56 201 LEU A N 1
ATOM 1511 C CA . LEU A 1 201 ? -6.844 -2.164 -5.789 1 98.56 201 LEU A CA 1
ATOM 1512 C C . LEU A 1 201 ? -8.008 -2.254 -4.809 1 98.56 201 LEU A C 1
ATOM 1514 O O . LEU A 1 201 ? -8.547 -1.229 -4.383 1 98.56 201 LEU A O 1
ATOM 1518 N N . LEU A 1 202 ? -8.453 -3.451 -4.512 1 98.69 202 LEU A N 1
ATOM 1519 C CA . LEU A 1 202 ? -9.625 -3.668 -3.672 1 98.69 202 LEU A CA 1
ATOM 1520 C C . LEU A 1 202 ? -9.266 -4.484 -2.436 1 98.69 202 LEU A C 1
ATOM 1522 O O . LEU A 1 202 ? -8.602 -5.52 -2.541 1 98.69 202 LEU A O 1
ATOM 1526 N N . GLY A 1 203 ? -9.609 -3.984 -1.303 1 97.5 203 GLY A N 1
ATOM 1527 C CA . GLY A 1 203 ? -9.359 -4.68 -0.049 1 97.5 203 GLY A CA 1
ATOM 1528 C C . GLY A 1 203 ? -10.625 -5.023 0.705 1 97.5 203 GLY A C 1
ATOM 1529 O O . GLY A 1 203 ? -11.492 -4.168 0.896 1 97.5 203 GLY A O 1
ATOM 1530 N N . LEU A 1 204 ? -10.727 -6.25 1.121 1 96.38 204 LEU A N 1
ATOM 1531 C CA . LEU A 1 204 ? -11.836 -6.73 1.937 1 96.38 204 LEU A CA 1
ATOM 1532 C C . LEU A 1 204 ? -11.383 -6.992 3.369 1 96.38 204 LEU A C 1
ATOM 1534 O O . LEU A 1 204 ? -10.328 -7.578 3.592 1 96.38 204 LEU A O 1
ATOM 1538 N N . HIS A 1 205 ? -12.117 -6.445 4.293 1 92.5 205 HIS A N 1
ATOM 1539 C CA . HIS A 1 205 ? -11.883 -6.723 5.703 1 92.5 205 HIS A CA 1
ATOM 1540 C C . HIS A 1 205 ? -13.125 -7.305 6.367 1 92.5 205 HIS A C 1
ATOM 1542 O O . HIS A 1 205 ? -14.219 -6.754 6.234 1 92.5 205 HIS A O 1
ATOM 1548 N N . ASP A 1 206 ? -12.977 -8.453 7.07 1 82.62 206 ASP A N 1
ATOM 1549 C CA . ASP A 1 206 ? -14.086 -9.156 7.711 1 82.62 206 ASP A CA 1
ATOM 1550 C C . ASP A 1 206 ? -14.383 -8.578 9.094 1 82.62 206 ASP A C 1
ATOM 1552 O O . ASP A 1 206 ? -13.484 -8.062 9.758 1 82.62 206 ASP A O 1
ATOM 1556 N N . MET B 1 1 ? 15.75 29.312 10.836 1 36.94 1 MET B N 1
ATOM 1557 C CA . MET B 1 1 ? 14.328 29.266 11.156 1 36.94 1 MET B CA 1
ATOM 1558 C C . MET B 1 1 ? 13.836 27.812 11.188 1 36.94 1 MET B C 1
ATOM 1560 O O . MET B 1 1 ? 14 27.078 10.211 1 36.94 1 MET B O 1
ATOM 1564 N N . THR B 1 2 ? 13.859 27.062 12.211 1 47.75 2 THR B N 1
ATOM 1565 C CA . THR B 1 2 ? 13.609 25.641 12.367 1 47.75 2 THR B CA 1
ATOM 1566 C C . THR B 1 2 ? 12.289 25.25 11.711 1 47.75 2 THR B C 1
ATOM 1568 O O . THR B 1 2 ? 11.258 25.875 11.961 1 47.75 2 THR B O 1
ATOM 1571 N N . ASP B 1 3 ? 12.234 24.75 10.477 1 65.5 3 ASP B N 1
ATOM 1572 C CA . ASP B 1 3 ? 11.078 24.719 9.586 1 65.5 3 ASP B CA 1
ATOM 1573 C C . ASP B 1 3 ? 9.867 24.094 10.273 1 65.5 3 ASP B C 1
ATOM 1575 O O . ASP B 1 3 ? 9.969 23.047 10.898 1 65.5 3 ASP B O 1
ATOM 1579 N N . MET B 1 4 ? 8.922 25.016 10.648 1 89.12 4 MET B N 1
ATOM 1580 C CA . MET B 1 4 ? 7.641 24.672 11.258 1 89.12 4 MET B CA 1
ATOM 1581 C C . MET B 1 4 ? 6.984 23.5 10.523 1 89.12 4 MET B C 1
ATOM 1583 O O . MET B 1 4 ? 7.176 23.344 9.312 1 89.12 4 MET B O 1
ATOM 1587 N N . ALA B 1 5 ? 6.492 22.547 11.391 1 96.5 5 ALA B N 1
ATOM 1588 C CA . ALA B 1 5 ? 5.844 21.391 10.789 1 96.5 5 ALA B CA 1
ATOM 1589 C C . ALA B 1 5 ? 4.449 21.172 11.375 1 96.5 5 ALA B C 1
ATOM 1591 O O . ALA B 1 5 ? 4.113 21.734 12.422 1 96.5 5 ALA B O 1
ATOM 1592 N N . CYS B 1 6 ? 3.713 20.562 10.625 1 97.62 6 CYS B N 1
ATOM 1593 C CA . CYS B 1 6 ? 2.414 20.094 11.086 1 97.62 6 CYS B CA 1
ATOM 1594 C C . CYS B 1 6 ? 2.488 18.625 11.484 1 97.62 6 CYS B C 1
ATOM 1596 O O . CYS B 1 6 ? 2.941 17.781 10.703 1 97.62 6 CYS B O 1
ATOM 1598 N N . TYR B 1 7 ? 2.094 18.375 12.695 1 97 7 TYR B N 1
ATOM 1599 C CA . TYR B 1 7 ? 2.037 17.016 13.211 1 97 7 TYR B CA 1
ATOM 1600 C C . TYR B 1 7 ? 0.597 16.516 13.297 1 97 7 TYR B C 1
ATOM 1602 O O . TYR B 1 7 ? -0.265 17.203 13.852 1 97 7 TYR B O 1
ATOM 1610 N N . ILE B 1 8 ? 0.376 15.359 12.719 1 96.81 8 ILE B N 1
ATOM 1611 C CA . ILE B 1 8 ? -0.961 14.781 12.75 1 96.81 8 ILE B CA 1
ATOM 1612 C C . ILE B 1 8 ? -0.907 13.398 13.398 1 96.81 8 ILE B C 1
ATOM 1614 O O . ILE B 1 8 ? -0.085 12.562 13.023 1 96.81 8 ILE B O 1
ATOM 1618 N N . PHE B 1 9 ? -1.793 13.195 14.344 1 94.19 9 PHE B N 1
ATOM 1619 C CA . PHE B 1 9 ? -1.84 11.93 15.055 1 94.19 9 PHE B CA 1
ATOM 1620 C C . PHE B 1 9 ? -3.137 11.18 14.758 1 94.19 9 PHE B C 1
ATOM 1622 O O . PHE B 1 9 ? -4.227 11.75 14.883 1 94.19 9 PHE B O 1
ATOM 1629 N N . GLY B 1 10 ? -2.979 9.945 14.281 1 91 10 GLY B N 1
ATOM 1630 C CA . GLY B 1 10 ? -4.102 9.031 14.141 1 91 10 GLY B CA 1
ATOM 1631 C C . GLY B 1 10 ? -4.195 8.023 15.273 1 91 10 GLY B C 1
ATOM 1632 O O . GLY B 1 10 ? -3.525 8.172 16.297 1 91 10 GLY B O 1
ATOM 1633 N N . ALA B 1 11 ? -5.008 7.008 15.07 1 82.69 11 ALA B N 1
ATOM 1634 C CA . ALA B 1 11 ? -5.332 6.082 16.156 1 82.69 11 ALA B CA 1
ATOM 1635 C C . ALA B 1 11 ? -4.426 4.855 16.109 1 82.69 11 ALA B C 1
ATOM 1637 O O . ALA B 1 11 ? -4.453 4.031 17.031 1 82.69 11 ALA B O 1
ATOM 1638 N N . GLY B 1 12 ? -3.693 4.727 15.023 1 79 12 GLY B N 1
ATOM 1639 C CA . GLY B 1 12 ? -2.844 3.553 14.898 1 79 12 GLY B CA 1
ATOM 1640 C C . GLY B 1 12 ? -1.652 3.572 15.836 1 79 12 GLY B C 1
ATOM 1641 O O . GLY B 1 12 ? -1.438 4.551 16.562 1 79 12 GLY B O 1
ATOM 1642 N N . ASP B 1 13 ? -0.926 2.402 15.844 1 70.38 13 ASP B N 1
ATOM 1643 C CA . ASP B 1 13 ? 0.211 2.23 16.75 1 70.38 13 ASP B CA 1
ATOM 1644 C C . ASP B 1 13 ? 1.461 2.906 16.188 1 70.38 13 ASP B C 1
ATOM 1646 O O . ASP B 1 13 ? 1.61 3.035 14.969 1 70.38 13 ASP B O 1
ATOM 1650 N N . PHE B 1 14 ? 2.223 3.516 16.984 1 69.25 14 PHE B N 1
ATOM 1651 C CA . PHE B 1 14 ? 3.559 3.979 16.641 1 69.25 14 PHE B CA 1
ATOM 1652 C C . PHE B 1 14 ? 4.496 3.885 17.844 1 69.25 14 PHE B C 1
ATOM 1654 O O . PHE B 1 14 ? 4.047 3.855 18.984 1 69.25 14 PHE B O 1
ATOM 1661 N N . ASP B 1 15 ? 5.684 3.58 17.328 1 69.06 15 ASP B N 1
ATOM 1662 C CA . ASP B 1 15 ? 6.703 3.471 18.375 1 69.06 15 ASP B CA 1
ATOM 1663 C C . ASP B 1 15 ? 7.293 4.836 18.703 1 69.06 15 ASP B C 1
ATOM 1665 O O . ASP B 1 15 ? 8.188 5.324 18.016 1 69.06 15 ASP B O 1
ATOM 1669 N N . GLY B 1 16 ? 6.824 5.469 19.703 1 75.38 16 GLY B N 1
ATOM 1670 C CA . GLY B 1 16 ? 7.43 6.719 20.141 1 75.38 16 GLY B CA 1
ATOM 1671 C C . GLY B 1 16 ? 7.484 7.766 19.031 1 75.38 16 GLY B C 1
ATOM 1672 O O . GLY B 1 16 ? 7.055 7.508 17.906 1 75.38 16 GLY B O 1
ATOM 1673 N N . LEU B 1 17 ? 7.887 9 19.375 1 82.81 17 LEU B N 1
ATOM 1674 C CA . LEU B 1 17 ? 7.957 10.109 18.422 1 82.81 17 LEU B CA 1
ATOM 1675 C C . LEU B 1 17 ? 9.383 10.297 17.906 1 82.81 17 LEU B C 1
ATOM 1677 O O . LEU B 1 17 ? 10.25 10.758 18.656 1 82.81 17 LEU B O 1
ATOM 1681 N N . GLU B 1 18 ? 9.617 9.82 16.672 1 80.31 18 GLU B N 1
ATOM 1682 C CA . GLU B 1 18 ? 10.906 10.102 16.062 1 80.31 18 GLU B CA 1
ATOM 1683 C C . GLU B 1 18 ? 11.148 11.602 15.922 1 80.31 18 GLU B C 1
ATOM 1685 O O . GLU B 1 18 ? 12.273 12.07 16.078 1 80.31 18 GLU B O 1
ATOM 1690 N N . GLU B 1 19 ? 10.055 12.305 15.594 1 86.56 19 GLU B N 1
ATOM 1691 C CA . GLU B 1 19 ? 10.023 13.766 15.539 1 86.56 19 GLU B CA 1
ATOM 1692 C C . GLU B 1 19 ? 8.984 14.328 16.5 1 86.56 19 GLU B C 1
ATOM 1694 O O . GLU B 1 19 ? 7.785 14.094 16.328 1 86.56 19 GLU B O 1
ATOM 1699 N N . ARG B 1 20 ? 9.477 15.117 17.422 1 88.75 20 ARG B N 1
ATOM 1700 C CA . ARG B 1 20 ? 8.562 15.68 18.406 1 88.75 20 ARG B CA 1
ATOM 1701 C C . ARG B 1 20 ? 8.211 17.125 18.062 1 88.75 20 ARG B C 1
ATOM 1703 O O . ARG B 1 20 ? 9.094 17.922 17.719 1 88.75 20 ARG B O 1
ATOM 1710 N N . PRO B 1 21 ? 6.938 17.344 18.172 1 92.94 21 PRO B N 1
ATOM 1711 C CA . PRO B 1 21 ? 6.562 18.734 17.906 1 92.94 21 PRO B CA 1
ATOM 1712 C C . PRO B 1 21 ? 7.156 19.719 18.922 1 92.94 21 PRO B C 1
ATOM 1714 O O . PRO B 1 21 ? 7.23 19.406 20.109 1 92.94 21 PRO B O 1
ATOM 1717 N N . GLY B 1 22 ? 7.645 20.797 18.406 1 90.38 22 GLY B N 1
ATOM 1718 C CA . GLY B 1 22 ? 8.055 21.906 19.25 1 90.38 22 GLY B CA 1
ATOM 1719 C C . GLY B 1 22 ? 6.953 22.938 19.453 1 90.38 22 GLY B C 1
ATOM 1720 O O . GLY B 1 22 ? 5.816 22.734 19.016 1 90.38 22 GLY B O 1
ATOM 1721 N N . ALA B 1 23 ? 7.301 24.016 20.078 1 88.38 23 ALA B N 1
ATOM 1722 C CA . ALA B 1 23 ? 6.336 25.031 20.484 1 88.38 23 ALA B CA 1
ATOM 1723 C C . ALA B 1 23 ? 5.73 25.719 19.266 1 88.38 23 ALA B C 1
ATOM 1725 O O . ALA B 1 23 ? 4.582 26.172 19.312 1 88.38 23 ALA B O 1
ATOM 1726 N N . GLU B 1 24 ? 6.43 25.75 18.203 1 91.81 24 GLU B N 1
ATOM 1727 C CA . GLU B 1 24 ? 5.98 26.5 17.031 1 91.81 24 GLU B CA 1
ATOM 1728 C C . GLU B 1 24 ? 5.258 25.594 16.031 1 91.81 24 GLU B C 1
ATOM 1730 O O . GLU B 1 24 ? 4.723 26.062 15.031 1 91.81 24 GLU B O 1
ATOM 1735 N N . ASP B 1 25 ? 5.273 24.312 16.312 1 95.5 25 ASP B N 1
ATOM 1736 C CA . ASP B 1 25 ? 4.656 23.359 15.406 1 95.5 25 ASP B CA 1
ATOM 1737 C C . ASP B 1 25 ? 3.145 23.281 15.625 1 95.5 25 ASP B C 1
ATOM 1739 O O . ASP B 1 25 ? 2.646 23.688 16.672 1 95.5 25 ASP B O 1
ATOM 1743 N N . TYR B 1 26 ? 2.473 22.953 14.633 1 96.12 26 TYR B N 1
ATOM 1744 C CA . TYR B 1 26 ? 1.024 22.781 14.68 1 96.12 26 TYR B CA 1
ATOM 1745 C C . TYR B 1 26 ? 0.657 21.312 14.805 1 96.12 26 TYR B C 1
ATOM 1747 O O . TYR B 1 26 ? 1.125 20.484 14.023 1 96.12 26 TYR B O 1
ATOM 1755 N N . VAL B 1 27 ? -0.164 21 15.789 1 96.25 27 VAL B N 1
ATOM 1756 C CA . VAL B 1 27 ? -0.493 19.609 16.062 1 96.25 27 VAL B CA 1
ATOM 1757 C C . VAL B 1 27 ? -1.993 19.391 15.891 1 96.25 27 VAL B C 1
ATOM 1759 O O . VAL B 1 27 ? -2.809 20.125 16.438 1 96.25 27 VAL B O 1
ATOM 1762 N N . ILE B 1 28 ? -2.316 18.391 15.094 1 96.56 28 ILE B N 1
ATOM 1763 C CA . ILE B 1 28 ? -3.701 17.984 14.867 1 96.56 28 ILE B CA 1
ATOM 1764 C C . ILE B 1 28 ? -3.908 16.547 15.336 1 96.56 28 ILE B C 1
ATOM 1766 O O . ILE B 1 28 ? -3.105 15.664 15.023 1 96.56 28 ILE B O 1
ATOM 1770 N N . ALA B 1 29 ? -4.941 16.344 16.094 1 94.44 29 ALA B N 1
ATOM 1771 C CA . ALA B 1 29 ? -5.387 14.992 16.438 1 94.44 29 ALA B CA 1
ATOM 1772 C C . ALA B 1 29 ? -6.598 14.594 15.594 1 94.44 29 ALA B C 1
ATOM 1774 O O . ALA B 1 29 ? -7.609 15.297 15.578 1 94.44 29 ALA B O 1
ATOM 1775 N N . ALA B 1 30 ? -6.441 13.516 14.898 1 92.5 30 ALA B N 1
ATOM 1776 C CA . ALA B 1 30 ? -7.543 12.977 14.102 1 92.5 30 ALA B CA 1
ATOM 1777 C C . ALA B 1 30 ? -8.234 11.828 14.82 1 92.5 30 ALA B C 1
ATOM 1779 O O . ALA B 1 30 ? -7.652 10.75 14.977 1 92.5 30 ALA B O 1
ATOM 1780 N N . ASP B 1 31 ? -9.406 12.047 15.234 1 88.75 31 ASP B N 1
ATOM 1781 C CA . ASP B 1 31 ? -10.258 11.078 15.914 1 88.75 31 ASP B CA 1
ATOM 1782 C C . ASP B 1 31 ? -9.523 10.43 17.078 1 88.75 31 ASP B C 1
ATOM 1784 O O . ASP B 1 31 ? -9.07 11.117 18 1 88.75 31 ASP B O 1
ATOM 1788 N N . GLY B 1 32 ? -9.234 9.141 16.984 1 84.62 32 GLY B N 1
ATOM 1789 C CA . GLY B 1 32 ? -8.562 8.406 18.047 1 84.62 32 GLY B CA 1
ATOM 1790 C C . GLY B 1 32 ? -7.133 8.875 18.266 1 84.62 32 GLY B C 1
ATOM 1791 O O . GLY B 1 32 ? -6.496 8.484 19.25 1 84.62 32 GLY B O 1
ATOM 1792 N N . GLY B 1 33 ? -6.699 9.766 17.453 1 89.44 33 GLY B N 1
ATOM 1793 C CA . GLY B 1 33 ? -5.359 10.312 17.594 1 89.44 33 GLY B CA 1
ATOM 1794 C C . GLY B 1 33 ? -5.191 11.156 18.844 1 89.44 33 GLY B C 1
ATOM 1795 O O . GLY B 1 33 ? -4.066 11.398 19.281 1 89.44 33 GLY B O 1
ATOM 1796 N N . TYR B 1 34 ? -6.277 11.531 19.406 1 88.94 34 TYR B N 1
ATOM 1797 C CA . TYR B 1 34 ? -6.203 12.312 20.641 1 88.94 34 TYR B CA 1
ATOM 1798 C C . TYR B 1 34 ? -5.574 11.5 21.766 1 88.94 34 TYR B C 1
ATOM 1800 O O . TYR B 1 34 ? -4.742 12.016 22.516 1 88.94 34 TYR B O 1
ATOM 1808 N N . THR B 1 35 ? -6 10.297 21.812 1 86.19 35 THR B N 1
ATOM 1809 C CA . THR B 1 35 ? -5.438 9.406 22.812 1 86.19 35 THR B CA 1
ATOM 1810 C C . THR B 1 35 ? -3.936 9.242 22.609 1 86.19 35 THR B C 1
ATOM 1812 O O . THR B 1 35 ? -3.168 9.227 23.578 1 86.19 35 THR B O 1
ATOM 1815 N N . ALA B 1 36 ? -3.564 9.172 21.375 1 86.88 36 ALA B N 1
ATOM 1816 C CA . ALA B 1 36 ? -2.146 9.047 21.047 1 86.88 36 ALA B CA 1
ATOM 1817 C C . ALA B 1 36 ? -1.377 10.297 21.469 1 86.88 36 ALA B C 1
ATOM 1819 O O . ALA B 1 36 ? -0.264 10.203 22 1 86.88 36 ALA B O 1
ATOM 1820 N N . CYS B 1 37 ? -1.898 11.406 21.25 1 88.38 37 CYS B N 1
ATOM 1821 C CA . CYS B 1 37 ? -1.289 12.664 21.672 1 88.38 37 CYS B CA 1
ATOM 1822 C C . CYS B 1 37 ? -1.061 12.688 23.172 1 88.38 37 CYS B C 1
ATOM 1824 O O . CYS B 1 37 ? 0.036 13.008 23.641 1 88.38 37 CYS B O 1
ATOM 1826 N N . ARG B 1 38 ? -2.07 12.297 23.844 1 86.25 38 ARG B N 1
ATOM 1827 C CA . ARG B 1 38 ? -1.994 12.305 25.297 1 86.25 38 ARG B CA 1
ATOM 1828 C C . ARG B 1 38 ? -0.895 11.367 25.781 1 86.25 38 ARG B C 1
ATOM 1830 O O . ARG B 1 38 ? -0.117 11.727 26.672 1 86.25 38 ARG B O 1
ATOM 1837 N N . ARG B 1 39 ? -0.867 10.242 25.203 1 84.94 39 ARG B N 1
ATOM 1838 C CA . ARG B 1 39 ? 0.147 9.258 25.562 1 84.94 39 ARG B CA 1
ATOM 1839 C C . ARG B 1 39 ? 1.549 9.789 25.281 1 84.94 39 ARG B C 1
ATOM 1841 O O . ARG B 1 39 ? 2.494 9.477 26.016 1 84.94 39 ARG B O 1
ATOM 1848 N N . ALA B 1 40 ? 1.599 10.562 24.266 1 86.44 40 ALA B N 1
ATOM 1849 C CA . ALA B 1 40 ? 2.898 11.094 23.859 1 86.44 40 ALA B CA 1
ATOM 1850 C C . ALA B 1 40 ? 3.209 12.398 24.578 1 86.44 40 ALA B C 1
ATOM 1852 O O . ALA B 1 40 ? 4.293 12.969 24.406 1 86.44 40 ALA B O 1
ATOM 1853 N N . GLY B 1 41 ? 2.285 12.93 25.328 1 87.12 41 GLY B N 1
ATOM 1854 C CA . GLY B 1 41 ? 2.459 14.18 26.047 1 87.12 41 GLY B CA 1
ATOM 1855 C C . GLY B 1 41 ? 2.391 15.398 25.141 1 87.12 41 GLY B C 1
ATOM 1856 O O . GLY B 1 41 ? 3.074 16.391 25.391 1 87.12 41 GLY B O 1
ATOM 1857 N N . VAL B 1 42 ? 1.724 15.305 24.062 1 90.31 42 VAL B N 1
ATOM 1858 C CA . VAL B 1 42 ? 1.574 16.391 23.109 1 90.31 42 VAL B CA 1
ATOM 1859 C C . VAL B 1 42 ? 0.148 16.938 23.156 1 90.31 42 VAL B C 1
ATOM 1861 O O . VAL B 1 42 ? -0.814 16.172 23.203 1 90.31 42 VAL B O 1
ATOM 1864 N N . GLU B 1 43 ? 0.02 18.234 23.234 1 89.69 43 GLU B N 1
ATOM 1865 C CA . GLU B 1 43 ? -1.306 18.859 23.203 1 89.69 43 GLU B CA 1
ATOM 1866 C C . GLU B 1 43 ? -1.668 19.328 21.797 1 89.69 43 GLU B C 1
ATOM 1868 O O . GLU B 1 43 ? -1.022 20.234 21.25 1 89.69 43 GLU B O 1
ATOM 1873 N N . PRO B 1 44 ? -2.676 18.797 21.266 1 94.38 44 PRO B N 1
ATOM 1874 C CA . PRO B 1 44 ? -3.043 19.234 19.922 1 94.38 44 PRO B CA 1
ATOM 1875 C C . PRO B 1 44 ? -3.758 20.578 19.922 1 94.38 44 PRO B C 1
ATOM 1877 O O . PRO B 1 44 ? -4.484 20.906 20.859 1 94.38 44 PRO B O 1
ATOM 1880 N N . GLN B 1 45 ? -3.564 21.359 18.906 1 94.31 45 GLN B N 1
ATOM 1881 C CA . GLN B 1 45 ? -4.273 22.609 18.703 1 94.31 45 GLN B CA 1
ATOM 1882 C C . GLN B 1 45 ? -5.621 22.391 18.016 1 94.31 45 GLN B C 1
ATOM 1884 O O . GLN B 1 45 ? -6.527 23.219 18.141 1 94.31 45 GLN B O 1
ATOM 1889 N N . LEU B 1 46 ? -5.758 21.281 17.297 1 94.62 46 LEU B N 1
ATOM 1890 C CA . LEU B 1 46 ? -6.992 20.938 16.594 1 94.62 46 LEU B CA 1
ATOM 1891 C C . LEU B 1 46 ? -7.324 19.469 16.781 1 94.62 46 LEU B C 1
ATOM 1893 O O . LEU B 1 46 ? -6.453 18.609 16.625 1 94.62 46 LEU B O 1
ATOM 1897 N N . LEU B 1 47 ? -8.461 19.172 17.234 1 93.19 47 LEU B N 1
ATOM 1898 C CA . LEU B 1 47 ? -9.039 17.844 17.25 1 93.19 47 LEU B CA 1
ATOM 1899 C C . LEU B 1 47 ? -10.148 17.719 16.203 1 93.19 47 LEU B C 1
ATOM 1901 O O . LEU B 1 47 ? -11.109 18.484 16.219 1 93.19 47 LEU B O 1
ATOM 1905 N N . LEU B 1 48 ? -9.906 16.812 15.336 1 92.62 48 LEU B N 1
ATOM 1906 C CA . LEU B 1 48 ? -10.898 16.672 14.281 1 92.62 48 LEU B CA 1
ATOM 1907 C C . LEU B 1 48 ? -11.359 15.219 14.156 1 92.62 48 LEU B C 1
ATOM 1909 O O . LEU B 1 48 ? -10.555 14.297 14.297 1 92.62 48 LEU B O 1
ATOM 1913 N N . GLY B 1 49 ? -12.703 15.023 13.859 1 88.56 49 GLY B N 1
ATOM 1914 C CA . GLY B 1 49 ? -13.25 13.695 13.617 1 88.56 49 GLY B CA 1
ATOM 1915 C C . GLY B 1 49 ? -14.727 13.594 13.93 1 88.56 49 GLY B C 1
ATOM 1916 O O . GLY B 1 49 ? -15.383 14.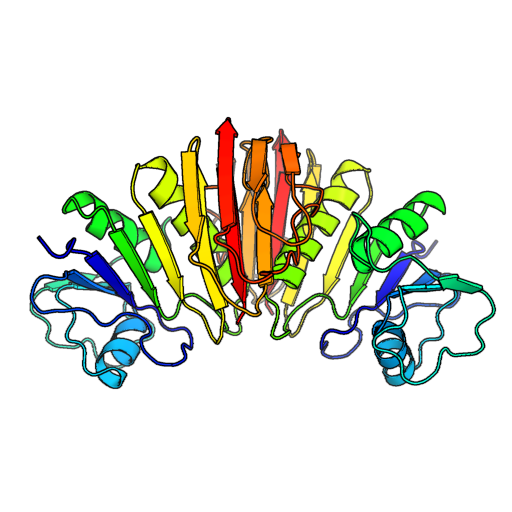602 14.203 1 88.56 49 GLY B O 1
ATOM 1917 N N . ASP B 1 50 ? -15.258 12.438 13.797 1 82.75 50 ASP B N 1
ATOM 1918 C CA . ASP B 1 50 ? -16.656 12.211 14.156 1 82.75 50 ASP B CA 1
ATOM 1919 C C . ASP B 1 50 ? -16.766 11.695 15.594 1 82.75 50 ASP B C 1
ATOM 1921 O O . ASP B 1 50 ? -17.875 11.5 16.094 1 82.75 50 ASP B O 1
ATOM 1925 N N . PHE B 1 51 ? -15.688 11.523 16.266 1 78.75 51 PHE B N 1
ATOM 1926 C CA . PHE B 1 51 ? -15.5 11.195 17.672 1 78.75 51 PHE B CA 1
ATOM 1927 C C . PHE B 1 51 ? -16.25 9.914 18.031 1 78.75 51 PHE B C 1
ATOM 1929 O O . PHE B 1 51 ? -16.688 9.75 19.172 1 78.75 51 PHE B O 1
ATOM 1936 N N . ASP B 1 52 ? -16.5 9.047 17 1 71.38 52 ASP B N 1
ATOM 1937 C CA . ASP B 1 52 ? -17.172 7.777 17.266 1 71.38 52 ASP B CA 1
ATOM 1938 C C . ASP B 1 52 ? -16.328 6.887 18.188 1 71.38 52 ASP B C 1
ATOM 1940 O O . ASP B 1 52 ? -16.875 6.059 18.922 1 71.38 52 ASP B O 1
ATOM 1944 N N . SER B 1 53 ? -15.102 7.098 18.094 1 65.69 53 SER B N 1
ATOM 1945 C CA . SER B 1 53 ? -14.195 6.203 18.812 1 65.69 53 SER B CA 1
ATOM 1946 C C . SER B 1 53 ? -13.812 6.77 20.172 1 65.69 53 SER B C 1
ATOM 1948 O O . SER B 1 53 ? -13.125 6.109 20.953 1 65.69 53 SER B O 1
ATOM 1950 N N . LEU B 1 54 ? -14.219 7.957 20.375 1 68.25 54 LEU B N 1
ATOM 1951 C CA . LEU B 1 54 ? -13.828 8.609 21.609 1 68.25 54 LEU B CA 1
ATOM 1952 C C . LEU B 1 54 ? -14.922 8.484 22.672 1 68.25 54 LEU B C 1
ATOM 1954 O O . LEU B 1 54 ? -16.109 8.672 22.375 1 68.25 54 LEU B O 1
ATOM 1958 N N . ALA B 1 55 ? -14.531 8.047 23.797 1 65.56 55 ALA B N 1
ATOM 1959 C CA . ALA B 1 55 ? -15.484 7.93 24.891 1 65.56 55 ALA B CA 1
ATOM 1960 C C . ALA B 1 55 ? -16 9.297 25.328 1 65.56 55 ALA B C 1
ATOM 1962 O O . ALA B 1 55 ? -17.188 9.469 25.594 1 65.56 55 ALA B O 1
ATOM 1963 N N . GLU B 1 56 ? -15.094 10.172 25.5 1 69.38 56 GLU B N 1
ATOM 1964 C CA . GLU B 1 56 ? -15.414 11.555 25.844 1 69.38 56 GLU B CA 1
ATOM 1965 C C . GLU B 1 56 ? -14.633 12.539 24.984 1 69.38 56 GLU B C 1
ATOM 1967 O O . GLU B 1 56 ? -13.445 12.328 24.703 1 69.38 56 GLU B O 1
ATOM 1972 N N . VAL B 1 57 ? -15.445 13.43 24.344 1 70.75 57 VAL B N 1
ATOM 1973 C CA . VAL B 1 57 ? -14.773 14.461 23.578 1 70.75 57 VAL B CA 1
ATOM 1974 C C . VAL B 1 57 ? -14.117 15.469 24.516 1 70.75 57 VAL B C 1
ATOM 1976 O O . VAL B 1 57 ? -14.781 16.047 25.375 1 70.75 57 VAL B O 1
ATOM 1979 N N . PRO B 1 58 ? -12.812 15.484 24.391 1 74.12 58 PRO B N 1
ATOM 1980 C CA . PRO B 1 58 ? -12.094 16.359 25.312 1 74.12 58 PRO B CA 1
ATOM 1981 C C . PRO B 1 58 ? -12.438 17.828 25.125 1 74.12 58 PRO B C 1
ATOM 1983 O O . PRO B 1 58 ? -12.891 18.219 24.047 1 74.12 58 PRO B O 1
ATOM 1986 N N . ALA B 1 59 ? -12.328 18.594 26.203 1 74.44 59 ALA B N 1
ATOM 1987 C CA . ALA B 1 59 ? -12.531 20.031 26.172 1 74.44 59 ALA B CA 1
ATOM 1988 C C . ALA B 1 59 ? -11.305 20.75 25.609 1 74.44 59 ALA B C 1
ATOM 1990 O O . ALA B 1 59 ? -10.398 21.125 26.359 1 74.44 59 ALA B O 1
ATOM 1991 N N . LEU B 1 60 ? -11.086 20.672 24.281 1 77.94 60 LEU B N 1
ATOM 1992 C CA . LEU B 1 60 ? -10.031 21.422 23.609 1 77.94 60 LEU B CA 1
ATOM 1993 C C . LEU B 1 60 ? -10.57 22.688 22.984 1 77.94 60 LEU B C 1
ATOM 1995 O O . LEU B 1 60 ? -11.766 22.797 22.703 1 77.94 60 LEU B O 1
ATOM 1999 N N . PRO B 1 61 ? -9.695 23.672 22.859 1 74.81 61 PRO B N 1
ATOM 2000 C CA . PRO B 1 61 ? -10.156 24.953 22.297 1 74.81 61 PRO B CA 1
ATOM 2001 C C . PRO B 1 61 ? -10.719 24.797 20.891 1 74.81 61 PRO B C 1
ATOM 2003 O O . PRO B 1 61 ? -11.648 25.516 20.516 1 74.81 61 PRO B O 1
ATOM 2006 N N . HIS B 1 62 ? -10.078 23.969 20.125 1 87.44 62 HIS B N 1
ATOM 2007 C CA . HIS B 1 62 ? -10.562 23.828 18.75 1 87.44 62 HIS B CA 1
ATOM 2008 C C . HIS B 1 62 ? -10.914 22.375 18.438 1 87.44 62 HIS B C 1
ATOM 2010 O O . HIS B 1 62 ? -10.023 21.531 18.312 1 87.44 62 HIS B O 1
ATOM 2016 N N . VAL B 1 63 ? -12.047 22.078 18.406 1 88.88 63 VAL B N 1
ATOM 2017 C CA . VAL B 1 63 ? -12.609 20.781 18.047 1 88.88 63 VAL B CA 1
ATOM 2018 C C . VAL B 1 63 ? -13.484 20.938 16.812 1 88.88 63 VAL B C 1
ATOM 2020 O O . VAL B 1 63 ? -14.398 21.766 16.781 1 88.88 63 VAL B O 1
ATOM 2023 N N . GLU B 1 64 ? -13.086 20.234 15.805 1 90.56 64 GLU B N 1
ATOM 2024 C CA . GLU B 1 64 ? -13.867 20.203 14.57 1 90.56 64 GLU B CA 1
ATOM 2025 C C . GLU B 1 64 ? -14.57 18.859 14.406 1 90.56 64 GLU B C 1
ATOM 2027 O O . GLU B 1 64 ? -13.945 17.875 14.023 1 90.56 64 GLU B O 1
ATOM 2032 N N . ARG B 1 65 ? -15.82 18.922 14.672 1 88.31 65 ARG B N 1
ATOM 2033 C CA . ARG B 1 65 ? -16.625 17.719 14.461 1 88.31 65 ARG B CA 1
ATOM 2034 C C . ARG B 1 65 ? -17.047 17.594 13 1 88.31 65 ARG B C 1
ATOM 2036 O O . ARG B 1 65 ? -17.531 18.547 12.406 1 88.31 65 ARG B O 1
ATOM 2043 N N . VAL B 1 66 ? -16.719 16.406 12.43 1 86.5 66 VAL B N 1
ATOM 2044 C CA . VAL B 1 66 ? -17.062 16.188 11.031 1 86.5 66 VAL B CA 1
ATOM 2045 C C . VAL B 1 66 ? -18.031 15 10.922 1 86.5 66 VAL B C 1
ATOM 2047 O O . VAL B 1 66 ? -18.031 14.117 11.781 1 86.5 66 VAL B O 1
ATOM 2050 N N . PRO B 1 67 ? -18.875 15.039 9.906 1 81.25 67 PRO B N 1
ATOM 2051 C CA . PRO B 1 67 ? -19.812 13.93 9.742 1 81.25 67 PRO B CA 1
ATOM 2052 C C . PRO B 1 67 ? -19.125 12.594 9.508 1 81.25 67 PRO B C 1
ATOM 2054 O O . PRO B 1 67 ? -18.016 12.555 8.977 1 81.25 67 PRO B O 1
ATOM 2057 N N . VAL B 1 68 ? -19.812 11.617 9.859 1 73.94 68 VAL B N 1
ATOM 2058 C CA . VAL B 1 68 ? -19.328 10.258 9.641 1 73.94 68 VAL B CA 1
ATOM 2059 C C . VAL B 1 68 ? -19.266 9.969 8.141 1 73.94 68 VAL B C 1
ATOM 2061 O O . VAL B 1 68 ? -18.281 9.398 7.656 1 73.94 68 VAL B O 1
ATOM 2064 N N . GLU B 1 69 ? -20.438 10.383 7.527 1 72.81 69 GLU B N 1
ATOM 2065 C CA . GLU B 1 69 ? -20.516 10.188 6.086 1 72.81 69 GLU B CA 1
ATOM 2066 C C . GLU B 1 69 ? -19.812 11.312 5.332 1 72.81 69 GLU B C 1
ATOM 2068 O O . GLU B 1 69 ? -20.359 12.398 5.16 1 72.81 69 GLU B O 1
ATOM 2073 N N . LYS B 1 70 ? -18.594 11.039 5.098 1 75.94 70 LYS B N 1
ATOM 2074 C CA . LYS B 1 70 ? -17.797 12.008 4.363 1 75.94 70 LYS B CA 1
ATOM 2075 C C . LYS B 1 70 ? -16.859 11.312 3.379 1 75.94 70 LYS B C 1
ATOM 2077 O O . LYS B 1 70 ? -16.625 10.109 3.48 1 75.94 70 LYS B O 1
ATOM 2082 N N . ASP B 1 71 ? -16.312 12.125 2.531 1 80.62 71 ASP B N 1
ATOM 2083 C CA . ASP B 1 71 ? -15.492 11.602 1.448 1 80.62 71 ASP B CA 1
ATOM 2084 C C . ASP B 1 71 ? -14.047 11.406 1.902 1 80.62 71 ASP B C 1
ATOM 2086 O O . ASP B 1 71 ? -13.336 10.547 1.375 1 80.62 71 ASP B O 1
ATOM 2090 N N . ASP B 1 72 ? -13.703 12.195 2.867 1 88.81 72 ASP B N 1
ATOM 2091 C CA . ASP B 1 72 ? -12.32 12.141 3.316 1 88.81 72 ASP B CA 1
ATOM 2092 C C . ASP B 1 72 ? -12.188 11.344 4.609 1 88.81 72 ASP B C 1
ATOM 2094 O O . ASP B 1 72 ? -13.07 11.391 5.469 1 88.81 72 ASP B O 1
ATOM 2098 N N . THR B 1 73 ? -11.07 10.602 4.668 1 90.56 73 THR B N 1
ATOM 2099 C CA . THR B 1 73 ? -10.727 10.062 5.98 1 90.56 73 THR B CA 1
ATOM 2100 C C . THR B 1 73 ? -10.383 11.18 6.957 1 90.56 73 THR B C 1
ATOM 2102 O O . THR B 1 73 ? -10.078 12.297 6.539 1 90.56 73 THR B O 1
ATOM 2105 N N . ASP B 1 74 ? -10.414 10.828 8.219 1 91 74 ASP B N 1
ATOM 2106 C CA . ASP B 1 74 ? -10.039 11.828 9.219 1 91 74 ASP B CA 1
ATOM 2107 C C . ASP B 1 74 ? -8.594 12.281 9.023 1 91 74 ASP B C 1
ATOM 2109 O O . ASP B 1 74 ? -8.289 13.469 9.18 1 91 74 ASP B O 1
ATOM 2113 N N . MET B 1 75 ? -7.715 11.391 8.672 1 93.25 75 MET B N 1
ATOM 2114 C CA . MET B 1 75 ? -6.324 11.75 8.398 1 93.25 75 MET B CA 1
ATOM 2115 C C . MET B 1 75 ? -6.227 12.719 7.23 1 93.25 75 MET B C 1
ATOM 2117 O O . MET B 1 75 ? -5.512 13.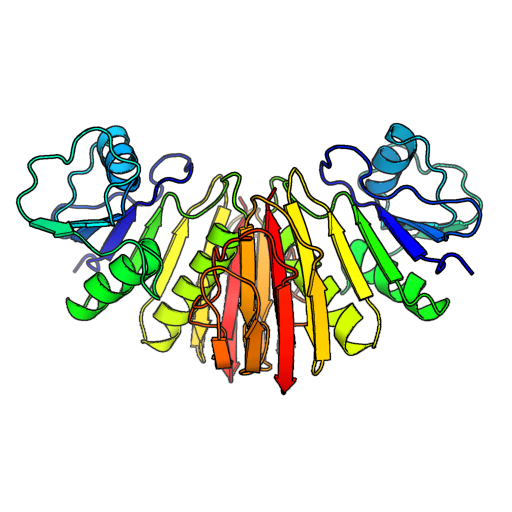719 7.305 1 93.25 75 MET B O 1
ATOM 2121 N N . MET B 1 76 ? -6.941 12.445 6.133 1 95.5 76 MET B N 1
ATOM 2122 C CA . MET B 1 76 ? -6.914 13.312 4.957 1 95.5 76 MET B CA 1
ATOM 2123 C C . MET B 1 76 ? -7.469 14.695 5.285 1 95.5 76 MET B C 1
ATOM 2125 O O . MET B 1 76 ? -6.926 15.711 4.836 1 95.5 76 MET B O 1
ATOM 2129 N N . LEU B 1 77 ? -8.531 14.68 6.074 1 95.31 77 LEU B N 1
ATOM 2130 C CA . LEU B 1 77 ? -9.086 15.969 6.48 1 95.31 77 LEU B CA 1
ATOM 2131 C C . LEU B 1 77 ? -8.062 16.766 7.273 1 95.31 77 LEU B C 1
ATOM 2133 O O . LEU B 1 77 ? -7.922 17.984 7.062 1 95.31 77 LEU B O 1
ATOM 2137 N N . ALA B 1 78 ? -7.402 16.109 8.18 1 96.31 78 ALA B N 1
ATOM 2138 C CA . ALA B 1 78 ? -6.355 16.766 8.953 1 96.31 78 ALA B CA 1
ATOM 2139 C C . ALA B 1 78 ? -5.262 17.328 8.047 1 96.31 78 ALA B C 1
ATOM 2141 O O . ALA B 1 78 ? -4.789 18.453 8.242 1 96.31 78 ALA B O 1
ATOM 2142 N N . VAL B 1 79 ? -4.855 16.594 7.086 1 97.56 79 VAL B N 1
ATOM 2143 C CA . VAL B 1 79 ? -3.861 17 6.105 1 97.56 79 VAL B CA 1
ATOM 2144 C C . VAL B 1 79 ? -4.336 18.266 5.391 1 97.56 79 VAL B C 1
ATOM 2146 O O . VAL B 1 79 ? -3.586 19.234 5.273 1 97.56 79 VAL B O 1
ATOM 2149 N N . LYS B 1 80 ? -5.574 18.25 4.941 1 97.19 80 LYS B N 1
ATOM 2150 C CA . LYS B 1 80 ? -6.137 19.391 4.23 1 97.19 80 LYS B CA 1
ATOM 2151 C C . LYS B 1 80 ? -6.164 20.625 5.125 1 97.19 80 LYS B C 1
ATOM 2153 O O . LYS B 1 80 ? -5.871 21.734 4.668 1 97.19 80 LYS B O 1
ATOM 2158 N N . ARG B 1 81 ? -6.504 20.469 6.383 1 96.69 81 ARG B N 1
ATOM 2159 C CA . ARG B 1 81 ? -6.512 21.578 7.32 1 96.69 81 ARG B CA 1
ATOM 2160 C C . ARG B 1 81 ? -5.109 22.156 7.492 1 96.69 81 ARG B C 1
ATOM 2162 O O . ARG B 1 81 ? -4.938 23.375 7.535 1 96.69 81 ARG B O 1
ATOM 2169 N N . GLY B 1 82 ? -4.129 21.234 7.656 1 97.06 82 GLY B N 1
ATOM 2170 C CA . GLY B 1 82 ? -2.756 21.719 7.73 1 97.06 82 GLY B CA 1
ATOM 2171 C C . GLY B 1 82 ? -2.328 22.5 6.508 1 97.06 82 GLY B C 1
ATOM 2172 O O . GLY B 1 82 ? -1.7 23.562 6.629 1 97.06 82 GLY B O 1
ATOM 2173 N N . LEU B 1 83 ? -2.684 22.031 5.363 1 97.75 83 LEU B N 1
ATOM 2174 C CA . LEU B 1 83 ? -2.355 22.719 4.121 1 97.75 83 LEU B CA 1
ATOM 2175 C C . LEU B 1 83 ? -3.029 24.094 4.062 1 97.75 83 LEU B C 1
ATOM 2177 O O . LEU B 1 83 ? -2.416 25.078 3.641 1 97.75 83 LEU B O 1
ATOM 2181 N N . GLU B 1 84 ? -4.262 24.109 4.422 1 97.06 84 GLU B N 1
ATOM 2182 C CA . GLU B 1 84 ? -5.02 25.359 4.422 1 97.06 84 GLU B CA 1
ATOM 2183 C C . GLU B 1 84 ? -4.355 26.406 5.309 1 97.06 84 GLU B C 1
ATOM 2185 O O . GLU B 1 84 ? -4.465 27.609 5.051 1 97.06 84 GLU B O 1
ATOM 2190 N N . ARG B 1 85 ? -3.662 25.969 6.328 1 95.5 85 ARG B N 1
ATOM 2191 C CA . ARG B 1 85 ? -2.965 26.859 7.25 1 95.5 85 ARG B CA 1
ATOM 2192 C C . ARG B 1 85 ? -1.627 27.297 6.668 1 95.5 85 ARG B C 1
ATOM 2194 O O . ARG B 1 85 ? -0.939 28.141 7.254 1 95.5 85 ARG B O 1
ATOM 2201 N N . GLY B 1 86 ? -1.229 26.688 5.578 1 96.25 86 GLY B N 1
ATOM 2202 C CA . GLY B 1 86 ? 0.005 27.062 4.91 1 96.25 86 GLY B CA 1
ATOM 2203 C C . GLY B 1 86 ? 1.186 26.188 5.297 1 96.25 86 GLY B C 1
ATOM 2204 O O . GLY B 1 86 ? 2.328 26.5 4.941 1 96.25 86 GLY B O 1
ATOM 2205 N N . GLU B 1 87 ? 0.933 25.094 6.039 1 96.94 87 GLU B N 1
ATOM 2206 C CA . GLU B 1 87 ? 2.004 24.172 6.402 1 96.94 87 GLU B CA 1
ATOM 2207 C C . GLU B 1 87 ? 2.58 23.484 5.168 1 96.94 87 GLU B C 1
ATOM 2209 O O . GLU B 1 87 ? 1.843 23.125 4.242 1 96.94 87 GLU B O 1
ATOM 2214 N N . THR B 1 88 ? 3.918 23.25 5.25 1 97.25 88 THR B N 1
ATOM 2215 C CA . THR B 1 88 ? 4.551 22.641 4.082 1 97.25 88 THR B CA 1
ATOM 2216 C C . THR B 1 88 ? 5.32 21.391 4.473 1 97.25 88 THR B C 1
ATOM 2218 O O . THR B 1 88 ? 5.816 20.672 3.605 1 97.25 88 THR B O 1
ATOM 2221 N N . LEU B 1 89 ? 5.461 21.125 5.727 1 97.81 89 LEU B N 1
ATOM 2222 C CA . LEU B 1 89 ? 6.082 19.922 6.258 1 97.81 89 LEU B CA 1
ATOM 2223 C C . LEU B 1 89 ? 5.141 19.203 7.227 1 97.81 89 LEU B C 1
ATOM 2225 O O . LEU B 1 89 ? 4.609 19.828 8.148 1 97.81 89 LEU B O 1
ATOM 2229 N N . PHE B 1 90 ? 4.949 17.922 6.977 1 98.19 90 PHE B N 1
ATOM 2230 C CA . PHE B 1 90 ? 3.98 17.156 7.754 1 98.19 90 PHE B CA 1
ATOM 2231 C C . PHE B 1 90 ? 4.609 15.891 8.32 1 98.19 90 PHE B C 1
ATOM 2233 O O . PHE B 1 90 ? 5.363 15.203 7.625 1 98.19 90 PHE B O 1
ATOM 2240 N N . HIS B 1 91 ? 4.328 15.625 9.578 1 97.06 91 HIS B N 1
ATOM 2241 C CA . HIS B 1 91 ? 4.613 14.336 10.203 1 97.06 91 HIS B CA 1
ATOM 2242 C C . HIS B 1 91 ? 3.332 13.648 10.656 1 97.06 91 HIS B C 1
ATOM 2244 O O . HIS B 1 91 ? 2.607 14.172 11.5 1 97.06 91 HIS B O 1
ATOM 2250 N N . LEU B 1 92 ? 3.088 12.523 10.07 1 96.38 92 LEU B N 1
ATOM 2251 C CA . LEU B 1 92 ? 1.899 11.742 10.383 1 96.38 92 LEU B CA 1
ATOM 2252 C C . LEU B 1 92 ? 2.252 10.555 11.273 1 96.38 92 LEU B C 1
ATOM 2254 O O . LEU B 1 92 ? 3.123 9.75 10.93 1 96.38 92 LEU B O 1
ATOM 2258 N N . TYR B 1 93 ? 1.613 10.469 12.414 1 94.19 93 TYR B N 1
ATOM 2259 C CA . TYR B 1 93 ? 1.781 9.359 13.344 1 94.19 93 TYR B CA 1
ATOM 2260 C C . TYR B 1 93 ? 0.48 8.578 13.508 1 94.19 93 TYR B C 1
ATOM 2262 O O . TYR B 1 93 ? -0.606 9.125 13.305 1 94.19 93 TYR B O 1
ATOM 2270 N N . GLY B 1 94 ? 0.631 7.309 13.836 1 91.06 94 GLY B N 1
ATOM 2271 C CA . GLY B 1 94 ? -0.545 6.492 14.094 1 91.06 94 GLY B CA 1
ATOM 2272 C C . GLY B 1 94 ? -1.339 6.18 12.844 1 91.06 94 GLY B C 1
ATOM 2273 O O . GLY B 1 94 ? -2.557 6 12.898 1 91.06 94 GLY B O 1
ATOM 2274 N N . GLY B 1 95 ? -0.721 6.262 11.719 1 90.69 95 GLY B N 1
ATOM 2275 C CA . GLY B 1 95 ? -1.396 6.027 10.453 1 90.69 95 GLY B CA 1
ATOM 2276 C C . GLY B 1 95 ? -1.061 4.684 9.836 1 90.69 95 GLY B C 1
ATOM 2277 O O . GLY B 1 95 ? -1.492 4.379 8.719 1 90.69 95 GLY B O 1
ATOM 2278 N N . MET B 1 96 ? -0.233 3.896 10.539 1 87.88 96 MET B N 1
ATOM 2279 C CA . MET B 1 96 ? 0.182 2.584 10.055 1 87.88 96 MET B CA 1
ATOM 2280 C C . MET B 1 96 ? 0.065 1.533 11.156 1 87.88 96 MET B C 1
ATOM 2282 O O . MET B 1 96 ? -0.128 1.87 12.32 1 87.88 96 MET B O 1
ATOM 2286 N N . GLY B 1 97 ? 0.302 0.195 10.719 1 72.56 97 GLY B N 1
ATOM 2287 C CA . GLY B 1 97 ? 0.547 -0.892 11.656 1 72.56 97 GLY B CA 1
ATOM 2288 C C . GLY B 1 97 ? -0.724 -1.449 12.273 1 72.56 97 GLY B C 1
ATOM 2289 O O . GLY B 1 97 ? -0.672 -2.359 13.102 1 72.56 97 GLY B O 1
ATOM 2290 N N . GLY B 1 98 ? -1.862 -0.942 11.992 1 69.69 98 GLY B N 1
ATOM 2291 C CA . GLY B 1 98 ? -3.08 -1.478 12.578 1 69.69 98 GLY B CA 1
ATOM 2292 C C . GLY B 1 98 ? -3.648 -2.652 11.797 1 69.69 98 GLY B C 1
ATOM 2293 O O . GLY B 1 98 ? -2.939 -3.289 11.016 1 69.69 98 GLY B O 1
ATOM 2294 N N . GLN B 1 99 ? -4.773 -3.078 12.312 1 73.19 99 GLN B N 1
ATOM 2295 C CA . GLN B 1 99 ? -5.453 -4.23 11.727 1 73.19 99 GLN B CA 1
ATOM 2296 C C . GLN B 1 99 ? -6.07 -3.875 10.375 1 73.19 99 GLN B C 1
ATOM 2298 O O . GLN B 1 99 ? -6.543 -4.754 9.656 1 73.19 99 GLN B O 1
ATOM 2303 N N . ARG B 1 100 ? -5.953 -2.615 10.102 1 84.62 100 ARG B N 1
ATOM 2304 C CA . ARG B 1 100 ? -6.621 -2.139 8.898 1 84.62 100 ARG B CA 1
ATOM 2305 C C . ARG B 1 100 ? -5.609 -1.651 7.867 1 84.62 100 ARG B C 1
ATOM 2307 O O . ARG B 1 100 ? -5.246 -0.473 7.852 1 84.62 100 ARG B O 1
ATOM 2314 N N . THR B 1 101 ? -5.246 -2.545 6.992 1 91.94 101 THR B N 1
ATOM 2315 C CA . THR B 1 101 ? -4.25 -2.209 5.98 1 91.94 101 THR B CA 1
ATOM 2316 C C . THR B 1 101 ?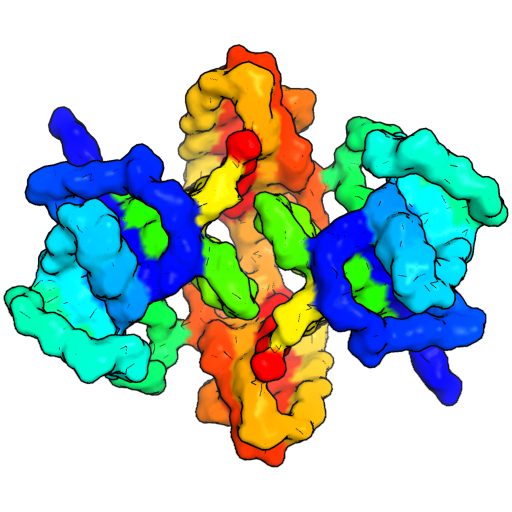 -4.801 -1.18 4.996 1 91.94 101 THR B C 1
ATOM 2318 O O . THR B 1 101 ? -4.043 -0.408 4.406 1 91.94 101 THR B O 1
ATOM 2321 N N . ASP B 1 102 ? -6.156 -1.13 4.891 1 94 102 ASP B N 1
ATOM 2322 C CA . ASP B 1 102 ? -6.742 -0.15 3.982 1 94 102 ASP B CA 1
ATOM 2323 C C . ASP B 1 102 ? -6.48 1.274 4.465 1 94 102 ASP B C 1
ATOM 2325 O O . ASP B 1 102 ? -6.305 2.189 3.658 1 94 102 ASP B O 1
ATOM 2329 N N . HIS B 1 103 ? -6.355 1.44 5.805 1 92.25 103 HIS B N 1
ATOM 2330 C CA . HIS B 1 103 ? -5.992 2.754 6.32 1 92.25 103 HIS B CA 1
ATOM 2331 C C . HIS B 1 103 ? -4.547 3.102 5.969 1 92.25 103 HIS B C 1
ATOM 2333 O O . HIS B 1 103 ? -4.238 4.258 5.672 1 92.25 103 HIS B O 1
ATOM 2339 N N . THR B 1 104 ? -3.727 2.141 6.031 1 93.31 104 THR B N 1
ATOM 2340 C CA . THR B 1 104 ? -2.342 2.371 5.641 1 93.31 104 THR B CA 1
ATOM 2341 C C . THR B 1 104 ? -2.258 2.814 4.18 1 93.31 104 THR B C 1
ATOM 2343 O O . THR B 1 104 ? -1.574 3.789 3.861 1 93.31 104 THR B O 1
ATOM 2346 N N . VAL B 1 105 ? -2.99 2.176 3.305 1 96.12 105 VAL B N 1
ATOM 2347 C CA . VAL B 1 105 ? -2.994 2.525 1.889 1 96.12 105 VAL B CA 1
ATOM 2348 C C . VAL B 1 105 ? -3.541 3.939 1.706 1 96.12 105 VAL B C 1
ATOM 2350 O O . VAL B 1 105 ? -2.979 4.738 0.954 1 96.12 105 VAL B O 1
ATOM 2353 N N . ALA B 1 106 ? -4.582 4.234 2.428 1 95.81 106 ALA B N 1
ATOM 2354 C CA . ALA B 1 106 ? -5.16 5.574 2.365 1 95.81 106 ALA B CA 1
ATOM 2355 C C . ALA B 1 106 ? -4.145 6.629 2.789 1 95.81 106 ALA B C 1
ATOM 2357 O O . ALA B 1 106 ? -4.094 7.719 2.211 1 95.81 106 ALA B O 1
ATOM 2358 N N . ASN B 1 107 ? -3.41 6.289 3.768 1 95.5 107 ASN B N 1
ATOM 2359 C CA . ASN B 1 107 ? -2.438 7.25 4.27 1 95.5 107 ASN B CA 1
ATOM 2360 C C . ASN B 1 107 ? -1.251 7.395 3.32 1 95.5 107 ASN B C 1
ATOM 2362 O O . ASN B 1 107 ? -0.636 8.461 3.246 1 95.5 107 ASN B O 1
ATOM 2366 N N . PHE B 1 108 ? -0.901 6.367 2.561 1 97.31 108 PHE B N 1
ATOM 2367 C CA . PHE B 1 108 ? 0.056 6.512 1.472 1 97.31 108 PHE B CA 1
ATOM 2368 C C . PHE B 1 108 ? -0.454 7.504 0.431 1 97.31 108 PHE B C 1
ATOM 2370 O O . PHE B 1 108 ? 0.308 8.336 -0.07 1 97.31 108 PHE B O 1
ATOM 2377 N N . GLN B 1 109 ? -1.736 7.406 0.128 1 97.31 109 GLN B N 1
ATOM 2378 C CA . GLN B 1 109 ? -2.324 8.352 -0.817 1 97.31 109 GLN B CA 1
ATOM 2379 C C . GLN B 1 109 ? -2.291 9.773 -0.267 1 97.31 109 GLN B C 1
ATOM 2381 O O . GLN B 1 109 ? -2.133 10.734 -1.023 1 97.31 109 GLN B O 1
ATOM 2386 N N . ALA B 1 110 ? -2.441 9.867 1.049 1 97.38 110 ALA B N 1
ATOM 2387 C CA . ALA B 1 110 ? -2.332 11.18 1.676 1 97.38 110 ALA B CA 1
ATOM 2388 C C . ALA B 1 110 ? -0.939 11.766 1.471 1 97.38 110 ALA B C 1
ATOM 2390 O O . ALA B 1 110 ? -0.793 12.977 1.284 1 97.38 110 ALA B O 1
ATOM 2391 N N . LEU B 1 111 ? 0.076 10.961 1.521 1 98.19 111 LEU B N 1
ATOM 2392 C CA . LEU B 1 111 ? 1.433 11.422 1.241 1 98.19 111 LEU B CA 1
ATOM 2393 C C . LEU B 1 111 ? 1.543 11.961 -0.183 1 98.19 111 LEU B C 1
ATOM 2395 O O . LEU B 1 111 ? 2.178 12.992 -0.416 1 98.19 111 LEU B O 1
ATOM 2399 N N . LEU B 1 112 ? 0.979 11.219 -1.093 1 97.62 112 LEU B N 1
ATOM 2400 C CA . LEU B 1 112 ? 0.983 11.656 -2.482 1 97.62 112 LEU B CA 1
ATOM 2401 C C . LEU B 1 112 ? 0.232 12.977 -2.635 1 97.62 112 LEU B C 1
ATOM 2403 O O . LEU B 1 112 ? 0.664 13.859 -3.379 1 97.62 112 LEU B O 1
ATOM 2407 N N . TYR B 1 113 ? -0.891 13.07 -1.966 1 97.88 113 TYR B N 1
ATOM 2408 C CA . TYR B 1 113 ? -1.667 14.305 -1.966 1 97.88 113 TYR B CA 1
ATOM 2409 C C . TYR B 1 113 ? -0.815 15.484 -1.516 1 97.88 113 TYR B C 1
ATOM 2411 O O . TYR B 1 113 ? -0.841 16.547 -2.137 1 97.88 113 TYR B O 1
ATOM 2419 N N . LEU B 1 114 ? -0.103 15.281 -0.468 1 98.25 114 LEU B N 1
ATOM 2420 C CA . LEU B 1 114 ? 0.792 16.328 0.028 1 98.25 114 LEU B CA 1
ATOM 2421 C C . LEU B 1 114 ? 1.831 16.688 -1.024 1 98.25 114 LEU B C 1
ATOM 2423 O O . LEU B 1 114 ? 2.061 17.875 -1.285 1 98.25 114 LEU B O 1
ATOM 2427 N N . ALA B 1 115 ? 2.426 15.734 -1.648 1 97.62 115 ALA B N 1
ATOM 2428 C CA . ALA B 1 115 ? 3.416 15.977 -2.695 1 97.62 115 ALA B CA 1
ATOM 2429 C C . ALA B 1 115 ? 2.807 16.766 -3.855 1 97.62 115 ALA B C 1
ATOM 2431 O O . ALA B 1 115 ? 3.434 17.672 -4.391 1 97.62 115 ALA B O 1
ATOM 2432 N N . ASP B 1 116 ? 1.594 16.422 -4.207 1 96.31 116 ASP B N 1
ATOM 2433 C CA . ASP B 1 116 ? 0.873 17.109 -5.281 1 96.31 116 ASP B CA 1
ATOM 2434 C C . ASP B 1 116 ? 0.672 18.578 -4.965 1 96.31 116 ASP B C 1
ATOM 2436 O O . ASP B 1 116 ? 0.51 19.406 -5.871 1 96.31 116 ASP B O 1
ATOM 2440 N N . HIS B 1 117 ? 0.655 18.828 -3.768 1 97.19 117 HIS B N 1
ATOM 2441 C CA . HIS B 1 117 ? 0.397 20.203 -3.352 1 97.19 117 HIS B CA 1
ATOM 2442 C C . HIS B 1 117 ? 1.683 20.891 -2.914 1 97.19 117 HIS B C 1
ATOM 2444 O O . HIS B 1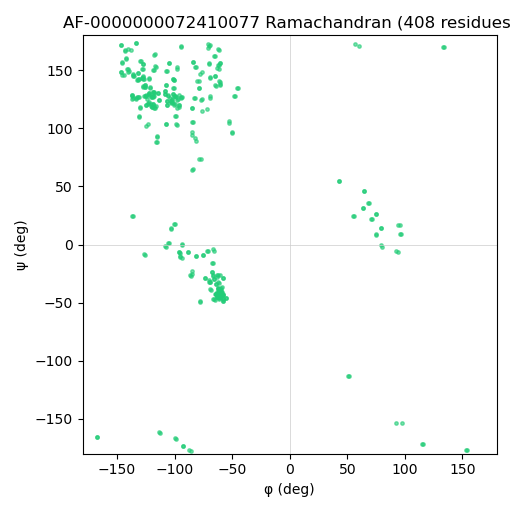 117 ? 1.638 21.922 -2.221 1 97.19 117 HIS B O 1
ATOM 2450 N N . GLY B 1 118 ? 2.768 20.312 -3.221 1 96.19 118 GLY B N 1
ATOM 2451 C CA . GLY B 1 118 ? 4.059 20.938 -2.994 1 96.19 118 GLY B CA 1
ATOM 2452 C C . GLY B 1 118 ? 4.527 20.844 -1.555 1 96.19 118 GLY B C 1
ATOM 2453 O O . GLY B 1 118 ? 5.398 21.609 -1.126 1 96.19 118 GLY B O 1
ATOM 2454 N N . ALA B 1 119 ? 3.916 20 -0.76 1 97.62 119 ALA B N 1
ATOM 2455 C CA . ALA B 1 119 ? 4.301 19.812 0.637 1 97.62 119 ALA B CA 1
ATOM 2456 C C . ALA B 1 119 ? 5.059 18.5 0.826 1 97.62 119 ALA B C 1
ATOM 2458 O O . ALA B 1 119 ? 4.953 17.594 -0.003 1 97.62 119 ALA B O 1
ATOM 2459 N N . GLU B 1 120 ? 5.832 18.484 1.869 1 97.88 120 GLU B N 1
ATOM 2460 C CA . GLU B 1 120 ? 6.562 17.281 2.26 1 97.88 120 GLU B CA 1
ATOM 2461 C C . GLU B 1 120 ? 5.867 16.562 3.412 1 97.88 120 GLU B C 1
ATOM 2463 O O . GLU B 1 120 ? 5.48 17.188 4.398 1 97.88 120 GLU B O 1
ATOM 2468 N N . GLY B 1 121 ? 5.652 15.25 3.262 1 98.06 121 GLY B N 1
ATOM 2469 C CA . GLY B 1 121 ? 5.02 14.469 4.312 1 98.06 121 GLY B CA 1
ATOM 2470 C C . GLY B 1 121 ? 5.816 13.234 4.703 1 98.06 121 GLY B C 1
ATOM 2471 O O . GLY B 1 121 ? 6.414 12.578 3.846 1 98.06 121 GLY B O 1
ATOM 2472 N N . TRP B 1 122 ? 5.805 12.93 5.996 1 97.56 122 TRP B N 1
ATOM 2473 C CA . TRP B 1 122 ? 6.406 11.719 6.535 1 97.56 122 TRP B CA 1
ATOM 2474 C C . TRP B 1 122 ? 5.391 10.922 7.352 1 97.56 122 TRP B C 1
ATOM 2476 O O . TRP B 1 122 ? 4.77 11.461 8.273 1 97.56 122 TRP B O 1
ATOM 2486 N N . LEU B 1 123 ? 5.152 9.758 6.953 1 96.12 123 LEU B N 1
ATOM 2487 C CA . LEU B 1 123 ? 4.344 8.812 7.715 1 96.12 123 LEU B CA 1
ATOM 2488 C C . LEU B 1 123 ? 5.23 7.887 8.547 1 96.12 123 LEU B C 1
ATOM 2490 O O . LEU B 1 123 ? 6.016 7.113 7.992 1 96.12 123 LEU B O 1
ATOM 2494 N N . HIS B 1 124 ? 5.035 7.938 9.875 1 93.56 124 HIS B N 1
ATOM 2495 C CA . HIS B 1 124 ? 5.902 7.199 10.789 1 93.56 124 HIS B CA 1
ATOM 2496 C C . HIS B 1 124 ? 5.215 5.938 11.305 1 93.56 124 HIS B C 1
ATOM 2498 O O . HIS B 1 124 ? 4.098 6.004 11.828 1 93.56 124 HIS B O 1
ATOM 2504 N N . GLY B 1 125 ? 5.84 4.816 11.07 1 89.94 125 GLY B N 1
ATOM 2505 C CA . GLY B 1 125 ? 5.387 3.553 11.625 1 89.94 125 GLY B CA 1
ATOM 2506 C C . GLY B 1 125 ? 6.359 2.963 12.633 1 89.94 125 GLY B C 1
ATOM 2507 O O . GLY B 1 125 ? 7.086 3.697 13.312 1 89.94 125 GLY B O 1
ATOM 2508 N N . ARG B 1 126 ? 6.246 1.672 12.906 1 88 126 ARG B N 1
ATOM 2509 C CA . ARG B 1 126 ? 7.176 0.978 13.789 1 88 126 ARG B CA 1
ATOM 2510 C C . ARG B 1 126 ? 8.414 0.517 13.023 1 88 126 ARG B C 1
ATOM 2512 O O . ARG B 1 126 ? 8.352 -0.444 12.258 1 88 126 ARG B O 1
ATOM 2519 N N . GLY B 1 127 ? 9.469 1.213 13.242 1 87.69 127 GLY B N 1
ATOM 2520 C CA . GLY B 1 127 ? 10.727 0.846 12.609 1 87.69 127 GLY B CA 1
ATOM 2521 C C . GLY B 1 127 ? 10.781 1.208 11.133 1 87.69 127 GLY B C 1
ATOM 2522 O O . GLY B 1 127 ? 11.641 0.714 10.406 1 87.69 127 GLY B O 1
ATOM 2523 N N . GLU B 1 128 ? 9.789 1.934 10.711 1 91.94 128 GLU B N 1
ATOM 2524 C CA . GLU B 1 128 ? 9.773 2.334 9.305 1 91.94 128 GLU B CA 1
ATOM 2525 C C . GLU B 1 128 ? 9.172 3.727 9.133 1 91.94 128 GLU B C 1
ATOM 2527 O O . GLU B 1 128 ? 8.453 4.211 10.016 1 91.94 128 GLU B O 1
ATOM 2532 N N . ARG B 1 129 ? 9.5 4.398 8.07 1 94.12 129 ARG B N 1
ATOM 2533 C CA . ARG B 1 129 ? 8.914 5.672 7.668 1 94.12 129 ARG B CA 1
ATOM 2534 C C . ARG B 1 129 ? 8.703 5.73 6.156 1 94.12 129 ARG B C 1
ATOM 2536 O O . ARG B 1 129 ? 9.469 5.141 5.395 1 94.12 129 ARG B O 1
ATOM 2543 N N . TRP B 1 130 ? 7.715 6.488 5.789 1 96.94 130 TRP B N 1
ATOM 2544 C CA . TRP B 1 130 ? 7.352 6.582 4.379 1 96.94 130 TRP B CA 1
ATOM 2545 C C . TRP B 1 130 ? 7.191 8.039 3.955 1 96.94 130 TRP B C 1
ATOM 2547 O O . TRP B 1 130 ? 6.781 8.883 4.754 1 96.94 130 TRP B O 1
ATOM 2557 N N . THR B 1 131 ? 7.496 8.352 2.754 1 98.44 131 THR B N 1
ATOM 2558 C CA . THR B 1 131 ? 7.25 9.656 2.137 1 98.44 131 THR B CA 1
ATOM 2559 C C . THR B 1 131 ? 6.945 9.492 0.649 1 98.44 131 THR B C 1
ATOM 2561 O O . THR B 1 131 ? 6.941 8.375 0.126 1 98.44 131 THR B O 1
ATOM 2564 N N . ALA B 1 132 ? 6.535 10.578 0.017 1 98.56 132 ALA B N 1
ATOM 2565 C CA . ALA B 1 132 ? 6.27 10.586 -1.42 1 98.56 132 ALA B CA 1
ATOM 2566 C C . ALA B 1 132 ? 6.859 11.828 -2.082 1 98.56 132 ALA B C 1
ATOM 2568 O O . ALA B 1 132 ? 6.902 12.898 -1.474 1 98.56 132 ALA B O 1
ATOM 2569 N N . ILE B 1 133 ? 7.328 11.672 -3.283 1 98.38 133 ILE B N 1
ATOM 2570 C CA . ILE B 1 133 ? 7.801 12.82 -4.059 1 98.38 133 ILE B CA 1
ATOM 2571 C C . ILE B 1 133 ? 7.121 12.828 -5.426 1 98.38 133 ILE B C 1
ATOM 2573 O O . ILE B 1 133 ? 6.715 11.781 -5.934 1 98.38 133 ILE B O 1
ATOM 2577 N N . ARG B 1 134 ? 6.953 13.922 -5.961 1 97.62 134 ARG B N 1
ATOM 2578 C CA . ARG B 1 134 ? 6.422 14.156 -7.301 1 97.62 134 ARG B CA 1
ATOM 2579 C C . ARG B 1 134 ? 7.312 15.125 -8.078 1 97.62 134 ARG B C 1
ATOM 2581 O O . ARG B 1 134 ? 7.57 16.234 -7.625 1 97.62 134 ARG B O 1
ATOM 2588 N N . ASP B 1 135 ? 7.738 14.656 -9.328 1 98.19 135 ASP B N 1
ATOM 2589 C CA . ASP B 1 135 ? 8.547 15.5 -10.195 1 98.19 135 ASP B CA 1
ATOM 2590 C C . ASP B 1 135 ? 9.625 16.234 -9.406 1 98.19 135 ASP B C 1
ATOM 2592 O O . ASP B 1 135 ? 9.742 17.469 -9.5 1 98.19 135 ASP B O 1
ATOM 2596 N N . GLY B 1 136 ? 10.391 15.477 -8.695 1 98 136 GLY B N 1
ATOM 2597 C CA . GLY B 1 136 ? 11.359 16.078 -7.797 1 98 136 GLY B CA 1
ATOM 2598 C C . GLY B 1 136 ? 12.375 15.086 -7.262 1 98 136 GLY B C 1
ATOM 2599 O O . GLY B 1 136 ? 12.617 14.047 -7.875 1 98 136 GLY B O 1
ATOM 2600 N N . SER B 1 137 ? 13.102 15.531 -6.18 1 98.31 137 SER B N 1
ATOM 2601 C CA . SER B 1 137 ? 14.164 14.695 -5.633 1 98.31 137 SER B CA 1
ATOM 2602 C C . SER B 1 137 ? 14.211 14.797 -4.109 1 98.31 137 SER B C 1
ATOM 2604 O O . SER B 1 137 ? 13.609 15.695 -3.521 1 98.31 137 SER B O 1
ATOM 2606 N N . ILE B 1 138 ? 14.812 13.828 -3.541 1 98.31 138 ILE B N 1
ATOM 2607 C CA . ILE B 1 138 ? 15.039 13.797 -2.1 1 98.31 138 ILE B CA 1
ATOM 2608 C C . ILE B 1 138 ? 16.359 13.102 -1.8 1 98.31 138 ILE B C 1
ATOM 2610 O O . ILE B 1 138 ? 16.781 12.195 -2.533 1 98.31 138 ILE B O 1
ATOM 2614 N N . VAL B 1 139 ? 17.016 13.531 -0.724 1 98.44 139 VAL B N 1
ATOM 2615 C CA . VAL B 1 139 ? 18.266 12.922 -0.297 1 98.44 139 VAL B CA 1
ATOM 2616 C C . VAL B 1 139 ? 18.109 12.336 1.102 1 98.44 139 VAL B C 1
ATOM 2618 O O . VAL B 1 139 ? 17.594 12.992 2.006 1 98.44 139 VAL B O 1
ATOM 2621 N N . PHE B 1 140 ? 18.438 11.086 1.253 1 97.88 140 PHE B N 1
ATOM 2622 C CA . PHE B 1 140 ? 18.5 10.422 2.549 1 97.88 140 PHE B CA 1
ATOM 2623 C C . PHE B 1 140 ? 19.938 10.359 3.057 1 97.88 140 PHE B C 1
ATOM 2625 O O . PHE B 1 140 ? 20.844 9.891 2.352 1 97.88 140 PHE B O 1
ATOM 2632 N N . PRO B 1 141 ? 20.141 10.82 4.254 1 97.06 141 PRO B N 1
ATOM 2633 C CA . PRO B 1 141 ? 21.5 10.82 4.789 1 97.06 141 PRO B CA 1
ATOM 2634 C C . PRO B 1 141 ? 22.109 9.422 4.875 1 97.06 141 PRO B C 1
ATOM 2636 O O . PRO B 1 141 ? 21.391 8.445 5.094 1 97.06 141 PRO B O 1
ATOM 2639 N N . ALA B 1 142 ? 23.422 9.406 4.863 1 97.06 142 ALA B N 1
ATOM 2640 C CA . ALA B 1 142 ? 24.188 8.164 4.898 1 97.06 142 ALA B CA 1
ATOM 2641 C C . ALA B 1 142 ? 23.891 7.371 6.168 1 97.06 142 ALA B C 1
ATOM 2643 O O . ALA B 1 142 ? 23.766 7.945 7.254 1 97.06 142 ALA B O 1
ATOM 2644 N N . ARG B 1 143 ? 23.75 6.055 5.992 1 95.12 143 ARG B N 1
ATOM 2645 C CA . ARG B 1 143 ? 23.641 5.07 7.062 1 95.12 143 ARG B CA 1
ATOM 2646 C C . ARG B 1 143 ? 24.406 3.801 6.73 1 95.12 143 ARG B C 1
ATOM 2648 O O . ARG B 1 143 ? 24.516 3.418 5.562 1 95.12 143 ARG B O 1
ATOM 2655 N N . PRO B 1 144 ? 24.922 3.148 7.816 1 92.25 144 PRO B N 1
ATOM 2656 C CA . PRO B 1 144 ? 25.656 1.916 7.551 1 92.25 144 PRO B CA 1
ATOM 2657 C C . PRO B 1 144 ? 24.766 0.776 7.074 1 92.25 144 PRO B C 1
ATOM 2659 O O . PRO B 1 144 ? 25.219 -0.123 6.367 1 92.25 144 PRO B O 1
ATOM 2662 N N . GLU B 1 145 ? 23.516 0.776 7.57 1 93.31 145 GLU B N 1
ATOM 2663 C CA . GLU B 1 145 ? 22.562 -0.267 7.199 1 93.31 145 GLU B CA 1
ATOM 2664 C C . GLU B 1 145 ? 21.156 0.295 7.07 1 93.31 145 GLU B C 1
ATOM 2666 O O . GLU B 1 145 ? 20.891 1.431 7.473 1 93.31 145 GLU B O 1
ATOM 2671 N N . GLY B 1 146 ? 20.297 -0.511 6.484 1 94.38 146 GLY B N 1
ATOM 2672 C CA . GLY B 1 146 ? 18.906 -0.113 6.305 1 94.38 146 GLY B CA 1
ATOM 2673 C C . GLY B 1 146 ? 18.375 -0.385 4.906 1 94.38 146 GLY B C 1
ATOM 2674 O O . GLY B 1 146 ? 19.156 -0.73 4.008 1 94.38 146 GLY B O 1
ATOM 2675 N N . ILE B 1 147 ? 17.062 -0.217 4.832 1 95.69 147 ILE B N 1
ATOM 2676 C CA . ILE B 1 147 ? 16.406 -0.545 3.568 1 95.69 147 ILE B CA 1
ATOM 2677 C C . ILE B 1 147 ? 15.68 0.682 3.035 1 95.69 147 ILE B C 1
ATOM 2679 O O . ILE B 1 147 ? 15.047 1.418 3.801 1 95.69 147 ILE B O 1
ATOM 2683 N N . LEU B 1 148 ? 15.836 0.937 1.761 1 97.19 148 LEU B N 1
ATOM 2684 C CA . LEU B 1 148 ? 15.031 1.922 1.047 1 97.19 148 LEU B CA 1
ATOM 2685 C C . LEU B 1 148 ? 14.258 1.269 -0.095 1 97.19 148 LEU B C 1
ATOM 2687 O O . LEU B 1 148 ? 14.859 0.671 -0.992 1 97.19 148 LEU B O 1
ATOM 2691 N N . SER B 1 149 ? 13 1.325 -0.045 1 97.69 149 SER B N 1
ATOM 2692 C CA . SER B 1 149 ? 12.172 0.849 -1.146 1 97.69 149 SER B CA 1
ATOM 2693 C C . SER B 1 149 ? 11.547 2.012 -1.91 1 97.69 149 SER B C 1
ATOM 2695 O O . SER B 1 149 ? 11.117 2.996 -1.309 1 97.69 149 SER B O 1
ATOM 2697 N N . VAL B 1 150 ? 11.562 1.918 -3.221 1 98.19 150 VAL B N 1
ATOM 2698 C CA . VAL B 1 150 ? 11.031 2.949 -4.105 1 98.19 150 VAL B CA 1
ATOM 2699 C C . VAL B 1 150 ? 9.945 2.354 -5 1 98.19 150 VAL B C 1
ATOM 2701 O O . VAL B 1 150 ? 10.195 1.402 -5.746 1 98.19 150 VAL B O 1
ATOM 2704 N N . PHE B 1 151 ? 8.758 2.926 -4.926 1 98 151 PHE B N 1
ATOM 2705 C CA . PHE B 1 151 ? 7.633 2.404 -5.695 1 98 151 PHE B CA 1
ATOM 2706 C C . PHE B 1 151 ? 7 3.502 -6.543 1 98 151 PHE B C 1
ATOM 2708 O O . PHE B 1 151 ? 6.852 4.637 -6.09 1 98 151 PHE B O 1
ATOM 2715 N N . CYS B 1 152 ? 6.676 3.168 -7.77 1 97.69 152 CYS B N 1
ATOM 2716 C CA . CYS B 1 152 ? 5.84 4.055 -8.57 1 97.69 152 CYS B CA 1
ATOM 2717 C C . CYS B 1 152 ? 4.414 4.09 -8.031 1 97.69 152 CYS B C 1
ATOM 2719 O O . CYS B 1 152 ? 3.812 3.045 -7.777 1 97.69 152 CYS B O 1
ATOM 2721 N N . VAL B 1 153 ? 3.961 5.305 -7.773 1 95.12 153 VAL B N 1
ATOM 2722 C CA . VAL B 1 153 ? 2.566 5.496 -7.387 1 95.12 153 VAL B CA 1
ATOM 2723 C C . VAL B 1 153 ? 1.893 6.469 -8.352 1 95.12 153 VAL B C 1
ATOM 2725 O O . VAL B 1 153 ? 2.412 7.555 -8.609 1 95.12 153 VAL B O 1
ATOM 2728 N N . GLY B 1 154 ? 0.799 6.039 -9.055 1 92.69 154 GLY B N 1
ATOM 2729 C CA . GLY B 1 154 ? 0.183 6.801 -10.125 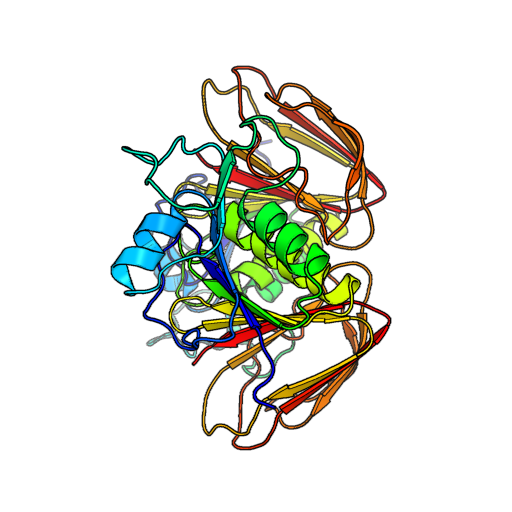1 92.69 154 GLY B CA 1
ATOM 2730 C C . GLY B 1 154 ? 0.645 6.367 -11.508 1 92.69 154 GLY B C 1
ATOM 2731 O O . GLY B 1 154 ? 0.961 5.199 -11.727 1 92.69 154 GLY B O 1
ATOM 2732 N N . PRO B 1 155 ? 0.567 7.355 -12.477 1 93.56 155 PRO B N 1
ATOM 2733 C CA . PRO B 1 155 ? 1.078 7.035 -13.812 1 93.56 155 PRO B CA 1
ATOM 2734 C C . PRO B 1 155 ? 2.568 6.703 -13.812 1 93.56 155 PRO B C 1
ATOM 2736 O O . PRO B 1 155 ? 3.254 6.938 -12.812 1 93.56 155 PRO B O 1
ATOM 2739 N N . ASP B 1 156 ? 3.025 6.164 -14.898 1 96.25 156 ASP B N 1
ATOM 2740 C CA . ASP B 1 156 ? 4.422 5.762 -15.008 1 96.25 156 ASP B CA 1
ATOM 2741 C C . ASP B 1 156 ? 5.355 6.871 -14.531 1 96.25 156 ASP B C 1
ATOM 2743 O O . ASP B 1 156 ? 5.195 8.031 -14.914 1 96.25 156 ASP B O 1
ATOM 2747 N N . ALA B 1 157 ? 6.227 6.496 -13.641 1 97.62 157 ALA B N 1
ATOM 2748 C CA . ALA B 1 157 ? 7.266 7.422 -13.195 1 97.62 157 ALA B CA 1
ATOM 2749 C C . ALA B 1 157 ? 8.469 7.391 -14.133 1 97.62 157 ALA B C 1
ATOM 2751 O O . ALA B 1 157 ? 9.156 6.375 -14.234 1 97.62 157 ALA B O 1
ATOM 2752 N N . GLU B 1 158 ? 8.75 8.492 -14.758 1 98.38 158 GLU B N 1
ATOM 2753 C CA . GLU B 1 158 ? 9.805 8.547 -15.773 1 98.38 158 GLU B CA 1
ATOM 2754 C C . GLU B 1 158 ? 11.031 9.289 -15.242 1 98.38 158 GLU B C 1
ATOM 2756 O O . GLU B 1 158 ? 10.906 10.242 -14.469 1 98.38 158 GLU B O 1
ATOM 2761 N N . GLY B 1 159 ? 12.18 8.883 -15.734 1 98.38 159 GLY B N 1
ATOM 2762 C CA . GLY B 1 159 ? 13.422 9.539 -15.352 1 98.38 159 GLY B CA 1
ATOM 2763 C C . GLY B 1 159 ? 13.797 9.297 -13.906 1 98.38 159 GLY B C 1
ATOM 2764 O O . GLY B 1 159 ? 14.258 10.211 -13.219 1 98.38 159 GLY B O 1
ATOM 2765 N N . VAL B 1 160 ? 13.516 8.094 -13.383 1 98.38 160 VAL B N 1
ATOM 2766 C CA . VAL B 1 160 ? 13.828 7.758 -12 1 98.38 160 VAL B CA 1
ATOM 2767 C C . VAL B 1 160 ? 15.32 7.469 -11.859 1 98.38 160 VAL B C 1
ATOM 2769 O O . VAL B 1 160 ? 15.867 6.633 -12.586 1 98.38 160 VAL B O 1
ATOM 2772 N N . THR B 1 161 ? 15.945 8.156 -11 1 98.62 161 THR B N 1
ATOM 2773 C CA . THR B 1 161 ? 17.359 7.969 -10.711 1 98.62 161 THR B CA 1
ATOM 2774 C C . THR B 1 161 ? 17.578 7.73 -9.219 1 98.62 161 THR B C 1
ATOM 2776 O O . THR B 1 161 ? 17 8.43 -8.383 1 98.62 161 THR B O 1
ATOM 2779 N N . ILE B 1 162 ? 18.25 6.699 -8.867 1 98.19 162 ILE B N 1
ATOM 2780 C CA . ILE B 1 162 ? 18.688 6.383 -7.516 1 98.19 162 ILE B CA 1
ATOM 2781 C C . ILE B 1 162 ? 20.203 6.316 -7.469 1 98.19 162 ILE B C 1
ATOM 2783 O O . ILE B 1 162 ? 20.828 5.543 -8.211 1 98.19 162 ILE B O 1
ATOM 2787 N N . ARG B 1 163 ? 20.828 7.109 -6.676 1 98.25 163 ARG B N 1
ATOM 2788 C CA . ARG B 1 163 ? 22.281 7.117 -6.496 1 98.25 163 ARG B CA 1
ATOM 2789 C C . ARG B 1 163 ? 22.656 6.879 -5.039 1 98.25 163 ARG B C 1
ATOM 2791 O O . ARG B 1 163 ? 21.953 7.332 -4.129 1 98.25 163 ARG B O 1
ATOM 2798 N N . GLY B 1 164 ? 23.703 6.16 -4.836 1 97.62 164 GLY B N 1
ATOM 2799 C CA . GLY B 1 164 ? 24.25 5.992 -3.502 1 97.62 164 GLY B CA 1
ATOM 2800 C C . GLY B 1 164 ? 23.734 4.754 -2.795 1 97.62 164 GLY B C 1
ATOM 2801 O O . GLY B 1 164 ? 24.156 4.445 -1.679 1 97.62 164 GLY B O 1
ATOM 2802 N N . ALA B 1 165 ? 22.797 4.059 -3.342 1 96.44 165 ALA B N 1
ATOM 2803 C CA . ALA B 1 165 ? 22.25 2.828 -2.777 1 96.44 165 ALA B CA 1
ATOM 2804 C C . ALA B 1 165 ? 22.953 1.603 -3.354 1 96.44 165 ALA B C 1
ATOM 2806 O O . ALA B 1 165 ? 23.734 1.715 -4.309 1 96.44 165 ALA B O 1
ATOM 2807 N N . GLN B 1 166 ? 22.703 0.465 -2.803 1 95.12 166 GLN B N 1
ATOM 2808 C CA . GLN B 1 166 ? 23.312 -0.779 -3.271 1 95.12 166 GLN B CA 1
ATOM 2809 C C . GLN B 1 166 ? 22.953 -1.046 -4.73 1 95.12 166 GLN B C 1
ATOM 2811 O O . GLN B 1 166 ? 23.781 -1.534 -5.5 1 95.12 166 GLN B O 1
ATOM 2816 N N . TYR B 1 167 ? 21.672 -0.785 -5.16 1 95 167 TYR B N 1
ATOM 2817 C CA . TYR B 1 167 ? 21.188 -0.98 -6.523 1 95 167 TYR B CA 1
ATOM 2818 C C . TYR B 1 167 ? 20.797 0.347 -7.16 1 95 167 TYR B C 1
ATOM 2820 O O . TYR B 1 167 ? 19.625 0.75 -7.086 1 95 167 TYR B O 1
ATOM 2828 N N . PRO B 1 168 ? 21.75 1.005 -7.789 1 95.56 168 PRO B N 1
ATOM 2829 C CA . PRO B 1 168 ? 21.453 2.297 -8.414 1 95.56 168 PRO B CA 1
ATOM 2830 C C . PRO B 1 168 ? 20.562 2.162 -9.648 1 95.56 168 PRO B C 1
ATOM 2832 O O . PRO B 1 168 ? 20.406 1.063 -10.188 1 95.56 168 PRO B O 1
ATOM 2835 N N . LEU B 1 169 ? 19.844 3.182 -9.992 1 95.75 169 LEU B N 1
ATOM 2836 C CA . LEU B 1 169 ? 19.062 3.354 -11.211 1 95.75 169 LEU B CA 1
ATOM 2837 C C . LEU B 1 169 ? 19.359 4.699 -11.867 1 95.75 169 LEU B C 1
ATOM 2839 O O . LEU B 1 169 ? 19.594 5.691 -11.172 1 95.75 169 LEU B O 1
ATOM 2843 N N . GLU B 1 170 ? 19.391 4.73 -13.164 1 97.38 170 GLU B N 1
ATOM 2844 C CA . GLU B 1 170 ? 19.625 5.973 -13.891 1 97.38 170 GLU B CA 1
ATOM 2845 C C . GLU B 1 170 ? 18.594 6.176 -14.992 1 97.38 170 GLU B C 1
ATOM 2847 O O . GLU B 1 170 ? 18.625 5.492 -16.016 1 97.38 170 GLU B O 1
ATOM 2852 N N . GLY B 1 171 ? 17.75 7.129 -14.766 1 97.56 171 GLY B N 1
ATOM 2853 C CA . GLY B 1 171 ? 16.797 7.527 -15.781 1 97.56 171 GLY B CA 1
ATOM 2854 C C . GLY B 1 171 ? 15.812 6.43 -16.125 1 97.56 171 GLY B C 1
ATOM 2855 O O . GLY B 1 171 ? 15.398 6.309 -17.281 1 97.56 171 GLY B O 1
ATOM 2856 N N . ALA B 1 172 ? 15.461 5.602 -15.234 1 96.75 172 ALA B N 1
ATOM 2857 C CA . ALA B 1 172 ? 14.586 4.457 -15.5 1 96.75 172 ALA B CA 1
ATOM 2858 C C . ALA B 1 172 ? 13.117 4.863 -15.438 1 96.75 172 ALA B C 1
ATOM 2860 O O . ALA B 1 172 ? 12.781 5.941 -14.93 1 96.75 172 ALA B O 1
ATOM 2861 N N . THR B 1 173 ? 12.312 4.098 -16.094 1 97.62 173 THR B N 1
ATOM 2862 C CA . THR B 1 173 ? 10.867 4.219 -15.93 1 97.62 173 THR B CA 1
ATOM 2863 C C . THR B 1 173 ? 10.336 3.143 -14.984 1 97.62 173 THR B C 1
ATOM 2865 O O . THR B 1 173 ? 10.578 1.952 -15.188 1 97.62 173 THR B O 1
ATOM 2868 N N . LEU B 1 174 ? 9.727 3.555 -13.914 1 96.75 174 LEU B N 1
ATOM 2869 C CA . LEU B 1 174 ? 9.047 2.641 -13.008 1 96.75 174 LEU B CA 1
ATOM 2870 C C . LEU B 1 174 ? 7.539 2.652 -13.25 1 96.75 174 LEU B C 1
ATOM 2872 O O . LEU B 1 174 ? 6.961 3.701 -13.539 1 96.75 174 LEU B O 1
ATOM 2876 N N . THR B 1 175 ? 6.902 1.473 -13.156 1 95.81 175 THR B N 1
ATOM 2877 C CA . THR B 1 175 ? 5.461 1.35 -13.352 1 95.81 175 THR B CA 1
ATOM 2878 C C . THR B 1 175 ? 4.785 0.843 -12.078 1 95.81 175 THR B C 1
ATOM 2880 O O . THR B 1 175 ? 5.449 0.322 -11.18 1 95.81 175 THR B O 1
ATOM 2883 N N . ALA B 1 176 ? 3.51 1.011 -12.023 1 94.62 176 ALA B N 1
ATOM 2884 C CA . ALA B 1 176 ? 2.76 0.683 -10.812 1 94.62 176 ALA B CA 1
ATOM 2885 C C . ALA B 1 176 ? 2.602 -0.827 -10.656 1 94.62 176 ALA B C 1
ATOM 2887 O O . ALA B 1 176 ? 2.213 -1.311 -9.594 1 94.62 176 ALA B O 1
ATOM 2888 N N . SER B 1 177 ? 2.967 -1.587 -11.68 1 94.12 177 SER B N 1
ATOM 2889 C CA . SER B 1 177 ? 2.701 -3.021 -11.641 1 94.12 177 SER B CA 1
ATOM 2890 C C . SER B 1 177 ? 3.984 -3.816 -11.43 1 94.12 177 SER B C 1
ATOM 2892 O O . SER B 1 177 ? 3.951 -5.047 -11.328 1 94.12 177 SER B O 1
ATOM 2894 N N . VAL B 1 178 ? 5.09 -3.158 -11.352 1 90.88 178 VAL B N 1
ATOM 2895 C CA . VAL B 1 178 ? 6.355 -3.867 -11.203 1 90.88 178 VAL B CA 1
ATOM 2896 C C . VAL B 1 178 ? 7.148 -3.266 -10.047 1 90.88 178 VAL B C 1
ATOM 2898 O O . VAL B 1 178 ? 7.512 -2.088 -10.078 1 90.88 178 VAL B O 1
ATOM 2901 N N . PRO B 1 179 ? 7.414 -4.055 -9.039 1 89.44 179 PRO B N 1
ATOM 2902 C CA . PRO B 1 179 ? 8.133 -3.547 -7.871 1 89.44 179 PRO B CA 1
ATOM 2903 C C . PRO B 1 179 ? 9.648 -3.578 -8.055 1 89.44 179 PRO B C 1
ATOM 2905 O O . PRO B 1 179 ? 10.359 -4.145 -7.219 1 89.44 179 PRO B O 1
ATOM 2908 N N . LEU B 1 180 ? 10.203 -2.883 -8.938 1 84.5 180 LEU B N 1
ATOM 2909 C CA . LEU B 1 180 ? 11.617 -2.887 -9.273 1 84.5 180 LEU B CA 1
ATOM 2910 C C . LEU B 1 180 ? 12.445 -2.266 -8.148 1 84.5 180 LEU B C 1
ATOM 2912 O O . LEU B 1 180 ? 13.578 -2.68 -7.902 1 84.5 180 LEU B O 1
ATOM 2916 N N . GLY B 1 181 ? 11.93 -1.328 -7.445 1 89.88 181 GLY B N 1
ATOM 2917 C CA . GLY B 1 181 ? 12.695 -0.557 -6.477 1 89.88 181 GLY B CA 1
ATOM 2918 C C . GLY B 1 181 ? 12.5 -1.033 -5.051 1 89.88 181 GLY B C 1
ATOM 2919 O O . GLY B 1 181 ? 12.727 -0.277 -4.102 1 89.88 181 GLY B O 1
ATOM 2920 N N . VAL B 1 182 ? 11.984 -2.258 -4.859 1 92.69 182 VAL B N 1
ATOM 2921 C CA . VAL B 1 182 ? 11.711 -2.768 -3.521 1 92.69 182 VAL B CA 1
ATOM 2922 C C . VAL B 1 182 ? 13 -3.252 -2.873 1 92.69 182 VAL B C 1
ATOM 2924 O O . VAL B 1 182 ? 13.836 -3.873 -3.533 1 92.69 182 VAL B O 1
ATOM 2927 N N . SER B 1 183 ? 13.234 -2.916 -1.646 1 92.44 183 SER B N 1
ATOM 2928 C CA . SER B 1 183 ? 14.25 -3.457 -0.754 1 92.44 183 SER B CA 1
ATOM 2929 C C . SER B 1 183 ? 15.656 -3.143 -1.264 1 92.44 183 SER B C 1
ATOM 2931 O O . SER B 1 183 ? 16.5 -4.031 -1.346 1 92.44 183 SER B O 1
ATOM 2933 N N . ASN B 1 184 ? 15.898 -1.946 -1.666 1 94.62 184 ASN B N 1
ATOM 2934 C CA . ASN B 1 184 ? 17.266 -1.472 -1.845 1 94.62 184 ASN B CA 1
ATOM 2935 C C . ASN B 1 184 ? 17.984 -1.31 -0.507 1 94.62 184 ASN B C 1
ATOM 2937 O O . ASN B 1 184 ? 17.375 -1.492 0.551 1 94.62 184 ASN B O 1
ATOM 2941 N N . HIS B 1 185 ? 19.281 -1.051 -0.531 1 94.94 185 HIS B N 1
ATOM 2942 C CA . HIS B 1 185 ? 20.016 -1.031 0.729 1 94.94 185 HIS B CA 1
ATOM 2943 C C . HIS B 1 185 ? 20.906 0.209 0.833 1 94.94 185 HIS B C 1
ATOM 2945 O O . HIS B 1 185 ? 21.5 0.633 -0.156 1 94.94 185 HIS B O 1
ATOM 2951 N N . PHE B 1 186 ? 20.922 0.718 2.061 1 96.19 186 PHE B N 1
ATOM 2952 C CA . PHE B 1 186 ? 21.953 1.697 2.395 1 96.19 186 PHE B CA 1
ATOM 2953 C C . PHE B 1 186 ? 23.328 1.043 2.443 1 96.19 186 PHE B C 1
ATOM 2955 O O . PHE B 1 186 ? 23.469 -0.078 2.936 1 96.19 186 PHE B O 1
ATOM 2962 N N . ILE B 1 187 ? 24.344 1.755 2.008 1 96.38 187 ILE B N 1
ATOM 2963 C CA . ILE B 1 187 ? 25.672 1.16 1.994 1 96.38 187 ILE B CA 1
ATOM 2964 C C . ILE B 1 187 ? 26.703 2.17 2.516 1 96.38 187 ILE B C 1
ATOM 2966 O O . ILE B 1 187 ? 27.859 2.168 2.09 1 96.38 187 ILE B O 1
ATOM 2970 N N . GLY B 1 188 ? 26.234 3.076 3.295 1 96.56 188 GLY B N 1
ATOM 2971 C CA . GLY B 1 188 ? 27.141 4.012 3.943 1 96.56 188 GLY B CA 1
ATOM 2972 C C . GLY B 1 188 ? 27.312 5.312 3.18 1 96.56 188 GLY B C 1
ATOM 2973 O O . GLY B 1 188 ? 28.281 6.047 3.395 1 96.56 188 GLY B O 1
ATOM 2974 N N . GLN B 1 189 ? 26.453 5.594 2.293 1 97.25 189 GLN B N 1
ATOM 2975 C CA . GLN B 1 189 ? 26.422 6.824 1.512 1 97.25 189 GLN B CA 1
ATOM 2976 C C . GLN B 1 189 ? 25.047 7.48 1.549 1 97.25 189 GLN B C 1
ATOM 2978 O O . GLN B 1 189 ? 24.047 6.82 1.841 1 97.25 189 GLN B O 1
ATOM 2983 N N . ASP B 1 190 ? 25.141 8.742 1.274 1 98.31 190 ASP B N 1
ATOM 2984 C CA . ASP B 1 190 ? 23.844 9.383 1.035 1 98.31 190 ASP B CA 1
ATOM 2985 C C . ASP B 1 190 ? 23.141 8.758 -0.162 1 98.31 190 ASP B C 1
ATOM 2987 O O . ASP B 1 190 ? 23.766 8.43 -1.167 1 98.31 190 ASP B O 1
ATOM 2991 N N . ILE B 1 191 ? 21.844 8.602 -0.013 1 98.31 191 ILE B N 1
ATOM 2992 C CA . ILE B 1 191 ? 21.062 8.117 -1.152 1 98.31 191 ILE B CA 1
ATOM 2993 C C . ILE B 1 191 ? 20.234 9.266 -1.733 1 98.31 191 ILE B C 1
ATOM 2995 O O . ILE B 1 191 ? 19.469 9.906 -1.016 1 98.31 191 ILE B O 1
ATOM 2999 N N . MET B 1 192 ? 20.406 9.531 -2.984 1 98.69 192 MET B N 1
ATOM 3000 C CA . MET B 1 192 ? 19.562 10.492 -3.701 1 98.69 192 MET B CA 1
ATOM 3001 C C . MET B 1 192 ? 18.562 9.773 -4.586 1 98.69 192 MET B C 1
ATOM 3003 O O . MET B 1 192 ? 18.922 8.883 -5.355 1 98.69 192 MET B O 1
ATOM 3007 N N . VAL B 1 193 ? 17.297 10.07 -4.438 1 98.69 193 VAL B N 1
ATOM 3008 C CA . VAL B 1 193 ? 16.234 9.586 -5.32 1 98.69 193 VAL B CA 1
ATOM 3009 C C . VAL B 1 193 ? 15.617 10.758 -6.074 1 98.69 193 VAL B C 1
ATOM 3011 O O . VAL B 1 193 ? 15.258 11.773 -5.473 1 98.69 193 VAL B O 1
ATOM 3014 N N . GLU B 1 194 ? 15.516 10.578 -7.371 1 98.69 194 GLU B N 1
ATOM 3015 C CA . GLU B 1 194 ? 14.938 11.617 -8.211 1 98.69 194 GLU B CA 1
ATOM 3016 C C . GLU B 1 194 ? 13.969 11.039 -9.234 1 98.69 194 GLU B C 1
ATOM 3018 O O . GLU B 1 194 ? 14.18 9.93 -9.734 1 98.69 194 GLU B O 1
ATOM 3023 N N . VAL B 1 195 ? 12.914 11.828 -9.531 1 98.62 195 VAL B N 1
ATOM 3024 C CA . VAL B 1 195 ? 11.984 11.484 -10.602 1 98.62 195 VAL B CA 1
ATOM 3025 C C . VAL B 1 195 ? 11.656 12.727 -11.422 1 98.62 195 VAL B C 1
ATOM 3027 O O . VAL B 1 195 ? 11.297 13.766 -10.867 1 98.62 195 VAL B O 1
ATOM 3030 N N . THR B 1 196 ? 11.805 12.609 -12.742 1 98.5 196 THR B N 1
ATOM 3031 C CA . THR B 1 196 ? 11.562 13.75 -13.617 1 98.5 196 THR B CA 1
ATOM 3032 C C . THR B 1 196 ? 10.062 13.961 -13.82 1 98.5 196 THR B C 1
ATOM 3034 O O . THR B 1 196 ? 9.578 15.094 -13.75 1 98.5 196 THR B O 1
ATOM 3037 N N . HIS B 1 197 ? 9.391 12.93 -14.141 1 98.06 197 HIS B N 1
ATOM 3038 C CA . HIS B 1 197 ? 7.945 12.984 -14.312 1 98.06 197 HIS B CA 1
ATOM 3039 C C . HIS B 1 197 ? 7.262 11.828 -13.586 1 98.06 197 HIS B C 1
ATOM 3041 O O . HIS B 1 197 ? 7.57 10.664 -13.836 1 98.06 197 HIS B O 1
ATOM 3047 N N . GLY B 1 198 ? 6.305 12.234 -12.758 1 97.44 198 GLY B N 1
ATOM 3048 C CA . GLY B 1 198 ? 5.551 11.211 -12.047 1 97.44 198 GLY B CA 1
ATOM 3049 C C . GLY B 1 198 ? 5.75 11.258 -10.539 1 97.44 198 GLY B C 1
ATOM 3050 O O . GLY B 1 198 ? 6.254 12.25 -10.008 1 97.44 198 GLY B O 1
ATOM 3051 N N . SER B 1 199 ? 5.223 10.227 -9.867 1 97.62 199 SER B N 1
ATOM 3052 C CA . SER B 1 199 ? 5.254 10.195 -8.414 1 97.62 199 SER B CA 1
ATOM 3053 C C . SER B 1 199 ? 5.852 8.883 -7.902 1 97.62 199 SER B C 1
ATOM 3055 O O . SER B 1 199 ? 5.672 7.832 -8.516 1 97.62 199 SER B O 1
ATOM 3057 N N . LEU B 1 200 ? 6.586 9.023 -6.793 1 98.5 200 LEU B N 1
ATOM 3058 C CA . LEU B 1 200 ? 7.191 7.867 -6.141 1 98.5 200 LEU B CA 1
ATOM 3059 C C . LEU B 1 200 ? 6.793 7.805 -4.668 1 98.5 200 LEU B C 1
ATOM 3061 O O . LEU B 1 200 ? 6.719 8.836 -3.998 1 98.5 200 LEU B O 1
ATOM 3065 N N . LEU B 1 201 ? 6.438 6.648 -4.184 1 98.56 201 LEU B N 1
ATOM 3066 C CA . LEU B 1 201 ? 6.336 6.32 -2.766 1 98.56 201 LEU B CA 1
ATOM 3067 C C . LEU B 1 201 ? 7.625 5.684 -2.26 1 98.56 201 LEU B C 1
ATOM 3069 O O . LEU B 1 201 ? 8.141 4.746 -2.873 1 98.56 201 LEU B O 1
ATOM 3073 N N . LEU B 1 202 ? 8.18 6.238 -1.201 1 98.69 202 LEU B N 1
ATOM 3074 C CA . LEU B 1 202 ? 9.469 5.789 -0.68 1 98.69 202 LEU B CA 1
ATOM 3075 C C . LEU B 1 202 ? 9.328 5.297 0.757 1 98.69 202 LEU B C 1
ATOM 3077 O O . LEU B 1 202 ? 8.727 5.977 1.594 1 98.69 202 LEU B O 1
ATOM 3081 N N . GLY B 1 203 ? 9.797 4.117 1.014 1 97.56 203 GLY B N 1
ATOM 3082 C CA . GLY B 1 203 ? 9.766 3.547 2.35 1 97.56 203 GLY B CA 1
ATOM 3083 C C . GLY B 1 203 ? 11.148 3.254 2.91 1 97.56 203 GLY B C 1
ATOM 3084 O O . GLY B 1 203 ? 11.969 2.631 2.24 1 97.56 203 GLY B O 1
ATOM 3085 N N . LEU B 1 204 ? 11.383 3.699 4.105 1 96.38 204 LEU B N 1
ATOM 3086 C CA . LEU B 1 204 ? 12.625 3.432 4.828 1 96.38 204 LEU B CA 1
ATOM 3087 C C . LEU B 1 204 ? 12.383 2.443 5.965 1 96.38 204 LEU B C 1
ATOM 3089 O O . LEU B 1 204 ? 11.398 2.557 6.699 1 96.38 204 LEU B O 1
ATOM 3093 N N . HIS B 1 205 ? 13.203 1.431 5.996 1 92.62 205 HIS B N 1
ATOM 3094 C CA . HIS B 1 205 ? 13.18 0.481 7.102 1 92.62 205 HIS B CA 1
ATOM 3095 C C . HIS B 1 205 ? 14.539 0.4 7.789 1 92.62 205 HIS B C 1
ATOM 3097 O O . HIS B 1 205 ? 15.562 0.243 7.125 1 92.62 205 HIS B O 1
ATOM 3103 N N . ASP B 1 206 ? 14.562 0.529 9.141 1 82.75 206 ASP B N 1
ATOM 3104 C CA . ASP B 1 206 ? 15.797 0.532 9.93 1 82.75 206 ASP B CA 1
ATOM 3105 C C . ASP B 1 206 ? 16.234 -0.89 10.273 1 82.75 206 ASP B C 1
ATOM 3107 O O . ASP B 1 206 ? 15.391 -1.786 10.406 1 82.75 206 ASP B O 1
#